Protein AF-A0A8H3HUD6-F1 (afdb_monomer_lite)

InterPro domains:
  IPR000417 Hydroxyethylthiazole kinase [MF_00228] (191-414)
  IPR000417 Hydroxyethylthiazole kinase [PF02110] (190-389)
  IPR000417 Hydroxyethylthiazole kinase [PR01099] (197-204)
  IPR000417 Hydroxyethylthiazole kinase [PR01099] (210-231)
  IPR000417 Hydroxyethylthiazole kinase [PR01099] (241-249)
  IPR000417 Hydroxyethylthiazole kinase [PR01099] (265-282)
  IPR000417 Hydroxyethylthiazole kinase [PR01099] (296-310)
  IPR000417 Hydroxyethylthiazole kinase [PR01099] (342-359)
  IPR000417 Hydroxyethylthiazole kinase [cd01170] (189-415)
  IPR013785 Aldolase-type TIM barrel [G3DSA:3.20.20.70] (1-159)
  IPR022998 Thiamine phosphate synthase/TenI [PF02581] (2-118)
  IPR022998 Thiamine phosphate synthase/TenI [cd00564] (2-156)
  IPR029056 Ribokinase-like [G3DSA:3.40.1190.20] (172-415)
  IPR029056 Ribokinase-like [SSF53613] (189-389)
  IPR036206 Thiamin phosphate synthase superfamily [SSF51391] (2-156)

Foldseek 3Di:
DEDELCLVVCLVVVHLAYEYEPPGDQLLVSQVVQCVRCVPHRRAYEYEDAAQVSLLSCLVSPHQAYEYDDQDAAPPDPPPDDHCFLLSLQSSQVSCVVSVHAYEYDHPDELLCQLVSQQQNAHLVNRGTHPYYDDDCNQPVDPHNVVRVVSSVLQVVLQVVVVPPVPQDDDQPDDDDPVRLVVLLVVLLVLLQVVQAEEEEQEDPVCVVVLQVLSVVSRHHYDDDQDLVCQLVVLQGQFAYEDYPLDPPRLSSLLSNQSSVLVSQHAYEYELQQCLPDPVSVVSVVVSLSRHAHAEYEAALQRLCSNVVHPQWHDPHRDTDDPGDPCPQVSQLSSLSNSQHWYWYDDCWIWIDNNNDIDIHNDDDPCCVVDPCSSVSLSSQLRSSLSSQQVPFDDDSSCSNHSHTGNSRSSNSSD

Radius of gyration: 22.9 Å; chains: 1; bounding box: 58×47×67 Å

pLDDT: mean 89.15, std 11.87, range [45.16, 98.56]

Organism: NCBI:txid456999

Secondary structure (DSSP, 8-state):
-EEES-HHHHHHTT-SEEEE-TTSS-HHHHHHHHHTT-TTSPPEEEEEE-SHHHHHHHHHTT-SEEEE---S--SSS--SS---HHHHTHHHHHHHHHTT--EEEESS--HHHHHHHHHH-B-TTT--B-SEEE-SHHHHTSSSTHHHHHHHHHHHHHHHHT-SS-TTS--TT-PPPHHHHHHHHHHHHHHHHHH--EEEEE--TTTHHHHHHHHHHHT-EEE----GGGHHHHHHSSEEEEEE-SS-S-HHHHHHHHHHHHHTT--EEEE-TTTTT-HHHHHHHHHHHHHS--SEEEEEHHHHHHHHT-SSS-EETTEE-SS--SSHHHHHHHHHHHHTSEEEEESSSEEEESSS-EEEE----GGGGGSTTHHHHHHHHHHHHHHHHHHHSPP-GGGGG-SS-S-HHHHHHH-

Sequence (415 aa):
MFINDRVDVALAVGATGVHLGQTDMPVSTARKLLELTHPDSPCLIGVSVGNVDEAKRAVLDGADYVGIGAVWDTKTKDLVKPVLGVRGVGDILDIVGDAGIPSVAIGGIKIHNALHTLHGAVGPITGTALSGLAVITEIVSAPDASIPAKALTKIINSRSKHFHWPALCLAPNTAPSAALLAENAGSLLTVLRERSPLVHQITNNVVIAQSANATLALGASPIMATAPEEMDDLGKVAGGLLVNFGTITNKAGMLVAGKAANTNKKPVVFDPVGVGATQFRRETASELLNSWQVSIIKGNAGEIGALLGSSEVVSRGVDSTGPGFSDPANIVRSLAKRERCIVVMTGKTDYVSDGYTTVALSNGHPMLADITGSGCIVGMAITAFAAASRLVAAETVEDEGKLVRGDMFQAAVAG

Structure (mmCIF, N/CA/C/O backbone):
data_AF-A0A8H3HUD6-F1
#
_entry.id   AF-A0A8H3HUD6-F1
#
loop_
_atom_site.group_PDB
_atom_site.id
_atom_site.type_symbol
_atom_site.label_atom_id
_atom_site.label_alt_id
_atom_site.label_comp_id
_atom_site.label_asym_id
_atom_site.label_entity_id
_atom_site.label_seq_id
_atom_site.pdbx_PDB_ins_code
_atom_site.Cartn_x
_atom_site.Cartn_y
_atom_site.Cartn_z
_atom_site.occupancy
_atom_site.B_iso_or_equiv
_atom_site.auth_seq_id
_atom_site.auth_comp_id
_atom_site.auth_asym_id
_atom_site.auth_atom_id
_atom_site.pdbx_PDB_model_num
ATOM 1 N N . MET A 1 1 ? -19.540 9.057 25.358 1.00 88.81 1 MET A N 1
ATOM 2 C CA . MET A 1 1 ? -18.301 8.992 26.167 1.00 88.81 1 MET A CA 1
ATOM 3 C C . MET A 1 1 ? -18.046 7.541 26.530 1.00 88.81 1 MET A C 1
ATOM 5 O O . MET A 1 1 ? -18.980 6.897 26.987 1.00 88.81 1 MET A O 1
ATOM 9 N N . PHE A 1 2 ? -16.829 7.040 26.315 1.00 93.81 2 PHE A N 1
ATOM 10 C CA . PHE A 1 2 ? -16.433 5.672 26.672 1.00 93.81 2 PHE A CA 1
ATOM 11 C C . PHE A 1 2 ? -15.448 5.688 27.843 1.00 93.81 2 PHE A C 1
ATOM 13 O O . PHE A 1 2 ? -14.644 6.616 27.938 1.00 93.81 2 PHE A O 1
ATOM 20 N N . ILE A 1 3 ? -15.496 4.667 28.701 1.00 96.00 3 ILE A N 1
ATOM 21 C CA . ILE A 1 3 ? -14.558 4.476 29.817 1.00 96.00 3 ILE A CA 1
ATOM 22 C C . ILE A 1 3 ? -13.679 3.252 29.549 1.00 96.00 3 ILE A C 1
ATOM 24 O O . ILE A 1 3 ? -14.173 2.196 29.164 1.00 96.00 3 ILE A O 1
ATOM 28 N N . ASN A 1 4 ? -12.369 3.392 29.742 1.00 95.69 4 ASN A N 1
ATOM 29 C CA . ASN A 1 4 ? -11.413 2.305 29.529 1.00 95.69 4 ASN A CA 1
ATOM 30 C C . ASN A 1 4 ? -11.294 1.429 30.786 1.00 95.69 4 ASN A C 1
ATOM 32 O O . ASN A 1 4 ? -11.142 1.972 31.881 1.00 95.69 4 ASN A O 1
ATOM 36 N N . ASP A 1 5 ? -11.351 0.106 30.614 1.00 95.50 5 ASP A N 1
ATOM 37 C CA . ASP A 1 5 ? -11.137 -0.994 31.579 1.00 95.50 5 ASP A CA 1
ATOM 38 C C . ASP A 1 5 ? -12.108 -1.051 32.786 1.00 95.50 5 ASP A C 1
ATOM 40 O O . ASP A 1 5 ? -12.412 -2.118 33.321 1.00 95.50 5 ASP A O 1
ATOM 44 N N . ARG A 1 6 ? -12.631 0.095 33.232 1.00 95.25 6 ARG A N 1
ATOM 45 C CA . ARG A 1 6 ? -13.376 0.280 34.485 1.00 95.25 6 ARG A CA 1
ATOM 46 C C . ARG A 1 6 ? -14.888 0.293 34.273 1.00 95.25 6 ARG A C 1
ATOM 48 O O . ARG A 1 6 ? -15.511 1.351 34.180 1.00 95.25 6 ARG A O 1
ATOM 55 N N . VAL A 1 7 ? -15.479 -0.903 34.237 1.00 94.19 7 VAL A N 1
ATOM 56 C CA . VAL A 1 7 ? -16.938 -1.105 34.119 1.00 94.19 7 VAL A CA 1
ATOM 57 C C . VAL A 1 7 ? -17.701 -0.458 35.278 1.00 94.19 7 VAL A C 1
ATOM 59 O O . VAL A 1 7 ? -18.738 0.160 35.072 1.00 94.19 7 VAL A O 1
ATOM 62 N N . ASP A 1 8 ? -17.159 -0.531 36.490 1.00 93.69 8 ASP A N 1
ATOM 63 C CA . ASP A 1 8 ? -17.718 0.100 37.687 1.00 93.69 8 ASP A CA 1
ATOM 64 C C . ASP A 1 8 ? -17.829 1.628 37.556 1.00 93.69 8 ASP A C 1
ATOM 66 O O . ASP A 1 8 ? -18.864 2.212 37.872 1.00 93.69 8 ASP A O 1
ATOM 70 N N . VAL A 1 9 ? -16.786 2.279 37.035 1.00 94.06 9 VAL A N 1
ATOM 71 C CA . VAL A 1 9 ? -16.792 3.728 36.788 1.00 94.06 9 VAL A CA 1
ATOM 72 C C . VAL A 1 9 ? -17.772 4.076 35.673 1.00 94.06 9 VAL A C 1
ATOM 74 O O . VAL A 1 9 ? -18.507 5.051 35.799 1.00 94.06 9 VAL A O 1
ATOM 77 N N . ALA A 1 10 ? -17.815 3.276 34.605 1.00 92.38 10 ALA A N 1
ATOM 78 C CA . ALA A 1 10 ? -18.746 3.472 33.497 1.00 92.38 10 ALA A CA 1
ATOM 79 C C . ALA A 1 10 ? -20.209 3.459 33.955 1.00 92.38 10 ALA A C 1
ATOM 81 O O . ALA A 1 10 ? -20.979 4.329 33.552 1.00 92.38 10 ALA A O 1
ATOM 82 N N . LEU A 1 11 ? -20.551 2.528 34.848 1.00 90.31 11 LEU A N 1
ATOM 83 C CA . LEU A 1 11 ? -21.855 2.449 35.501 1.00 90.31 11 LEU A CA 1
ATOM 84 C C . LEU A 1 11 ? -22.138 3.683 36.358 1.00 90.31 11 LEU A C 1
ATOM 86 O O . LEU A 1 11 ? -23.182 4.312 36.216 1.00 90.31 11 LEU A O 1
ATOM 90 N N . ALA A 1 12 ? -21.193 4.061 37.221 1.00 90.88 12 ALA A N 1
ATOM 91 C CA . ALA A 1 12 ? -21.374 5.174 38.150 1.00 90.88 12 ALA A CA 1
ATOM 92 C C . ALA A 1 12 ? -21.638 6.517 37.447 1.00 90.88 12 ALA A C 1
ATOM 94 O O . ALA A 1 12 ? -22.339 7.367 37.994 1.00 90.88 12 ALA A O 1
ATOM 95 N N . VAL A 1 13 ? -21.081 6.717 36.247 1.00 90.75 13 VAL A N 1
ATOM 96 C CA . VAL A 1 13 ? -21.214 7.970 35.482 1.00 90.75 13 VAL A CA 1
ATOM 97 C C . VAL A 1 13 ? -22.240 7.900 34.347 1.00 90.75 13 VAL A C 1
ATOM 99 O O . VAL A 1 13 ? -22.399 8.888 33.633 1.00 90.75 13 VAL A O 1
ATOM 102 N N . GLY A 1 14 ? -22.903 6.756 34.140 1.00 88.31 14 GLY A N 1
ATOM 103 C CA . GLY A 1 14 ? -23.822 6.553 33.014 1.00 88.31 14 GLY A CA 1
ATOM 104 C C . GLY A 1 14 ? -23.134 6.706 31.651 1.00 88.31 14 GLY A C 1
ATOM 105 O O . GLY A 1 14 ? -23.625 7.416 30.771 1.00 88.31 14 GLY A O 1
ATOM 106 N N . ALA A 1 15 ? -21.948 6.114 31.485 1.00 90.56 15 ALA A N 1
ATOM 107 C CA . ALA A 1 15 ? -21.188 6.203 30.242 1.00 90.56 15 ALA A CA 1
ATOM 108 C C . ALA A 1 15 ? -21.913 5.523 29.064 1.00 90.56 15 ALA A C 1
ATOM 110 O O . ALA A 1 15 ? -22.661 4.564 29.227 1.00 90.56 15 ALA A O 1
ATOM 111 N N . THR A 1 16 ? -21.622 5.978 27.841 1.00 91.75 16 THR A N 1
ATOM 112 C CA . THR A 1 16 ? -22.160 5.377 26.603 1.00 91.75 16 THR A CA 1
ATOM 113 C C . THR A 1 16 ? -21.660 3.949 26.392 1.00 91.75 16 THR A C 1
ATOM 115 O O . THR A 1 16 ? -22.322 3.143 25.744 1.00 91.75 16 THR A O 1
ATOM 118 N N . GLY A 1 17 ? -20.465 3.649 26.895 1.00 93.31 17 GLY A N 1
ATOM 119 C CA . GLY A 1 17 ? -19.817 2.371 26.676 1.00 93.31 17 GLY A CA 1
ATOM 120 C C . GLY A 1 17 ? -18.535 2.194 27.471 1.00 93.31 17 GLY A C 1
ATOM 121 O O . GLY A 1 17 ? -18.008 3.141 28.068 1.00 93.31 17 GLY A O 1
ATOM 122 N N . VAL A 1 18 ? -18.003 0.980 27.411 1.00 96.50 18 VAL A N 1
ATOM 123 C CA . VAL A 1 18 ? -16.693 0.608 27.944 1.00 96.50 18 VAL A CA 1
ATOM 124 C C . VAL A 1 18 ? -15.792 0.084 26.837 1.00 96.50 18 VAL A C 1
ATOM 126 O O . VAL A 1 18 ? -16.270 -0.476 25.854 1.00 96.50 18 VAL A O 1
ATOM 129 N N . HIS A 1 19 ? -14.485 0.252 26.994 1.00 97.50 19 HIS A N 1
ATOM 130 C CA . HIS A 1 19 ? -13.492 -0.423 26.166 1.00 97.50 19 HIS A CA 1
ATOM 131 C C . HIS A 1 19 ? -12.637 -1.324 27.050 1.00 97.50 19 HIS A C 1
ATOM 133 O O . HIS A 1 19 ? -12.144 -0.862 28.075 1.00 97.50 19 HIS A O 1
ATOM 139 N N . LEU A 1 20 ? -12.496 -2.593 26.670 1.00 97.25 20 LEU A N 1
ATOM 140 C CA . LEU A 1 20 ? -11.863 -3.632 27.477 1.00 97.25 20 LEU A CA 1
ATOM 141 C C . LEU A 1 20 ? -10.666 -4.235 26.734 1.00 97.25 20 LEU A C 1
ATOM 143 O O . LEU A 1 20 ? -10.720 -4.543 25.539 1.00 97.25 20 LEU A O 1
ATOM 147 N N . GLY A 1 21 ? -9.568 -4.409 27.453 1.00 94.94 21 GLY A N 1
ATOM 148 C CA . GLY A 1 21 ? -8.407 -5.179 27.050 1.00 94.94 21 GLY A CA 1
ATOM 149 C C . GLY A 1 21 ? -8.565 -6.678 27.308 1.00 94.94 21 GLY A C 1
ATOM 150 O O . GLY A 1 21 ? -9.526 -7.161 27.899 1.00 94.94 21 GLY A O 1
ATOM 151 N N . GLN A 1 22 ? -7.566 -7.438 26.859 1.00 92.81 22 GLN A N 1
ATOM 152 C CA . GLN A 1 22 ? -7.572 -8.907 26.917 1.00 92.81 22 GLN A CA 1
ATOM 153 C C . GLN A 1 22 ? -7.458 -9.482 28.338 1.00 92.81 22 GLN A C 1
ATOM 155 O O . GLN A 1 22 ? -7.762 -10.652 28.549 1.00 92.81 22 GLN A O 1
ATOM 160 N N . THR A 1 23 ? -6.982 -8.683 29.293 1.00 92.75 23 THR A N 1
ATOM 161 C CA . THR A 1 23 ? -6.793 -9.068 30.700 1.00 92.75 23 THR A CA 1
ATOM 162 C C . THR A 1 23 ? -7.838 -8.458 31.629 1.00 92.75 23 THR A C 1
ATOM 164 O O . THR A 1 23 ? -7.772 -8.679 32.836 1.00 92.75 23 THR A O 1
ATOM 167 N N . ASP A 1 24 ? -8.764 -7.670 31.083 1.00 94.94 24 ASP A N 1
ATOM 168 C CA . ASP A 1 24 ? -9.788 -6.982 31.861 1.00 94.94 24 ASP A CA 1
ATOM 169 C C . ASP A 1 24 ? -11.009 -7.884 32.083 1.00 94.94 24 ASP A C 1
ATOM 171 O O . ASP A 1 24 ? -10.981 -9.095 31.841 1.00 94.94 24 ASP A O 1
ATOM 175 N N . MET A 1 25 ? -12.099 -7.303 32.589 1.00 95.38 25 MET A N 1
ATOM 176 C CA . MET A 1 25 ? -13.349 -8.028 32.800 1.00 95.38 25 MET A CA 1
ATOM 177 C C . MET A 1 25 ? -13.828 -8.692 31.492 1.00 95.38 25 MET A C 1
ATOM 179 O O . MET A 1 25 ? -13.895 -8.014 30.469 1.00 95.38 25 MET A O 1
ATOM 183 N N . PRO A 1 26 ? -14.230 -9.979 31.502 1.00 95.38 26 PRO A N 1
ATOM 184 C CA . PRO A 1 26 ? -14.793 -10.622 30.318 1.00 95.38 26 PRO A CA 1
ATOM 185 C C . PRO A 1 26 ? -16.037 -9.890 29.810 1.00 95.38 26 PRO A C 1
ATOM 187 O O . PRO A 1 26 ? -16.895 -9.495 30.606 1.00 95.38 26 PRO A O 1
ATOM 190 N N . VAL A 1 27 ? -16.173 -9.776 28.486 1.00 95.44 27 VAL A N 1
ATOM 191 C CA . VAL A 1 27 ? -17.287 -9.075 27.819 1.00 95.44 27 VAL A CA 1
ATOM 192 C C . VAL A 1 27 ? -18.642 -9.598 28.292 1.00 95.44 27 VAL A C 1
ATOM 194 O O . VAL A 1 27 ? -19.525 -8.808 28.604 1.00 95.44 27 VAL A O 1
ATOM 197 N N . SER A 1 28 ? -18.795 -10.916 28.435 1.00 92.50 28 SER A N 1
ATOM 198 C CA . SER A 1 28 ? -20.040 -11.536 28.907 1.00 92.50 28 SER A CA 1
ATOM 199 C C . SER A 1 28 ? -20.422 -11.126 30.336 1.00 92.50 28 SER A C 1
ATOM 201 O O . SER A 1 28 ? -21.604 -10.964 30.640 1.00 92.50 28 SER A O 1
ATOM 203 N N . THR A 1 29 ? -19.440 -10.923 31.217 1.00 94.00 29 THR A N 1
ATOM 204 C CA . THR A 1 29 ? -19.663 -10.419 32.579 1.00 94.00 29 THR A CA 1
ATOM 205 C C . THR A 1 29 ? -19.981 -8.928 32.557 1.00 94.00 29 THR A C 1
ATOM 207 O O . THR A 1 29 ? -20.936 -8.503 33.205 1.00 94.00 29 THR A O 1
ATOM 210 N N . ALA A 1 30 ? -19.229 -8.141 31.782 1.00 94.19 30 ALA A N 1
ATOM 211 C CA . ALA A 1 30 ? -19.465 -6.708 31.633 1.00 94.19 30 ALA A CA 1
ATOM 212 C C . ALA A 1 30 ? -20.871 -6.427 31.078 1.00 94.19 30 ALA A C 1
ATOM 214 O O . ALA A 1 30 ? -21.603 -5.625 31.652 1.00 94.19 30 ALA A O 1
ATOM 215 N N . ARG A 1 31 ? -21.292 -7.159 30.040 1.00 92.50 31 ARG A N 1
ATOM 216 C CA . ARG A 1 31 ? -22.628 -7.084 29.431 1.00 92.50 31 ARG A CA 1
ATOM 217 C C . ARG A 1 31 ? -23.734 -7.264 30.468 1.00 92.50 31 ARG A C 1
ATOM 219 O O . ARG A 1 31 ? -24.584 -6.392 30.601 1.00 92.50 31 ARG A O 1
ATOM 226 N N . LYS A 1 32 ? -23.659 -8.330 31.275 1.00 91.06 32 LYS A N 1
ATOM 227 C CA . LYS A 1 32 ? -24.632 -8.601 32.347 1.00 91.06 32 LYS A CA 1
ATOM 228 C C . LYS A 1 32 ? -24.732 -7.451 33.350 1.00 91.06 32 LYS A C 1
ATOM 230 O O . LYS A 1 32 ? -25.830 -7.102 33.762 1.00 91.06 32 LYS A O 1
ATOM 235 N N . LEU A 1 33 ? -23.605 -6.864 33.759 1.00 90.75 33 LEU A N 1
ATOM 236 C CA . LEU A 1 33 ? -23.603 -5.750 34.716 1.00 90.75 33 LEU A CA 1
ATOM 237 C C . LEU A 1 33 ? -24.204 -4.468 34.120 1.00 90.75 33 LEU A C 1
ATOM 239 O O . LEU A 1 33 ? -24.945 -3.760 34.804 1.00 90.75 33 LEU A O 1
ATOM 243 N N . LEU A 1 34 ? -23.898 -4.187 32.853 1.00 86.69 34 LEU A N 1
ATOM 244 C CA . LEU A 1 34 ? -24.384 -3.009 32.134 1.00 86.69 34 LEU A CA 1
ATOM 245 C C . LEU A 1 34 ? -25.891 -3.093 31.828 1.00 86.69 34 LEU A C 1
ATOM 247 O O . LEU A 1 34 ? -26.606 -2.105 31.970 1.00 86.69 34 LEU A O 1
ATOM 251 N N . GLU A 1 35 ? -26.399 -4.274 31.474 1.00 82.31 35 GLU A N 1
ATOM 252 C CA . GLU A 1 35 ? -27.828 -4.493 31.196 1.00 82.31 35 GLU A CA 1
ATOM 253 C C . GLU A 1 35 ? -28.710 -4.374 32.449 1.00 82.31 35 GLU A C 1
ATOM 255 O O . GLU A 1 35 ? -29.838 -3.894 32.368 1.00 82.31 35 GLU A O 1
ATOM 260 N N . LEU A 1 36 ? -28.198 -4.757 33.625 1.00 76.00 36 LEU A N 1
ATOM 261 C CA . LEU A 1 36 ? -28.944 -4.678 34.891 1.00 76.00 36 LEU A CA 1
ATOM 262 C C . LEU A 1 36 ? -29.254 -3.242 35.339 1.00 76.00 36 LEU A C 1
ATOM 264 O O . LEU A 1 36 ? -30.143 -3.033 36.161 1.00 76.00 36 LEU A O 1
ATOM 268 N N . THR A 1 37 ? -28.503 -2.261 34.846 1.00 67.38 37 THR A N 1
ATOM 269 C CA . THR A 1 37 ? -28.535 -0.869 35.322 1.00 67.38 37 THR A CA 1
ATOM 270 C C . THR A 1 37 ? -29.155 0.096 34.317 1.00 67.38 37 THR A C 1
ATOM 272 O O . THR A 1 37 ? -29.713 1.112 34.731 1.00 67.38 37 THR A O 1
ATOM 275 N N . HIS A 1 38 ? -29.128 -0.230 33.021 1.00 67.88 38 HIS A N 1
ATOM 276 C CA . HIS A 1 38 ? -29.687 0.603 31.952 1.00 67.88 38 HIS A CA 1
ATOM 277 C C . HIS A 1 38 ? -30.481 -0.224 30.920 1.00 67.88 38 HIS A C 1
ATOM 279 O O . HIS A 1 38 ? -30.056 -0.344 29.771 1.00 67.88 38 HIS A O 1
ATOM 285 N N . PRO A 1 39 ? -31.652 -0.779 31.288 1.00 64.94 39 PRO A N 1
ATOM 286 C CA . PRO A 1 39 ? -32.442 -1.623 30.385 1.00 64.94 39 PRO A CA 1
ATOM 287 C C . PRO A 1 39 ? -32.956 -0.877 29.140 1.00 64.94 39 PRO A C 1
ATOM 289 O O . PRO A 1 39 ? -33.128 -1.492 28.091 1.00 64.94 39 PRO A O 1
ATOM 292 N N . ASP A 1 40 ? -33.145 0.444 29.229 1.00 72.06 40 ASP A N 1
ATOM 293 C CA . ASP A 1 40 ? -33.692 1.264 28.138 1.00 72.06 40 ASP A CA 1
ATOM 294 C C . ASP A 1 40 ? -32.619 1.881 27.216 1.00 72.06 40 ASP A C 1
ATOM 296 O O . ASP A 1 40 ? -32.956 2.546 26.236 1.00 72.06 40 ASP A O 1
ATOM 300 N N . SER A 1 41 ? -31.324 1.690 27.507 1.00 68.69 41 SER A N 1
ATOM 301 C CA . SER A 1 41 ? -30.229 2.204 26.672 1.00 68.69 41 SER A CA 1
ATOM 302 C C . SER A 1 41 ? -29.027 1.252 26.690 1.00 68.69 41 SER A C 1
ATOM 304 O O . SER A 1 41 ? -28.295 1.230 27.681 1.00 68.69 41 SER A O 1
ATOM 306 N N . PRO A 1 42 ? -28.762 0.505 25.601 1.00 76.88 42 PRO A N 1
ATOM 307 C CA . PRO A 1 42 ? -27.660 -0.448 25.567 1.00 76.88 42 PRO A CA 1
ATOM 308 C C . PRO A 1 42 ? -26.313 0.268 25.704 1.00 76.88 42 PRO A C 1
ATOM 310 O O . PRO A 1 42 ? -26.005 1.207 24.967 1.00 76.88 42 PRO A O 1
ATOM 313 N N . CYS A 1 43 ? -25.500 -0.193 26.653 1.00 88.12 43 CYS A N 1
ATOM 314 C CA . CYS A 1 43 ? -24.132 0.276 26.830 1.00 88.12 43 CYS A CA 1
ATOM 315 C C . CYS A 1 43 ? -23.207 -0.507 25.887 1.00 88.12 43 CYS A C 1
ATOM 317 O O . CYS A 1 43 ? -23.199 -1.741 25.899 1.00 88.12 43 CYS A O 1
ATOM 319 N N . LEU A 1 44 ? -22.438 0.205 25.063 1.00 94.06 44 LEU A N 1
ATOM 320 C CA . LEU A 1 44 ? -21.566 -0.403 24.055 1.00 94.06 44 LEU A CA 1
ATOM 321 C C . LEU A 1 44 ? -20.285 -0.956 24.695 1.00 94.06 44 LEU A C 1
ATOM 323 O O . LEU A 1 44 ? -19.682 -0.309 25.547 1.00 94.06 44 LEU A O 1
ATOM 327 N N . ILE A 1 45 ? -19.815 -2.115 24.246 1.00 96.81 45 ILE A N 1
ATOM 328 C CA . ILE A 1 45 ? -18.581 -2.751 24.714 1.00 96.81 45 ILE A CA 1
ATOM 329 C C . ILE A 1 45 ? -17.625 -2.905 23.538 1.00 96.81 45 ILE A C 1
ATOM 331 O O . ILE A 1 45 ? -17.870 -3.666 22.603 1.00 96.81 45 ILE A O 1
ATOM 335 N N . GLY A 1 46 ? -16.513 -2.183 23.605 1.00 97.56 46 GLY A N 1
ATOM 336 C CA . GLY A 1 46 ? -15.392 -2.340 22.693 1.00 97.56 46 GLY A CA 1
ATOM 337 C C . GLY A 1 46 ? -14.338 -3.286 23.236 1.00 97.56 46 GLY A C 1
ATOM 338 O O . GLY A 1 46 ? -14.103 -3.312 24.442 1.00 97.56 46 GLY A O 1
ATOM 339 N N . VAL A 1 47 ? -13.643 -3.993 22.347 1.00 97.94 47 VAL A N 1
ATOM 340 C CA . VAL A 1 47 ? -12.548 -4.895 22.736 1.00 97.94 47 VAL A CA 1
ATOM 341 C C . VAL A 1 47 ? -11.268 -4.570 21.971 1.00 97.94 47 VAL A C 1
ATOM 343 O O . VAL A 1 47 ? -11.292 -4.387 20.754 1.00 97.94 47 VAL A O 1
ATOM 346 N N . SER A 1 48 ? -10.134 -4.504 22.668 1.00 96.62 48 SER A N 1
ATOM 347 C CA . SER A 1 48 ? -8.812 -4.429 22.031 1.00 96.62 48 SER A CA 1
ATOM 348 C C . SER A 1 48 ? -8.401 -5.793 21.476 1.00 96.62 48 SER A C 1
ATOM 350 O O . SER A 1 48 ? -8.344 -6.760 22.233 1.00 96.62 48 SER A O 1
ATOM 352 N N . VAL A 1 49 ? -8.045 -5.871 20.193 1.00 96.25 49 VAL A N 1
ATOM 353 C CA . VAL A 1 49 ? -7.578 -7.098 19.525 1.00 96.25 49 VAL A CA 1
ATOM 354 C C . VAL A 1 49 ? -6.254 -6.853 18.799 1.00 96.25 49 VAL A C 1
ATOM 356 O O . VAL A 1 49 ? -6.027 -5.784 18.234 1.00 96.25 49 VAL A O 1
ATOM 359 N N . GLY A 1 50 ? -5.372 -7.850 18.806 1.00 94.31 50 GLY A N 1
ATOM 360 C CA . GLY A 1 50 ? -4.069 -7.796 18.135 1.00 94.31 50 GLY A CA 1
ATOM 361 C C . GLY A 1 50 ? -3.764 -9.004 17.250 1.00 94.31 50 GLY A C 1
ATOM 362 O O . GLY A 1 50 ? -2.676 -9.079 16.689 1.00 94.31 50 GLY A O 1
ATOM 363 N N . ASN A 1 51 ? -4.682 -9.965 17.137 1.00 95.00 51 ASN A N 1
ATOM 364 C CA . ASN A 1 51 ? -4.552 -11.130 16.262 1.00 95.00 51 ASN A CA 1
ATOM 365 C C . ASN A 1 51 ? -5.931 -11.711 15.900 1.00 95.00 51 ASN A C 1
ATOM 367 O O . ASN A 1 51 ? -6.959 -11.319 16.455 1.00 95.00 51 ASN A O 1
ATOM 371 N N . VAL A 1 52 ? -5.932 -12.661 14.964 1.00 95.50 52 VAL A N 1
ATOM 372 C CA . VAL A 1 52 ? -7.134 -13.330 14.442 1.00 95.50 52 VAL A CA 1
ATOM 373 C C . VAL A 1 52 ? -7.921 -14.062 15.535 1.00 95.50 52 VAL A C 1
ATOM 375 O O . VAL A 1 52 ? -9.149 -14.012 15.542 1.00 95.50 52 VAL A O 1
ATOM 378 N N . ASP A 1 53 ? -7.250 -14.716 16.484 1.00 96.31 53 ASP A N 1
ATOM 379 C CA . ASP A 1 53 ? -7.929 -15.482 17.537 1.00 96.31 53 ASP A CA 1
ATOM 380 C C . ASP A 1 53 ? -8.618 -14.571 18.562 1.00 96.31 53 ASP A C 1
ATOM 382 O O . ASP A 1 53 ? -9.701 -14.876 19.059 1.00 96.31 53 ASP A O 1
ATOM 386 N N . GLU A 1 54 ? -8.020 -13.420 18.862 1.00 96.56 54 GLU A N 1
ATOM 387 C CA . GLU A 1 54 ? -8.642 -12.353 19.650 1.00 96.56 54 GLU A CA 1
ATOM 388 C C . GLU A 1 54 ? -9.862 -11.766 18.942 1.00 96.56 54 GLU A C 1
ATOM 390 O O . GLU A 1 54 ? -10.887 -11.555 19.585 1.00 96.56 54 GLU A O 1
ATOM 395 N N . ALA A 1 55 ? -9.786 -11.567 17.625 1.00 97.00 55 ALA A N 1
ATOM 396 C CA . ALA A 1 55 ? -10.908 -11.081 16.827 1.00 97.00 55 ALA A CA 1
ATOM 397 C C . ALA A 1 55 ? -12.087 -12.065 16.832 1.00 97.00 55 ALA A C 1
ATOM 399 O O . ALA A 1 55 ? -13.219 -11.670 17.101 1.00 97.00 55 ALA A O 1
ATOM 400 N N . LYS A 1 56 ? -11.820 -13.362 16.622 1.00 97.50 56 LYS A N 1
ATOM 401 C CA . LYS A 1 56 ? -12.843 -14.421 16.687 1.00 97.50 56 LYS A CA 1
ATOM 402 C C . LYS A 1 56 ? -13.518 -14.477 18.056 1.00 97.50 56 LYS A C 1
ATOM 404 O O . LYS A 1 56 ? -14.737 -14.606 18.128 1.00 97.50 56 LYS A O 1
ATOM 409 N N . ARG A 1 57 ? -12.738 -14.363 19.138 1.00 97.00 57 ARG A N 1
ATOM 410 C CA . ARG A 1 57 ? -13.281 -14.316 20.504 1.00 97.00 57 ARG A CA 1
ATOM 411 C C . ARG A 1 57 ? -14.133 -13.073 20.736 1.00 97.00 57 ARG A C 1
ATOM 413 O O . ARG A 1 57 ? -15.231 -13.207 21.252 1.00 97.00 57 ARG A O 1
ATOM 420 N N . ALA A 1 58 ? -13.685 -11.899 20.294 1.00 96.88 58 ALA A N 1
ATOM 421 C CA . ALA A 1 58 ? -14.464 -10.667 20.415 1.00 96.88 58 ALA A CA 1
ATOM 422 C C . ALA A 1 58 ? -15.820 -10.758 19.689 1.00 96.88 58 ALA A C 1
ATOM 424 O O . ALA A 1 58 ? -16.829 -10.320 20.235 1.00 96.88 58 ALA A O 1
ATOM 425 N N . VAL A 1 59 ? -15.855 -11.370 18.498 1.00 96.75 59 VAL A N 1
ATOM 426 C CA . VAL A 1 59 ? -17.105 -11.654 17.770 1.00 96.75 59 VAL A CA 1
ATOM 427 C C . VAL A 1 59 ? -18.003 -12.595 18.574 1.00 96.75 59 VAL A C 1
ATOM 429 O O . VAL A 1 59 ? -19.175 -12.296 18.782 1.00 96.75 59 VAL A O 1
ATOM 432 N N . LEU A 1 60 ? -17.456 -13.719 19.048 1.00 96.31 60 LEU A N 1
ATOM 433 C CA . LEU A 1 60 ? -18.206 -14.730 19.799 1.00 96.31 60 LEU A CA 1
ATOM 434 C C . LEU A 1 60 ? -18.796 -14.175 21.101 1.00 96.31 60 LEU A C 1
ATOM 436 O O . LEU A 1 60 ? -19.934 -14.482 21.447 1.00 96.31 60 LEU A O 1
ATOM 440 N N . ASP A 1 61 ? -18.026 -13.348 21.802 1.00 95.25 61 ASP A N 1
ATOM 441 C CA . ASP A 1 61 ? -18.432 -12.726 23.057 1.00 95.25 61 ASP A CA 1
ATOM 442 C C . ASP A 1 61 ? -19.430 -11.568 22.854 1.00 95.25 61 ASP A C 1
ATOM 444 O O . ASP A 1 61 ? -19.945 -11.015 23.829 1.00 95.25 61 ASP A O 1
ATOM 448 N N . GLY A 1 62 ? -19.717 -11.203 21.599 1.00 94.62 62 GLY A N 1
ATOM 449 C CA . GLY A 1 62 ? -20.676 -10.166 21.238 1.00 94.62 62 GLY A CA 1
ATOM 450 C C . GLY A 1 62 ? -20.161 -8.755 21.501 1.00 94.62 62 GLY A C 1
ATOM 451 O O . GLY A 1 62 ? -20.892 -7.941 22.061 1.00 94.62 62 GLY A O 1
ATOM 452 N N . ALA A 1 63 ? -18.902 -8.461 21.167 1.00 96.94 63 ALA A N 1
ATOM 453 C CA . ALA A 1 63 ? -18.381 -7.094 21.190 1.00 96.94 63 ALA A CA 1
ATOM 454 C C . ALA A 1 63 ? -19.132 -6.196 20.187 1.00 96.94 63 ALA A C 1
ATOM 456 O O . ALA A 1 63 ? -19.446 -6.619 19.079 1.00 96.94 63 ALA A O 1
ATOM 457 N N . ASP A 1 64 ? -19.375 -4.936 20.551 1.00 96.69 64 ASP A N 1
ATOM 458 C CA . ASP A 1 64 ? -20.070 -3.976 19.681 1.00 96.69 64 ASP A CA 1
ATOM 459 C C . ASP A 1 64 ? -19.118 -3.291 18.691 1.00 96.69 64 ASP A C 1
ATOM 461 O O . ASP A 1 64 ? -19.542 -2.799 17.649 1.00 96.69 64 ASP A O 1
ATOM 465 N N . TYR A 1 65 ? -17.827 -3.228 19.023 1.00 97.88 65 TYR A N 1
ATOM 466 C CA . TYR A 1 65 ? -16.760 -2.787 18.125 1.00 97.88 65 TYR A CA 1
ATOM 467 C C . TYR A 1 65 ? -15.404 -3.334 18.581 1.00 97.88 65 TYR A C 1
ATOM 469 O O . TYR A 1 65 ? -15.236 -3.757 19.729 1.00 97.88 65 TYR A O 1
ATOM 477 N N . VAL A 1 66 ? -14.398 -3.268 17.708 1.00 98.06 66 VAL A N 1
ATOM 478 C CA . VAL A 1 66 ? -13.019 -3.634 18.066 1.00 98.06 66 VAL A CA 1
ATOM 479 C C . VAL A 1 66 ? -12.020 -2.502 17.836 1.00 98.06 66 VAL A C 1
ATOM 481 O O . VAL A 1 66 ? -12.117 -1.738 16.874 1.00 98.06 66 VAL A O 1
ATOM 484 N N . GLY A 1 67 ? -11.030 -2.406 18.722 1.00 97.62 67 GLY A N 1
ATOM 485 C CA . GLY A 1 67 ? -9.817 -1.618 18.520 1.00 97.62 67 GLY A CA 1
ATOM 486 C C . GLY A 1 67 ? -8.677 -2.534 18.088 1.00 97.62 67 GLY A C 1
ATOM 487 O O . GLY A 1 67 ? -8.232 -3.357 18.881 1.00 97.62 67 GLY A O 1
ATOM 488 N N . ILE A 1 68 ? -8.203 -2.407 16.850 1.00 97.12 68 ILE A N 1
ATOM 489 C CA . ILE A 1 68 ? -7.159 -3.267 16.281 1.00 97.12 68 ILE A CA 1
ATOM 490 C C . ILE A 1 68 ? -5.797 -2.598 16.462 1.00 97.12 68 ILE A C 1
ATOM 492 O O . ILE A 1 68 ? -5.564 -1.520 15.908 1.00 97.12 68 ILE A O 1
ATOM 496 N N . GLY A 1 69 ? -4.884 -3.212 17.215 1.00 91.88 69 GLY A N 1
ATOM 497 C CA . GLY A 1 69 ? -3.551 -2.646 17.397 1.00 91.88 69 GLY A CA 1
ATOM 498 C C . GLY A 1 69 ? -2.631 -3.391 18.369 1.00 91.88 69 GLY A C 1
ATOM 499 O O . GLY A 1 69 ? -3.010 -4.387 18.977 1.00 91.88 69 GLY A O 1
ATOM 500 N N . ALA A 1 70 ? -1.396 -2.913 18.552 1.00 92.12 70 ALA A N 1
ATOM 501 C CA . ALA A 1 70 ? -0.846 -1.669 17.996 1.00 92.12 70 ALA A CA 1
ATOM 502 C C . ALA A 1 70 ? -0.461 -1.786 16.505 1.00 92.12 70 ALA A C 1
ATOM 504 O O . ALA A 1 70 ? 0.294 -2.680 16.130 1.00 92.12 70 ALA A O 1
ATOM 505 N N . VAL A 1 71 ? -0.958 -0.873 15.659 1.00 93.56 71 VAL A N 1
ATOM 506 C CA . VAL A 1 71 ? -0.673 -0.875 14.207 1.00 93.56 71 VAL A CA 1
ATOM 507 C C . VAL A 1 71 ? 0.715 -0.326 13.894 1.00 93.56 71 VAL A C 1
ATOM 509 O O . VAL A 1 71 ? 1.428 -0.890 13.070 1.00 93.56 71 VAL A O 1
ATOM 512 N N . TRP A 1 72 ? 1.109 0.749 14.571 1.00 92.12 72 TRP A N 1
ATOM 513 C CA . TRP A 1 72 ? 2.434 1.353 14.481 1.00 92.12 72 TRP A CA 1
ATOM 514 C C . TRP A 1 72 ? 3.118 1.325 15.845 1.00 92.12 72 TRP A C 1
ATOM 516 O O . TRP A 1 72 ? 2.454 1.251 16.884 1.00 92.12 72 TRP A O 1
ATOM 526 N N . ASP A 1 73 ? 4.445 1.443 15.838 1.00 82.94 73 ASP A N 1
ATOM 527 C CA . ASP A 1 73 ? 5.217 1.572 17.071 1.00 82.94 73 ASP A CA 1
ATOM 528 C C . ASP A 1 73 ? 4.748 2.789 17.890 1.00 82.94 73 ASP A C 1
ATOM 530 O O . ASP A 1 73 ? 4.425 3.859 17.358 1.00 82.94 73 ASP A O 1
ATOM 534 N N . THR A 1 74 ? 4.659 2.619 19.206 1.00 65.81 74 THR A N 1
ATOM 535 C CA . THR A 1 74 ? 4.164 3.643 20.120 1.00 65.81 74 THR A CA 1
ATOM 536 C C . THR A 1 74 ? 4.870 3.577 21.463 1.00 65.81 74 THR A C 1
ATOM 538 O O . THR A 1 74 ? 5.050 2.518 22.046 1.00 65.81 74 THR A O 1
ATOM 541 N N . LYS A 1 75 ? 5.207 4.754 21.998 1.00 59.47 75 LYS A N 1
ATOM 542 C CA . LYS A 1 75 ? 5.797 4.913 23.335 1.00 59.47 75 LYS A CA 1
ATOM 543 C C . LYS A 1 75 ? 4.753 5.000 24.460 1.00 59.47 75 LYS A C 1
ATOM 545 O O . LYS A 1 75 ? 5.113 5.270 25.597 1.00 59.47 75 LYS A O 1
ATOM 550 N N . THR A 1 76 ? 3.457 4.887 24.152 1.00 56.00 76 THR A N 1
ATOM 551 C CA . THR A 1 76 ? 2.366 5.205 25.100 1.00 56.00 76 THR A CA 1
ATOM 552 C C . THR A 1 76 ? 1.958 4.023 25.988 1.00 56.00 76 THR A C 1
ATOM 554 O O . THR A 1 76 ? 1.319 4.231 27.014 1.00 56.00 76 THR A O 1
ATOM 557 N N . LYS A 1 77 ? 2.337 2.794 25.631 1.00 57.56 77 LYS A N 1
ATOM 558 C CA . LYS A 1 77 ? 2.217 1.597 26.473 1.00 57.56 77 LYS A CA 1
ATOM 559 C C . LYS A 1 77 ? 3.482 0.764 26.271 1.00 57.56 77 LYS A C 1
ATOM 561 O O . LYS A 1 77 ? 3.952 0.698 25.137 1.00 57.56 77 LYS A O 1
ATOM 566 N N . ASP A 1 78 ? 4.002 0.131 27.321 1.00 51.31 78 ASP A N 1
ATOM 567 C CA . ASP A 1 78 ? 5.015 -0.916 27.154 1.00 51.31 78 ASP A CA 1
ATOM 568 C C . ASP A 1 78 ? 4.421 -1.986 26.232 1.00 51.31 78 ASP A C 1
ATOM 570 O O . ASP A 1 78 ? 3.412 -2.622 26.555 1.00 51.31 78 ASP A O 1
ATOM 574 N N . LEU A 1 79 ? 4.969 -2.110 25.022 1.00 53.53 79 LEU A N 1
ATOM 575 C CA . LEU A 1 79 ? 4.453 -3.030 24.019 1.00 53.53 79 LEU A CA 1
ATOM 576 C C . LEU A 1 79 ? 4.765 -4.463 24.460 1.00 53.53 79 LEU A C 1
ATOM 578 O O . LEU A 1 79 ? 5.835 -4.996 24.196 1.00 53.53 79 LEU A O 1
ATOM 582 N N . VAL A 1 80 ? 3.802 -5.103 25.124 1.00 51.56 80 VAL A N 1
ATOM 583 C CA . VAL A 1 80 ? 3.848 -6.544 25.432 1.00 51.56 80 VAL A CA 1
ATOM 584 C C . VAL A 1 80 ? 3.686 -7.384 24.151 1.00 51.56 80 VAL A C 1
ATOM 586 O O . VAL A 1 80 ? 4.058 -8.554 24.119 1.00 51.56 80 VAL A O 1
ATOM 589 N N . LYS A 1 81 ? 3.142 -6.791 23.076 1.00 61.53 81 LYS A N 1
ATOM 590 C CA . LYS A 1 81 ? 2.855 -7.442 21.789 1.00 61.53 81 LYS A CA 1
ATOM 591 C C . LYS A 1 81 ? 3.596 -6.752 20.632 1.00 61.53 81 LYS A C 1
ATOM 593 O O . LYS A 1 81 ? 3.729 -5.528 20.662 1.00 61.53 81 LYS A O 1
ATOM 598 N N . PRO A 1 82 ? 4.046 -7.507 19.610 1.00 73.00 82 PRO A N 1
ATOM 599 C CA . PRO A 1 82 ? 4.708 -6.943 18.437 1.00 73.00 82 PRO A CA 1
ATOM 600 C C . PRO A 1 82 ? 3.771 -6.020 17.646 1.00 73.00 82 PRO A C 1
ATOM 602 O O . PRO A 1 82 ? 2.555 -6.213 17.629 1.00 73.00 82 PRO A O 1
ATOM 605 N N . VAL A 1 83 ? 4.354 -5.020 16.982 1.00 86.50 83 VAL A N 1
ATOM 606 C CA . VAL A 1 83 ? 3.636 -4.101 16.089 1.00 86.50 83 VAL A CA 1
ATOM 607 C C . VAL A 1 83 ? 3.047 -4.888 14.919 1.00 86.50 83 VAL A C 1
ATOM 609 O O . VAL A 1 83 ? 3.762 -5.627 14.244 1.00 86.50 83 VAL A O 1
ATOM 612 N N . LEU A 1 84 ? 1.750 -4.712 14.676 1.00 91.06 84 LEU A N 1
ATOM 613 C CA . LEU A 1 84 ? 1.006 -5.463 13.666 1.00 91.06 84 LEU A CA 1
ATOM 614 C C . LEU A 1 84 ? 1.338 -5.010 12.233 1.00 91.06 84 LEU A C 1
ATOM 616 O O . LEU A 1 84 ? 1.354 -5.821 11.307 1.00 91.06 84 LEU A O 1
ATOM 620 N N . GLY A 1 85 ? 1.612 -3.715 12.049 1.00 92.75 85 GLY A N 1
ATOM 621 C CA . GLY A 1 85 ? 1.728 -3.095 10.731 1.00 92.75 85 GLY A CA 1
ATOM 622 C C . GLY A 1 85 ? 0.371 -2.940 10.041 1.00 92.75 85 GLY A C 1
ATOM 623 O O . GLY A 1 85 ? -0.614 -3.584 10.401 1.00 92.75 85 GLY A O 1
ATOM 624 N N . VAL A 1 86 ? 0.305 -2.073 9.028 1.00 94.00 86 VAL A N 1
ATOM 625 C CA . VAL A 1 86 ? -0.938 -1.790 8.288 1.00 94.00 86 VAL A CA 1
ATOM 626 C C . VAL A 1 86 ? -1.495 -3.050 7.622 1.00 94.00 86 VAL A C 1
ATOM 628 O O . VAL A 1 86 ? -2.695 -3.301 7.696 1.00 94.00 86 VAL A O 1
ATOM 631 N N . ARG A 1 87 ? -0.628 -3.876 7.026 1.00 92.44 87 ARG A N 1
ATOM 632 C CA . ARG A 1 87 ? -1.031 -5.100 6.317 1.00 92.44 87 ARG A CA 1
ATOM 633 C C . ARG A 1 87 ? -1.534 -6.178 7.275 1.00 92.44 87 ARG A C 1
ATOM 635 O O . ARG A 1 87 ? -2.470 -6.895 6.939 1.00 92.44 87 ARG A O 1
ATOM 642 N N . GLY A 1 88 ? -0.969 -6.261 8.483 1.00 92.06 88 GLY A N 1
ATOM 643 C CA . GLY A 1 88 ? -1.382 -7.239 9.497 1.00 92.06 88 GLY A CA 1
ATOM 644 C C . GLY A 1 88 ? -2.792 -7.001 10.054 1.00 92.06 88 GLY A C 1
ATOM 645 O O . GLY A 1 88 ? -3.381 -7.902 10.643 1.00 92.06 88 GLY A O 1
ATOM 646 N N . VAL A 1 89 ? -3.365 -5.810 9.841 1.00 95.38 89 VAL A N 1
ATOM 647 C CA . VAL A 1 89 ? -4.761 -5.502 10.193 1.00 95.38 89 VAL A CA 1
ATOM 648 C C . VAL A 1 89 ? -5.750 -6.280 9.311 1.00 95.38 89 VAL A C 1
ATOM 650 O O . VAL A 1 89 ? -6.861 -6.560 9.756 1.00 95.38 89 VAL A O 1
ATOM 653 N N . GLY A 1 90 ? -5.362 -6.652 8.085 1.00 94.06 90 GLY A N 1
ATOM 654 C CA . GLY A 1 90 ? -6.264 -7.218 7.079 1.00 94.06 90 GLY A CA 1
ATOM 655 C C . GLY A 1 90 ? -6.965 -8.507 7.508 1.00 94.06 90 GLY A C 1
ATOM 656 O O . GLY A 1 90 ? -8.189 -8.580 7.454 1.00 94.06 90 GLY A O 1
ATOM 657 N N . ASP A 1 91 ? -6.226 -9.490 8.023 1.00 93.69 91 ASP A N 1
ATOM 658 C CA . ASP A 1 91 ? -6.822 -10.773 8.435 1.00 93.69 91 ASP A CA 1
ATOM 659 C C . ASP A 1 91 ? -7.813 -10.605 9.599 1.00 93.69 91 ASP A C 1
ATOM 661 O O . ASP A 1 91 ? -8.790 -11.341 9.715 1.00 93.69 91 ASP A O 1
ATOM 665 N N . ILE A 1 92 ? -7.592 -9.608 10.462 1.00 96.88 92 ILE A N 1
ATOM 666 C CA . ILE A 1 92 ? -8.525 -9.257 11.538 1.00 96.88 92 ILE A CA 1
ATOM 667 C C . ILE A 1 92 ? -9.787 -8.607 10.959 1.00 96.88 92 ILE A C 1
ATOM 669 O O . ILE A 1 92 ? -10.885 -8.897 11.435 1.00 96.88 92 ILE A O 1
ATOM 673 N N . LEU A 1 93 ? -9.641 -7.755 9.936 1.00 96.69 93 LEU A N 1
ATOM 674 C CA . LEU A 1 93 ? -10.761 -7.096 9.259 1.00 96.69 93 LEU A CA 1
ATOM 675 C C . LEU A 1 93 ? -11.709 -8.084 8.586 1.00 96.69 93 LEU A C 1
ATOM 677 O O . LEU A 1 93 ? -12.913 -7.860 8.644 1.00 96.69 93 LEU A O 1
ATOM 681 N N . ASP A 1 94 ? -11.198 -9.167 7.998 1.00 95.06 94 ASP A N 1
ATOM 682 C CA . ASP A 1 94 ? -12.054 -10.207 7.416 1.00 95.06 94 ASP A CA 1
ATOM 683 C C . ASP A 1 94 ? -12.956 -10.851 8.483 1.00 95.06 94 ASP A C 1
ATOM 685 O O . ASP A 1 94 ? -14.166 -10.944 8.291 1.00 95.06 94 ASP A O 1
ATOM 689 N N . ILE A 1 95 ? -12.404 -11.189 9.655 1.00 97.00 95 ILE A N 1
ATOM 690 C CA . ILE A 1 95 ? -13.168 -11.811 10.750 1.00 97.00 95 ILE A CA 1
ATOM 691 C C . ILE A 1 95 ? -14.282 -10.899 11.272 1.00 97.00 95 ILE A C 1
ATOM 693 O O . ILE A 1 95 ? -15.410 -11.345 11.477 1.00 97.00 95 ILE A O 1
ATOM 697 N N . VAL A 1 96 ? -13.966 -9.632 11.542 1.00 95.94 96 VAL A N 1
ATOM 698 C CA . VAL A 1 96 ? -14.938 -8.702 12.144 1.00 95.94 96 VAL A CA 1
ATOM 699 C C . VAL A 1 96 ? -15.917 -8.152 11.111 1.00 95.94 96 VAL A C 1
ATOM 701 O O . VAL A 1 96 ? -17.070 -7.894 11.447 1.00 95.94 96 VAL A O 1
ATOM 704 N N . GLY A 1 97 ? -15.480 -8.026 9.855 1.00 92.75 97 GLY A N 1
ATOM 705 C CA . GLY A 1 97 ? -16.305 -7.617 8.724 1.00 92.75 97 GLY A CA 1
ATOM 706 C C . GLY A 1 97 ? -17.412 -8.615 8.414 1.00 92.75 97 GLY A C 1
ATOM 707 O O . GLY A 1 97 ? -18.566 -8.207 8.298 1.00 92.75 97 GLY A O 1
ATOM 708 N N . ASP A 1 98 ? -17.093 -9.913 8.383 1.00 92.62 98 ASP A N 1
ATOM 709 C CA . ASP A 1 98 ? -18.085 -10.985 8.204 1.00 92.62 98 ASP A CA 1
ATOM 710 C C . ASP A 1 98 ? -19.155 -10.985 9.309 1.00 92.62 98 ASP A C 1
ATOM 712 O O . ASP A 1 98 ? -20.314 -11.323 9.070 1.00 92.62 98 ASP A O 1
ATOM 716 N N . ALA A 1 99 ? -18.782 -10.559 10.518 1.00 94.00 99 ALA A N 1
ATOM 717 C CA . ALA A 1 99 ? -19.692 -10.409 11.650 1.00 94.00 99 ALA A CA 1
ATOM 718 C C . ALA A 1 99 ? -20.432 -9.056 11.686 1.00 94.00 99 ALA A C 1
ATOM 720 O O . ALA A 1 99 ? -21.267 -8.840 12.564 1.00 94.00 99 ALA A O 1
ATOM 721 N N . GLY A 1 100 ? -20.126 -8.127 10.773 1.00 94.44 100 GLY A N 1
ATOM 722 C CA . GLY A 1 100 ? -20.698 -6.779 10.756 1.00 94.44 100 GLY A CA 1
ATOM 723 C C . GLY A 1 100 ? -20.253 -5.886 11.921 1.00 94.44 100 GLY A C 1
ATOM 724 O O . GLY A 1 100 ? -20.924 -4.897 12.214 1.00 94.44 100 GLY A O 1
ATOM 725 N N . ILE A 1 101 ? -19.142 -6.213 12.590 1.00 96.00 101 ILE A N 1
ATOM 726 C CA . ILE A 1 101 ? -18.636 -5.474 13.753 1.00 96.00 101 ILE A CA 1
ATOM 727 C C . ILE A 1 101 ? -17.724 -4.324 13.286 1.00 96.00 101 ILE A C 1
ATOM 729 O O . ILE A 1 101 ? -16.698 -4.570 12.641 1.00 96.00 101 ILE A O 1
ATOM 733 N N . PRO A 1 102 ? -18.034 -3.058 13.633 1.00 96.38 102 PRO A N 1
ATOM 734 C CA . PRO A 1 102 ? -17.175 -1.918 13.337 1.00 96.38 102 PRO A CA 1
ATOM 735 C C . PRO A 1 102 ? -15.782 -2.046 13.959 1.00 96.38 102 PRO A C 1
ATOM 737 O O . PRO A 1 102 ? -15.607 -2.548 15.072 1.00 96.38 102 PRO A O 1
ATOM 740 N N . SER A 1 103 ? -14.774 -1.518 13.268 1.00 97.06 103 SER A N 1
ATOM 741 C CA . SER A 1 103 ? -13.381 -1.606 13.707 1.00 97.06 103 SER A CA 1
ATOM 742 C C . SER A 1 103 ? -12.635 -0.285 13.563 1.00 97.06 103 SER A C 1
ATOM 744 O O . SER A 1 103 ? -12.790 0.454 12.586 1.00 97.06 103 SER A O 1
ATOM 746 N N . VAL A 1 104 ? -11.791 0.018 14.548 1.00 97.38 104 VAL A N 1
ATOM 747 C CA . VAL A 1 104 ? -10.886 1.171 14.520 1.00 97.38 104 VAL A CA 1
ATOM 748 C C . VAL A 1 104 ? -9.446 0.712 14.683 1.00 97.38 104 VAL A C 1
ATOM 750 O O . VAL A 1 104 ? -9.157 -0.156 15.500 1.00 97.38 104 VAL A O 1
ATOM 753 N N . ALA A 1 105 ? -8.523 1.304 13.930 1.00 96.94 105 ALA A N 1
ATOM 754 C CA . ALA A 1 105 ? -7.098 1.060 14.132 1.00 96.94 105 ALA A CA 1
ATOM 755 C C . ALA A 1 105 ? -6.588 1.901 15.306 1.00 96.94 105 ALA A C 1
ATOM 757 O O . ALA A 1 105 ? -6.977 3.062 15.452 1.00 96.94 105 ALA A O 1
ATOM 758 N N . ILE A 1 106 ? -5.692 1.339 16.118 1.00 95.12 106 ILE A N 1
ATOM 759 C CA . ILE A 1 106 ? -5.076 2.012 17.265 1.00 95.12 106 ILE A CA 1
ATOM 760 C C . ILE A 1 106 ? -3.572 1.710 17.352 1.00 95.12 106 ILE A C 1
ATOM 762 O O . ILE A 1 106 ? -3.094 0.671 16.908 1.00 95.12 106 ILE A O 1
ATOM 766 N N . GLY A 1 107 ? -2.814 2.624 17.963 1.00 92.25 107 GLY A N 1
ATOM 767 C CA . GLY A 1 107 ? -1.386 2.454 18.251 1.00 92.25 107 GLY A CA 1
ATOM 768 C C . GLY A 1 107 ? -0.497 3.141 17.218 1.00 92.25 107 GLY A C 1
ATOM 769 O O . GLY A 1 107 ? -0.477 2.761 16.053 1.00 92.25 107 GLY A O 1
ATOM 770 N N . GLY A 1 108 ? 0.200 4.194 17.660 1.00 92.31 108 GLY A N 1
ATOM 771 C CA . GLY A 1 108 ? 1.190 4.933 16.862 1.00 92.31 108 GLY A CA 1
ATOM 772 C C . GLY A 1 108 ? 0.638 5.676 15.634 1.00 92.31 108 GLY A C 1
ATOM 773 O O . GLY A 1 108 ? 1.406 6.090 14.768 1.00 92.31 108 GLY A O 1
ATOM 774 N N . ILE A 1 109 ? -0.681 5.877 15.556 1.00 95.00 109 ILE A N 1
ATOM 775 C CA . ILE A 1 109 ? -1.319 6.635 14.473 1.00 95.00 109 ILE A CA 1
ATOM 776 C C . ILE A 1 109 ? -1.061 8.135 14.651 1.00 95.00 109 ILE A C 1
ATOM 778 O O . ILE A 1 109 ? -1.188 8.695 15.745 1.00 95.00 109 ILE A O 1
ATOM 782 N N . LYS A 1 110 ? -0.684 8.770 13.545 1.00 94.25 110 LYS A N 1
ATOM 783 C CA . LYS A 1 110 ? -0.212 10.147 13.400 1.00 94.25 110 LYS A CA 1
ATOM 784 C C . LYS A 1 110 ? -0.750 10.732 12.100 1.00 94.25 110 LYS A C 1
ATOM 786 O O . LYS A 1 110 ? -1.146 9.981 11.212 1.00 94.25 110 LYS A O 1
ATOM 791 N N . ILE A 1 111 ? -0.714 12.056 11.934 1.00 93.44 111 ILE A N 1
ATOM 792 C CA . ILE A 1 111 ? -1.199 12.694 10.693 1.00 93.44 111 ILE A CA 1
ATOM 793 C C . ILE A 1 111 ? -0.501 12.100 9.458 1.00 93.44 111 ILE A C 1
ATOM 795 O O . ILE A 1 111 ? -1.158 11.758 8.478 1.00 93.44 111 ILE A O 1
ATOM 799 N N . HIS A 1 112 ? 0.819 11.898 9.532 1.00 90.75 112 HIS A N 1
ATOM 800 C CA . HIS A 1 112 ? 1.625 11.427 8.401 1.00 90.75 112 HIS A CA 1
ATOM 801 C C . HIS A 1 112 ? 1.360 9.965 7.989 1.00 90.75 112 HIS A C 1
ATOM 803 O O . HIS A 1 112 ? 1.697 9.590 6.871 1.00 90.75 112 HIS A O 1
ATOM 809 N N . ASN A 1 113 ? 0.783 9.130 8.864 1.00 93.31 113 ASN A N 1
ATOM 810 C CA . ASN A 1 113 ? 0.512 7.713 8.577 1.00 93.31 113 ASN A CA 1
ATOM 811 C C . ASN A 1 113 ? -0.988 7.359 8.593 1.00 93.31 113 ASN A C 1
ATOM 813 O O . ASN A 1 113 ? -1.356 6.235 8.247 1.00 93.31 113 ASN A O 1
ATOM 817 N N . ALA A 1 114 ? -1.863 8.310 8.937 1.00 94.31 114 ALA A N 1
ATOM 818 C CA . ALA A 1 114 ? -3.307 8.112 9.013 1.00 94.31 114 ALA A CA 1
ATOM 819 C C . ALA A 1 114 ? -3.904 7.660 7.675 1.00 94.31 114 ALA A C 1
ATOM 821 O O . ALA A 1 114 ? -4.666 6.695 7.636 1.00 94.31 114 ALA A O 1
ATOM 822 N N . LEU A 1 115 ? -3.527 8.314 6.570 1.00 91.69 115 LEU A N 1
ATOM 823 C CA . LEU A 1 115 ? -4.050 7.969 5.248 1.00 91.69 115 LEU A CA 1
ATOM 824 C C . LEU A 1 115 ? -3.587 6.578 4.794 1.00 91.69 115 LEU A C 1
ATOM 826 O O . LEU A 1 115 ? -4.404 5.796 4.316 1.00 91.69 115 LEU A O 1
ATOM 830 N N . HIS A 1 116 ? -2.308 6.246 5.000 1.00 93.25 116 HIS A N 1
ATOM 831 C CA . HIS A 1 116 ? -1.792 4.904 4.722 1.00 93.25 116 HIS A CA 1
ATOM 832 C C . HIS A 1 116 ? -2.535 3.853 5.560 1.00 93.25 116 HIS A C 1
ATOM 834 O O . HIS A 1 116 ? -3.010 2.866 5.010 1.00 93.25 116 HIS A O 1
ATOM 840 N N . THR A 1 117 ? -2.742 4.106 6.854 1.00 94.94 117 THR A N 1
ATOM 841 C CA . THR A 1 117 ? -3.494 3.199 7.737 1.00 94.94 117 THR A CA 1
ATOM 842 C C . THR A 1 117 ? -4.919 2.969 7.230 1.00 94.94 117 THR A C 1
ATOM 844 O O . THR A 1 117 ? -5.361 1.833 7.137 1.00 94.94 117 THR A O 1
ATOM 847 N N . LEU A 1 118 ? -5.639 4.032 6.856 1.00 92.44 118 LEU A N 1
ATOM 848 C CA . LEU A 1 118 ? -7.016 3.937 6.354 1.00 92.44 118 LEU A CA 1
ATOM 849 C C . LEU A 1 118 ? -7.134 3.247 4.992 1.00 92.44 118 LEU A C 1
ATOM 851 O O . LEU A 1 118 ? -8.190 2.691 4.683 1.00 92.44 118 LEU A O 1
ATOM 855 N N . HIS A 1 119 ? -6.114 3.367 4.145 1.00 90.12 119 HIS A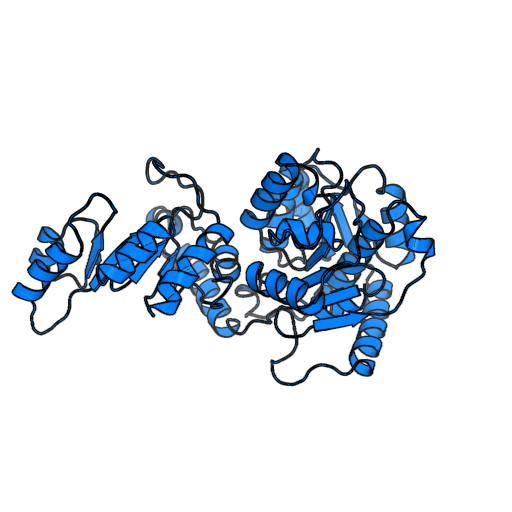 N 1
ATOM 856 C CA . HIS A 1 119 ? -6.147 2.854 2.777 1.00 90.12 119 HIS A CA 1
ATOM 857 C C . HIS A 1 119 ? -5.605 1.436 2.660 1.00 90.12 119 HIS A C 1
ATOM 859 O O . HIS A 1 119 ? -6.225 0.624 1.979 1.00 90.12 119 HIS A O 1
ATOM 865 N N . GLY A 1 120 ? -4.461 1.164 3.291 1.00 90.56 120 GLY A N 1
ATOM 866 C CA . GLY A 1 120 ? -3.765 -0.118 3.217 1.00 90.56 120 GLY A CA 1
ATOM 867 C C . GLY A 1 120 ? -4.364 -1.189 4.129 1.00 90.56 120 GLY A C 1
ATOM 868 O O . GLY A 1 120 ? -4.213 -2.371 3.845 1.00 90.56 120 GLY A O 1
ATOM 869 N N . ALA A 1 121 ? -5.071 -0.806 5.201 1.00 93.00 121 ALA A N 1
ATOM 870 C CA . ALA A 1 121 ? -5.774 -1.765 6.048 1.00 93.00 121 ALA A CA 1
ATOM 871 C C . ALA A 1 121 ? -7.102 -2.172 5.395 1.00 93.00 121 ALA A C 1
ATOM 873 O O . ALA A 1 121 ? -8.113 -1.466 5.497 1.00 93.00 121 ALA A O 1
ATOM 874 N N . VAL A 1 122 ? -7.082 -3.322 4.726 1.00 91.69 122 VAL A N 1
ATOM 875 C CA . VAL A 1 122 ? -8.245 -3.931 4.084 1.00 91.69 122 VAL A CA 1
ATOM 876 C C . VAL A 1 122 ? -8.266 -5.433 4.349 1.00 91.69 122 VAL A C 1
ATOM 878 O O . VAL A 1 122 ? -7.219 -6.077 4.361 1.00 91.69 122 VAL A O 1
ATOM 881 N N . GLY A 1 123 ? -9.459 -5.987 4.536 1.00 92.62 123 GLY A N 1
ATOM 882 C CA . GLY A 1 123 ? -9.689 -7.423 4.541 1.00 92.62 123 GLY A CA 1
ATOM 883 C C . GLY A 1 123 ? -9.368 -8.020 3.165 1.00 92.62 123 GLY A C 1
ATOM 884 O O . GLY A 1 123 ? -10.023 -7.635 2.189 1.00 92.62 123 GLY A O 1
ATOM 885 N N . PRO A 1 124 ? -8.359 -8.901 3.026 1.00 86.69 124 PRO A N 1
ATOM 886 C CA . PRO A 1 124 ? -7.971 -9.457 1.730 1.00 86.69 124 PRO A CA 1
ATOM 887 C C . PRO A 1 124 ? -9.090 -10.243 1.039 1.00 86.69 124 PRO A C 1
ATOM 889 O O . PRO A 1 124 ? -9.124 -10.281 -0.193 1.00 86.69 124 PRO A O 1
ATOM 892 N N . ILE A 1 125 ? -9.990 -10.862 1.808 1.00 85.94 125 ILE A N 1
ATOM 893 C CA . ILE A 1 125 ? -11.077 -11.695 1.283 1.00 85.94 125 ILE A CA 1
ATOM 894 C C . ILE A 1 125 ? -12.357 -10.872 1.134 1.00 85.94 125 ILE A C 1
ATOM 896 O O . ILE A 1 125 ? -12.963 -10.839 0.062 1.00 85.94 125 ILE A O 1
ATOM 900 N N . THR A 1 126 ? -12.758 -10.186 2.203 1.00 87.06 126 THR A N 1
ATOM 901 C CA . THR A 1 126 ? -14.049 -9.488 2.293 1.00 87.06 126 THR A CA 1
ATOM 902 C C . THR A 1 126 ? -14.012 -8.093 1.674 1.00 87.06 126 THR A C 1
ATOM 904 O O . THR A 1 126 ? -15.051 -7.532 1.331 1.00 87.06 126 THR A O 1
ATOM 907 N N . GLY A 1 127 ? -12.823 -7.498 1.533 1.00 87.12 127 GLY A N 1
ATOM 908 C CA . GLY A 1 127 ? -12.672 -6.088 1.179 1.00 87.12 127 GLY A CA 1
ATOM 909 C C . GLY A 1 127 ? -13.068 -5.128 2.307 1.00 87.12 127 GLY A C 1
ATOM 910 O O . GLY A 1 127 ? -13.149 -3.921 2.068 1.00 87.12 127 GLY A O 1
ATOM 911 N N . THR A 1 128 ? -13.319 -5.635 3.522 1.00 90.38 128 THR A N 1
ATOM 912 C CA . THR A 1 128 ? -13.713 -4.826 4.682 1.00 90.38 128 THR A CA 1
ATOM 913 C C . THR A 1 128 ? -12.635 -3.800 4.995 1.00 90.38 128 THR A C 1
ATOM 915 O O . THR A 1 128 ? -11.455 -4.127 5.063 1.00 90.38 128 THR A O 1
ATOM 918 N N . ALA A 1 129 ? -13.029 -2.550 5.209 1.00 91.25 129 ALA A N 1
ATOM 919 C CA . ALA A 1 129 ? -12.112 -1.479 5.573 1.00 91.25 129 ALA A CA 1
ATOM 920 C C . ALA A 1 129 ? -12.383 -0.988 6.997 1.00 91.25 129 ALA A C 1
ATOM 922 O O . ALA A 1 129 ? -13.479 -1.153 7.533 1.00 91.25 129 ALA A O 1
ATOM 923 N N . LEU A 1 130 ? -11.398 -0.306 7.581 1.00 93.50 130 LEU A N 1
ATOM 924 C CA . LEU A 1 130 ? -11.552 0.341 8.884 1.00 93.50 130 LEU A CA 1
ATOM 925 C C . LEU A 1 130 ? -12.709 1.350 8.896 1.00 93.50 130 LEU A C 1
ATOM 927 O O . LEU A 1 130 ? -12.813 2.209 8.004 1.00 93.50 130 LEU A O 1
ATOM 931 N N . SER A 1 131 ? -13.499 1.298 9.970 1.00 93.81 131 SER A N 1
ATOM 932 C CA . SER A 1 131 ? -14.555 2.264 10.288 1.00 93.81 131 SER A CA 1
ATOM 933 C C . SER A 1 131 ? -13.987 3.593 10.800 1.00 93.81 131 SER A C 1
ATOM 935 O O . SER A 1 131 ? -14.628 4.630 10.655 1.00 93.81 131 SER A O 1
ATOM 937 N N . GLY A 1 132 ? -12.775 3.594 11.368 1.00 93.88 132 GLY A N 1
ATOM 938 C CA . GLY A 1 132 ? -12.123 4.812 11.847 1.00 93.88 132 GLY A CA 1
ATOM 939 C C . GLY A 1 132 ? -10.707 4.608 12.388 1.00 93.88 132 GLY A C 1
ATOM 940 O O . GLY A 1 132 ? -10.123 3.529 12.289 1.00 93.88 132 GLY A O 1
ATOM 941 N N . LEU A 1 133 ? -10.157 5.674 12.972 1.00 96.12 133 LEU A N 1
ATOM 942 C CA . LEU A 1 133 ? -8.850 5.689 13.632 1.00 96.12 133 LEU A CA 1
ATOM 943 C C . LEU A 1 133 ? -9.009 6.139 15.085 1.00 96.12 133 LEU A C 1
ATOM 945 O O . LEU A 1 133 ? -9.752 7.079 15.364 1.00 96.12 133 LEU A O 1
ATOM 949 N N . ALA A 1 134 ? -8.256 5.520 15.989 1.00 95.62 134 ALA A N 1
ATOM 950 C CA . ALA A 1 134 ? -8.112 5.952 17.371 1.00 95.62 134 ALA A CA 1
ATOM 951 C C . ALA A 1 134 ? -6.722 6.572 17.582 1.00 95.62 134 ALA A C 1
ATOM 953 O O . ALA A 1 134 ? -5.688 5.932 17.376 1.00 95.62 134 ALA A O 1
ATOM 954 N N . VAL A 1 135 ? -6.698 7.834 18.014 1.00 95.12 135 VAL A N 1
ATOM 955 C CA . VAL A 1 135 ? -5.478 8.620 18.241 1.00 95.12 135 VAL A CA 1
ATOM 956 C C . VAL A 1 135 ? -5.432 9.136 19.677 1.00 95.12 135 VAL A C 1
ATOM 958 O O . VAL A 1 135 ? -6.461 9.485 20.247 1.00 95.12 135 VAL A O 1
ATOM 961 N N . ILE A 1 136 ? -4.231 9.191 20.260 1.00 93.81 136 ILE A N 1
ATOM 962 C CA . ILE A 1 136 ? -4.011 9.718 21.619 1.00 93.81 136 ILE A CA 1
ATOM 963 C C . ILE A 1 136 ? -3.004 10.864 21.560 1.00 93.81 136 ILE A C 1
ATOM 965 O O . ILE A 1 136 ? -3.386 12.029 21.510 1.00 93.81 136 ILE A O 1
ATOM 969 N N . THR A 1 137 ? -1.709 10.543 21.499 1.00 92.88 137 THR A N 1
ATOM 970 C CA . THR A 1 137 ? -0.630 11.532 21.662 1.00 92.88 137 THR A CA 1
ATOM 971 C C . THR A 1 137 ? -0.602 12.593 20.569 1.00 92.88 137 THR A C 1
ATOM 973 O O . THR A 1 137 ? -0.135 13.694 20.817 1.00 92.88 137 THR A O 1
ATOM 976 N N . GLU A 1 138 ? -1.116 12.298 19.373 1.00 94.75 138 GLU A N 1
ATOM 977 C CA . GLU A 1 138 ? -1.182 13.285 18.287 1.00 94.75 138 GLU A CA 1
ATOM 978 C C . GLU A 1 138 ? -2.093 14.472 18.597 1.00 94.75 138 GLU A C 1
ATOM 980 O O . GLU A 1 138 ? -1.836 15.569 18.120 1.00 94.75 138 GLU A O 1
ATOM 985 N N . ILE A 1 139 ? -3.138 14.261 19.401 1.00 96.38 139 ILE A N 1
ATOM 986 C CA . ILE A 1 139 ? -4.077 15.316 19.791 1.00 96.38 139 ILE A CA 1
ATOM 987 C C . ILE A 1 139 ? -3.793 15.765 21.222 1.00 96.38 139 ILE A C 1
ATOM 989 O O . ILE A 1 139 ? -3.612 16.950 21.471 1.00 96.38 139 ILE A O 1
ATOM 993 N N . VAL A 1 140 ? -3.724 14.820 22.164 1.00 96.12 140 VAL A N 1
ATOM 994 C CA . VAL A 1 140 ? -3.635 15.113 23.605 1.00 96.12 140 VAL A CA 1
ATOM 995 C C . VAL A 1 140 ? -2.316 15.791 23.975 1.00 96.12 140 VAL A C 1
ATOM 997 O O . VAL A 1 140 ? -2.290 16.619 24.878 1.00 96.12 140 VAL A O 1
ATOM 1000 N N . SER A 1 141 ? -1.220 15.453 23.291 1.00 94.50 141 SER A N 1
ATOM 1001 C CA . SER A 1 141 ? 0.099 16.043 23.559 1.00 94.50 141 SER A CA 1
ATOM 1002 C C . SER A 1 141 ? 0.409 17.252 22.672 1.00 94.50 141 SER A C 1
ATOM 1004 O O . SER A 1 141 ? 1.509 17.797 22.762 1.00 94.50 141 SER A O 1
ATOM 1006 N N . ALA A 1 142 ? -0.515 17.664 21.799 1.00 96.00 142 ALA A N 1
ATOM 1007 C CA . ALA A 1 142 ? -0.313 18.827 20.950 1.00 96.00 142 ALA A CA 1
ATOM 1008 C C . ALA A 1 142 ? -0.492 20.123 21.763 1.00 96.00 142 ALA A C 1
ATOM 1010 O O . ALA A 1 142 ? -1.447 20.219 22.534 1.00 96.00 142 ALA A O 1
ATOM 1011 N N . PRO A 1 143 ? 0.362 21.146 21.561 1.00 96.81 143 PRO A N 1
ATOM 1012 C CA . PRO A 1 143 ? 0.171 22.458 22.186 1.00 96.81 143 PRO A CA 1
ATOM 1013 C C . PRO A 1 143 ? -1.191 23.084 21.857 1.00 96.81 143 PRO A C 1
ATOM 1015 O O . PRO A 1 143 ? -1.799 23.734 22.701 1.00 96.81 143 PRO A O 1
ATOM 1018 N N . ASP A 1 144 ? -1.676 22.850 20.636 1.00 97.19 144 ASP A N 1
ATOM 1019 C CA . ASP A 1 144 ? -3.027 23.180 20.194 1.00 97.19 144 ASP A CA 1
ATOM 1020 C C . ASP A 1 144 ? -3.651 21.935 19.558 1.00 97.19 144 ASP A C 1
ATOM 1022 O O . ASP A 1 144 ? -3.296 21.543 18.444 1.00 97.19 144 ASP A O 1
ATOM 1026 N N . ALA A 1 145 ? -4.592 21.316 20.269 1.00 97.31 145 ALA A N 1
ATOM 1027 C CA . ALA A 1 145 ? -5.293 20.112 19.831 1.00 97.31 145 ALA A CA 1
ATOM 1028 C C . ALA A 1 145 ? -6.169 20.330 18.581 1.00 97.31 145 ALA A C 1
ATOM 1030 O O . ALA A 1 145 ? -6.495 19.369 17.880 1.00 97.31 145 ALA A O 1
ATOM 1031 N N . SER A 1 146 ? -6.544 21.575 18.262 1.00 97.38 146 SER A N 1
ATOM 1032 C CA . SER A 1 146 ? -7.407 21.880 17.118 1.00 97.38 146 SER A CA 1
ATOM 1033 C C . SER A 1 146 ? -6.701 21.675 15.776 1.00 97.38 146 SER A C 1
ATOM 1035 O O . SER A 1 146 ? -7.347 21.290 14.799 1.00 97.38 146 SER A O 1
ATOM 1037 N N . ILE A 1 147 ? -5.381 21.876 15.726 1.00 96.06 147 ILE A N 1
ATOM 1038 C CA . ILE A 1 147 ? -4.558 21.700 14.523 1.00 96.06 147 ILE A CA 1
ATOM 1039 C C . ILE A 1 147 ? -4.554 20.228 14.064 1.00 96.06 147 ILE A C 1
ATOM 1041 O O . ILE A 1 147 ? -5.024 19.959 12.952 1.00 96.06 147 ILE A O 1
ATOM 1045 N N . PRO A 1 148 ? -4.101 19.253 14.881 1.00 96.38 148 PRO A N 1
ATOM 1046 C CA . PRO A 1 148 ? -4.105 17.850 14.487 1.00 96.38 148 PRO A CA 1
ATOM 1047 C C . PRO A 1 148 ? -5.522 17.298 14.314 1.00 96.38 148 PRO A C 1
ATOM 1049 O O . PRO A 1 148 ? -5.752 16.514 13.394 1.00 96.38 148 PRO A O 1
ATOM 1052 N N . ALA A 1 149 ? -6.496 17.739 15.120 1.00 96.38 149 ALA A N 1
ATOM 1053 C CA . ALA A 1 149 ? -7.885 17.312 14.965 1.00 96.38 149 ALA A CA 1
ATOM 1054 C C . ALA A 1 149 ? -8.465 17.714 13.596 1.00 96.38 149 ALA A C 1
ATOM 1056 O O . ALA A 1 149 ? -9.081 16.885 12.920 1.00 96.38 149 ALA A O 1
ATOM 1057 N N . LYS A 1 150 ? -8.233 18.956 13.141 1.00 95.19 150 LYS A N 1
ATOM 1058 C CA . LYS A 1 150 ? -8.663 19.425 11.811 1.00 95.19 150 LYS A CA 1
ATOM 1059 C C . LYS A 1 150 ? -7.959 18.671 10.685 1.00 95.19 150 LYS A C 1
ATOM 1061 O O . LYS A 1 150 ? -8.627 18.257 9.740 1.00 95.19 150 LYS A O 1
ATOM 1066 N N . ALA A 1 151 ? -6.646 18.463 10.796 1.00 93.31 151 ALA A N 1
ATOM 1067 C CA . ALA A 1 151 ? -5.874 17.724 9.797 1.00 93.31 151 ALA A CA 1
ATOM 1068 C C . ALA A 1 151 ? -6.386 16.280 9.639 1.00 93.31 151 ALA A C 1
ATOM 1070 O O . ALA A 1 151 ? -6.700 15.847 8.532 1.00 93.31 151 ALA A O 1
ATOM 1071 N N . LEU A 1 152 ? -6.569 15.559 10.750 1.00 94.12 152 LEU A N 1
ATOM 1072 C CA . LEU A 1 152 ? -7.114 14.198 10.741 1.00 94.12 152 LEU A CA 1
ATOM 1073 C C . LEU A 1 152 ? -8.547 14.153 10.198 1.00 94.12 152 LEU A C 1
ATOM 1075 O O . LEU A 1 152 ? -8.870 13.281 9.395 1.00 94.12 152 LEU A O 1
ATOM 1079 N N . THR A 1 153 ? -9.391 15.117 10.575 1.00 93.00 153 THR A N 1
ATOM 1080 C CA . THR A 1 153 ? -10.762 15.232 10.050 1.00 93.00 153 THR A CA 1
ATOM 1081 C C . THR A 1 153 ? -10.762 15.402 8.533 1.00 93.00 153 THR A C 1
ATOM 1083 O O . THR A 1 153 ? -11.552 14.765 7.837 1.00 93.00 153 THR A O 1
ATOM 1086 N N . LYS A 1 154 ? -9.855 16.227 7.997 1.00 90.38 154 LYS A N 1
ATOM 1087 C CA . LYS A 1 154 ? -9.751 16.453 6.554 1.00 90.38 154 LYS A CA 1
ATOM 1088 C C . LYS A 1 154 ? -9.286 15.196 5.814 1.00 90.38 154 LYS A C 1
ATOM 1090 O O . LYS A 1 154 ? -9.880 14.869 4.787 1.00 90.38 154 LYS A O 1
ATOM 1095 N N . ILE A 1 155 ? -8.338 14.438 6.371 1.00 89.75 155 ILE A N 1
ATOM 1096 C CA . ILE A 1 155 ? -7.920 13.127 5.841 1.00 89.75 155 ILE A CA 1
ATOM 1097 C C . ILE A 1 155 ? -9.099 12.143 5.825 1.00 89.75 155 ILE A C 1
ATOM 1099 O O . ILE A 1 155 ? -9.397 11.561 4.784 1.00 89.75 155 ILE A O 1
ATOM 1103 N N . ILE A 1 156 ? -9.806 11.986 6.950 1.00 89.00 156 ILE A N 1
ATOM 1104 C CA . ILE A 1 156 ? -10.926 11.039 7.090 1.00 89.00 156 ILE A CA 1
ATOM 1105 C C . ILE A 1 156 ? -12.074 11.390 6.130 1.00 89.00 156 ILE A C 1
ATOM 1107 O O . ILE A 1 156 ? -12.565 10.514 5.416 1.00 89.00 156 ILE A O 1
ATOM 1111 N N . ASN A 1 157 ? -12.462 12.666 6.056 1.00 87.06 157 ASN A N 1
ATOM 1112 C CA . ASN A 1 157 ? -13.552 13.127 5.189 1.00 87.06 157 ASN A CA 1
ATOM 1113 C C . ASN A 1 157 ? -13.182 13.093 3.702 1.00 87.06 157 ASN A C 1
ATOM 1115 O O . ASN A 1 157 ? -14.026 12.813 2.857 1.00 87.06 157 ASN A O 1
ATOM 1119 N N . SER A 1 158 ? -11.928 13.380 3.353 1.00 80.38 158 SER A N 1
ATOM 1120 C CA . SER A 1 158 ? -11.484 13.272 1.957 1.00 80.38 158 SER A CA 1
ATOM 1121 C C . SER A 1 158 ? -11.410 11.804 1.532 1.00 80.38 158 SER A C 1
ATOM 1123 O O . SER A 1 158 ? -11.804 11.454 0.423 1.00 80.38 158 SER A O 1
ATOM 1125 N N . ARG A 1 159 ? -10.985 10.916 2.441 1.00 78.56 159 ARG A N 1
ATOM 1126 C CA . ARG A 1 159 ? -10.992 9.468 2.218 1.00 78.56 159 ARG A CA 1
ATOM 1127 C C . ARG A 1 159 ? -12.402 8.912 2.061 1.00 78.56 159 ARG A C 1
ATOM 1129 O O . ARG A 1 159 ? -12.568 8.033 1.234 1.00 78.56 159 ARG A O 1
ATOM 1136 N N . SER A 1 160 ? -13.414 9.390 2.793 1.00 71.94 160 SER A N 1
ATOM 1137 C CA . SER A 1 160 ? -14.794 8.892 2.632 1.00 71.94 160 SER A CA 1
ATOM 1138 C C . SER A 1 160 ? -15.382 9.217 1.254 1.00 71.94 160 SER A C 1
ATOM 1140 O O . SER A 1 160 ? -16.075 8.386 0.673 1.00 71.94 160 SER A O 1
ATOM 1142 N N . LYS A 1 161 ? -15.031 10.371 0.676 1.00 68.25 161 LYS A N 1
ATOM 1143 C CA . LYS A 1 161 ? -15.396 10.736 -0.704 1.00 68.25 161 LYS A CA 1
ATOM 1144 C C . LYS A 1 161 ? -14.687 9.893 -1.763 1.00 68.25 161 LYS A C 1
ATOM 1146 O O . LYS A 1 161 ? -15.254 9.609 -2.811 1.00 68.25 161 LYS A O 1
ATOM 1151 N N . HIS A 1 162 ? -13.451 9.488 -1.483 1.00 62.75 162 HIS A N 1
ATOM 1152 C CA . HIS A 1 162 ? -12.647 8.618 -2.346 1.00 62.75 162 HIS A CA 1
ATOM 1153 C C . HIS A 1 162 ? -12.673 7.149 -1.899 1.00 62.75 162 HIS A C 1
ATOM 1155 O O . HIS A 1 162 ? -11.855 6.348 -2.348 1.00 62.75 162 HIS A O 1
ATOM 1161 N N . PHE A 1 163 ? -13.609 6.780 -1.014 1.00 53.91 163 PHE A N 1
ATOM 1162 C CA . PHE A 1 163 ? -13.699 5.437 -0.433 1.00 53.91 163 PHE A CA 1
ATOM 1163 C C . PHE A 1 163 ? -14.014 4.385 -1.499 1.00 53.91 163 PHE A C 1
ATOM 1165 O O . PHE A 1 163 ? -13.676 3.209 -1.355 1.00 53.91 163 PHE A O 1
ATOM 1172 N N . HIS A 1 164 ? -14.580 4.833 -2.619 1.00 51.28 164 HIS A N 1
ATOM 1173 C CA . HIS A 1 164 ? -14.653 4.072 -3.850 1.00 51.28 164 HIS A CA 1
ATOM 1174 C C . HIS A 1 164 ? -13.266 4.012 -4.495 1.00 51.28 164 HIS A C 1
ATOM 1176 O O . HIS A 1 164 ? -12.913 4.792 -5.376 1.00 51.28 164 HIS A O 1
ATOM 1182 N N . TRP A 1 165 ? -12.473 3.044 -4.032 1.00 50.19 165 TRP A N 1
ATOM 1183 C CA . TRP A 1 165 ? -11.442 2.465 -4.879 1.00 50.19 165 TRP A CA 1
ATOM 1184 C C . TRP A 1 165 ? -12.129 1.886 -6.136 1.00 50.19 165 TRP A C 1
ATOM 1186 O O . TRP A 1 165 ? -13.122 1.172 -5.973 1.00 50.19 165 TRP A O 1
ATOM 1196 N N . PRO A 1 166 ? -11.641 2.201 -7.349 1.00 48.03 166 PRO A N 1
ATOM 1197 C CA . PRO A 1 166 ? -10.263 2.568 -7.595 1.00 48.03 166 PRO A CA 1
ATOM 1198 C C . PRO A 1 166 ? -10.001 4.074 -7.607 1.00 48.03 166 PRO A C 1
ATOM 1200 O O . PRO A 1 166 ? -10.228 4.761 -8.586 1.00 48.03 166 PRO A O 1
ATOM 1203 N N . ALA A 1 167 ? -9.365 4.582 -6.549 1.00 45.34 167 ALA A N 1
ATOM 1204 C CA . ALA A 1 167 ? -8.735 5.900 -6.550 1.00 45.34 167 ALA A CA 1
ATOM 1205 C C . ALA A 1 167 ? -7.498 5.937 -7.480 1.00 45.34 167 ALA A C 1
ATOM 1207 O O . ALA A 1 167 ? -6.785 6.937 -7.499 1.00 45.34 167 ALA A O 1
ATOM 1208 N N . LEU A 1 168 ? -7.245 4.852 -8.231 1.00 52.97 168 LEU A N 1
ATOM 1209 C CA . LEU A 1 168 ? -6.224 4.735 -9.267 1.00 52.97 168 LEU A CA 1
ATOM 1210 C C . LEU A 1 168 ? -6.744 4.322 -10.656 1.00 52.97 168 LEU A C 1
ATOM 1212 O O . LEU A 1 168 ? -5.898 4.166 -11.534 1.00 52.97 168 LEU A O 1
ATOM 1216 N N . CYS A 1 169 ? -8.068 4.197 -10.874 1.00 47.97 169 CYS A N 1
ATOM 1217 C CA . CYS A 1 169 ? -8.666 3.869 -12.183 1.00 47.97 169 CYS A CA 1
ATOM 1218 C C . CYS A 1 169 ? -10.094 4.413 -12.373 1.00 47.97 169 CYS A C 1
ATOM 1220 O O . CYS A 1 169 ? -10.751 4.865 -11.440 1.00 47.97 169 CYS A O 1
ATOM 1222 N N . LEU A 1 170 ? -10.564 4.296 -13.619 1.00 45.16 170 LEU A N 1
ATOM 1223 C CA . LEU A 1 170 ? -11.897 4.609 -14.142 1.00 45.16 170 LEU A CA 1
ATOM 1224 C C . LEU A 1 170 ? -13.072 4.114 -13.279 1.00 45.16 170 LEU A C 1
ATOM 1226 O O . LEU A 1 170 ? -13.004 3.095 -12.593 1.00 45.16 170 LEU A O 1
ATOM 1230 N N . ALA A 1 171 ? -14.187 4.843 -13.380 1.00 45.16 171 ALA A N 1
ATOM 1231 C CA . ALA A 1 171 ? -15.448 4.517 -12.726 1.00 45.16 171 ALA A CA 1
ATOM 1232 C C . ALA A 1 171 ? -15.865 3.045 -12.969 1.00 45.16 171 ALA A C 1
ATOM 1234 O O . ALA A 1 171 ? -15.686 2.536 -14.077 1.00 45.16 171 ALA A O 1
ATOM 1235 N N . PRO A 1 172 ? -16.483 2.378 -11.975 1.00 49.75 172 PRO A N 1
ATOM 1236 C CA . PRO A 1 172 ? -16.671 0.919 -11.915 1.00 49.75 172 PRO A CA 1
ATOM 1237 C C . PRO A 1 172 ? -17.497 0.255 -13.039 1.00 49.75 172 PRO A C 1
ATOM 1239 O O . PRO A 1 172 ? -17.682 -0.956 -12.999 1.00 49.75 172 PRO A O 1
ATOM 1242 N N . ASN A 1 173 ? -17.980 0.991 -14.048 1.00 50.00 173 ASN A N 1
ATOM 1243 C CA . ASN A 1 173 ? -18.987 0.501 -14.999 1.00 50.00 173 ASN A CA 1
ATOM 1244 C C . ASN A 1 173 ? -18.588 0.514 -16.484 1.00 50.00 173 ASN A C 1
ATOM 1246 O O . ASN A 1 173 ? -19.422 0.190 -17.327 1.00 50.00 173 ASN A O 1
ATOM 1250 N N . THR A 1 174 ? -17.340 0.824 -16.840 1.00 57.06 174 THR A N 1
ATOM 1251 C CA . THR A 1 174 ? -16.873 0.684 -18.231 1.00 57.06 174 THR A CA 1
ATOM 1252 C C . THR A 1 174 ? -15.437 0.190 -18.261 1.00 57.06 174 THR A C 1
ATOM 1254 O O . THR A 1 174 ? -14.510 0.974 -18.061 1.00 57.06 174 THR A O 1
ATOM 1257 N N . ALA A 1 175 ? -15.245 -1.104 -18.535 1.00 65.81 175 ALA A N 1
ATOM 1258 C CA . ALA A 1 175 ? -13.927 -1.608 -18.898 1.00 65.81 175 ALA A CA 1
ATOM 1259 C C . ALA A 1 175 ? -13.457 -0.848 -20.154 1.00 65.81 175 ALA A C 1
ATOM 1261 O O . ALA A 1 175 ? -14.187 -0.835 -21.154 1.00 65.81 175 ALA A O 1
ATOM 1262 N N . PRO A 1 176 ? -12.299 -0.167 -20.117 1.00 75.19 176 PRO A N 1
ATOM 1263 C CA . PRO A 1 176 ? -11.828 0.589 -21.266 1.00 75.19 176 PRO A CA 1
ATOM 1264 C C . PRO A 1 176 ? -11.561 -0.366 -22.431 1.00 75.19 176 PRO A C 1
ATOM 1266 O O . PRO A 1 176 ? -11.051 -1.474 -22.250 1.00 75.19 176 PRO A O 1
ATOM 1269 N N . SER A 1 177 ? -11.917 0.055 -23.644 1.00 87.38 177 SER A N 1
ATOM 1270 C CA . SER A 1 177 ? -11.588 -0.725 -24.836 1.00 87.38 177 SER A CA 1
ATOM 1271 C C . SER A 1 177 ? -10.070 -0.777 -25.030 1.00 87.38 177 SER A C 1
ATOM 1273 O O . SER A 1 177 ? -9.353 0.160 -24.672 1.00 87.38 177 SER A O 1
ATOM 1275 N N . ALA A 1 178 ? -9.571 -1.847 -25.652 1.00 89.88 178 ALA A N 1
ATOM 1276 C CA . ALA A 1 178 ? -8.149 -1.960 -25.981 1.00 89.88 178 ALA A CA 1
ATOM 1277 C C . ALA A 1 178 ? -7.654 -0.782 -26.845 1.00 89.88 178 ALA A C 1
ATOM 1279 O O . ALA A 1 178 ? -6.532 -0.315 -26.665 1.00 89.88 178 ALA A O 1
ATOM 1280 N N . ALA A 1 179 ? -8.508 -0.266 -27.738 1.00 91.88 179 ALA A N 1
ATOM 1281 C CA . ALA A 1 179 ? -8.202 0.898 -28.565 1.00 91.88 179 ALA A CA 1
ATOM 1282 C C . ALA A 1 179 ? -7.991 2.165 -27.721 1.00 91.88 179 ALA A C 1
ATOM 1284 O O . ALA A 1 179 ? -7.003 2.866 -27.916 1.00 91.88 179 ALA A O 1
ATOM 1285 N N . LEU A 1 180 ? -8.867 2.409 -26.740 1.00 90.94 180 LEU A N 1
ATOM 1286 C CA . LEU A 1 180 ? -8.749 3.557 -25.839 1.00 90.94 180 LEU A CA 1
ATOM 1287 C C . LEU A 1 180 ? -7.490 3.466 -24.966 1.00 90.94 180 LEU A C 1
ATOM 1289 O O . LEU A 1 180 ? -6.781 4.455 -24.805 1.00 90.94 180 LEU A O 1
ATOM 1293 N N . LEU A 1 181 ? -7.179 2.279 -24.432 1.00 92.06 181 LEU A N 1
ATOM 1294 C CA . LEU A 1 181 ? -5.956 2.070 -23.648 1.00 92.06 181 LEU A CA 1
ATOM 1295 C C . LEU A 1 181 ? -4.693 2.361 -24.469 1.00 92.06 181 LEU A C 1
ATOM 1297 O O . LEU A 1 181 ? -3.759 2.974 -23.951 1.00 92.06 181 LEU A O 1
ATOM 1301 N N . ALA A 1 182 ? -4.670 1.946 -25.739 1.00 94.19 182 ALA A N 1
ATOM 1302 C CA . ALA A 1 182 ? -3.555 2.198 -26.647 1.00 94.19 182 ALA A CA 1
ATOM 1303 C C . ALA A 1 182 ? -3.424 3.689 -27.013 1.00 94.19 182 ALA A C 1
ATOM 1305 O O . ALA A 1 182 ? -2.320 4.232 -26.996 1.00 94.19 182 ALA A O 1
ATOM 1306 N N . GLU A 1 183 ? -4.539 4.369 -27.292 1.00 95.38 183 GLU A N 1
ATOM 1307 C CA . GLU A 1 183 ? -4.570 5.813 -27.565 1.00 95.38 183 GLU A CA 1
ATOM 1308 C C . GLU A 1 183 ? -4.073 6.629 -26.362 1.00 95.38 183 GLU A C 1
ATOM 1310 O O . GLU A 1 183 ? -3.217 7.512 -26.497 1.00 95.38 183 GLU A O 1
ATOM 1315 N N . ASN A 1 184 ? -4.545 6.288 -25.163 1.00 93.94 184 ASN A N 1
ATOM 1316 C CA . ASN A 1 184 ? -4.110 6.922 -23.925 1.00 93.94 184 ASN A CA 1
ATOM 1317 C C . ASN A 1 184 ? -2.628 6.653 -23.631 1.00 93.94 184 ASN A C 1
ATOM 1319 O O . ASN A 1 184 ? -1.930 7.552 -23.161 1.00 93.94 184 ASN A O 1
ATOM 1323 N N . ALA A 1 185 ? -2.121 5.451 -23.931 1.00 95.75 185 ALA A N 1
ATOM 1324 C CA . ALA A 1 185 ? -0.698 5.141 -23.800 1.00 95.75 185 ALA A CA 1
ATOM 1325 C C . ALA A 1 185 ? 0.155 6.012 -24.738 1.00 95.75 185 ALA A C 1
ATOM 1327 O O . ALA A 1 185 ? 1.153 6.590 -24.303 1.00 95.75 185 ALA A O 1
ATOM 1328 N N . GLY A 1 186 ? -0.273 6.183 -25.994 1.00 97.31 186 GLY A N 1
ATOM 1329 C CA . GLY A 1 186 ? 0.368 7.103 -26.938 1.00 97.31 186 GLY A CA 1
ATOM 1330 C C . GLY A 1 186 ? 0.338 8.558 -26.459 1.00 97.31 186 GLY A C 1
ATOM 1331 O O . GLY A 1 186 ? 1.353 9.251 -26.518 1.00 97.31 186 GLY A O 1
ATOM 1332 N N . SER A 1 187 ? -0.789 9.004 -25.902 1.00 96.75 187 SER A N 1
ATOM 1333 C CA . SER A 1 187 ? -0.927 10.351 -25.330 1.00 96.75 187 SER A CA 1
ATOM 1334 C C . SER A 1 187 ? 0.002 10.570 -24.131 1.00 96.75 187 SER A C 1
ATOM 1336 O O . SER A 1 187 ? 0.677 11.598 -24.048 1.00 96.75 187 SER A O 1
ATOM 1338 N N . LEU A 1 188 ? 0.105 9.592 -23.224 1.00 96.44 188 LEU A N 1
ATOM 1339 C CA . LEU A 1 188 ? 1.037 9.660 -22.096 1.00 96.44 188 LEU A CA 1
ATOM 1340 C C . LEU A 1 188 ? 2.500 9.649 -22.547 1.00 96.44 188 LEU A C 1
ATOM 1342 O O . LEU A 1 188 ? 3.318 10.321 -21.923 1.00 96.44 188 LEU A O 1
ATOM 1346 N N . LEU A 1 189 ? 2.843 8.936 -23.625 1.00 98.25 189 LEU A N 1
ATOM 1347 C CA . LEU A 1 189 ? 4.200 8.952 -24.178 1.00 98.25 189 LEU A CA 1
ATOM 1348 C C . LEU A 1 189 ? 4.582 10.349 -24.689 1.00 98.25 189 LEU A C 1
ATOM 1350 O O . LEU A 1 189 ? 5.709 10.794 -24.465 1.00 98.25 189 LEU A O 1
ATOM 1354 N N . THR A 1 190 ? 3.650 11.056 -25.333 1.00 98.12 190 THR A N 1
ATOM 1355 C CA . THR A 1 190 ? 3.841 12.458 -25.739 1.00 98.12 190 THR A CA 1
ATOM 1356 C C . THR A 1 190 ? 4.117 13.337 -24.522 1.00 98.12 190 THR A C 1
ATOM 1358 O O . THR A 1 190 ? 5.140 14.015 -24.476 1.00 98.12 190 THR A O 1
ATOM 1361 N N . VAL A 1 191 ? 3.277 13.243 -23.486 1.00 96.81 191 VAL A N 1
ATOM 1362 C CA . VAL A 1 191 ? 3.456 13.986 -22.226 1.00 96.81 191 VAL A CA 1
ATOM 1363 C C . VAL A 1 191 ? 4.807 13.681 -21.582 1.00 96.81 191 VAL A C 1
ATOM 1365 O O . VAL A 1 191 ? 5.500 14.598 -21.145 1.00 96.81 191 VAL A O 1
ATOM 1368 N N . LEU A 1 192 ? 5.193 12.405 -21.513 1.00 97.38 192 LEU A N 1
ATOM 1369 C CA . LEU A 1 192 ? 6.463 11.970 -20.939 1.00 97.38 192 LEU A CA 1
ATOM 1370 C C . LEU A 1 192 ? 7.629 12.661 -21.652 1.00 97.38 192 LEU A C 1
ATOM 1372 O O . LEU A 1 192 ? 8.460 13.274 -20.987 1.00 97.38 192 LEU A O 1
ATOM 1376 N N . ARG A 1 193 ? 7.655 12.622 -22.989 1.00 97.75 193 ARG A N 1
ATOM 1377 C CA . ARG A 1 193 ? 8.734 13.205 -23.801 1.00 97.75 193 ARG A CA 1
ATOM 1378 C C . ARG A 1 193 ? 8.758 14.731 -23.780 1.00 97.75 193 ARG A C 1
ATOM 1380 O O . ARG A 1 193 ? 9.836 15.312 -23.812 1.00 97.75 193 ARG A O 1
ATOM 1387 N N . GLU A 1 194 ? 7.599 15.380 -23.709 1.00 97.31 194 GLU A N 1
ATOM 1388 C CA . GLU A 1 194 ? 7.504 16.842 -23.624 1.00 97.31 194 GLU A CA 1
ATOM 1389 C C . GLU A 1 194 ? 7.900 17.377 -22.247 1.00 97.31 194 GLU A C 1
ATOM 1391 O O . GLU A 1 194 ? 8.493 18.450 -22.136 1.00 97.31 194 GLU A O 1
ATOM 1396 N N . ARG A 1 195 ? 7.546 16.653 -21.179 1.00 96.19 195 ARG A N 1
ATOM 1397 C CA . ARG A 1 195 ? 7.707 17.130 -19.799 1.00 96.19 195 ARG A CA 1
ATOM 1398 C C . ARG A 1 195 ? 8.952 16.596 -19.106 1.00 96.19 195 ARG A C 1
ATOM 1400 O O . ARG A 1 195 ? 9.317 17.151 -18.075 1.00 96.19 195 ARG A O 1
ATOM 1407 N N . SER A 1 196 ? 9.570 15.546 -19.646 1.00 96.81 196 SER A N 1
ATOM 1408 C CA . SER A 1 196 ? 10.776 14.887 -19.132 1.00 96.81 196 SER A CA 1
ATOM 1409 C C . SER A 1 196 ? 10.784 14.737 -17.602 1.00 96.81 196 SER A C 1
ATOM 1411 O O . SER A 1 196 ? 11.611 15.338 -16.909 1.00 96.81 196 SER A O 1
ATOM 1413 N N . PRO A 1 197 ? 9.827 13.978 -17.032 1.00 96.94 197 PRO A N 1
ATOM 1414 C CA . PRO A 1 197 ? 9.698 13.855 -15.586 1.00 96.94 197 PRO A CA 1
ATOM 1415 C C . PRO A 1 197 ? 10.943 13.232 -14.944 1.00 96.94 197 PRO A C 1
ATOM 1417 O O . PRO A 1 197 ? 11.611 12.382 -15.537 1.00 96.94 197 PRO A O 1
ATOM 1420 N N . LEU A 1 198 ? 11.204 13.596 -13.686 1.00 98.00 198 LEU A N 1
ATOM 1421 C CA . LEU A 1 198 ? 12.242 12.956 -12.884 1.00 98.00 198 LEU A CA 1
ATOM 1422 C C . LEU A 1 198 ? 11.812 11.535 -12.481 1.00 98.00 198 LEU A C 1
ATOM 1424 O O . LEU A 1 198 ? 10.743 11.337 -11.895 1.00 98.00 198 LEU A O 1
ATOM 1428 N N . VAL A 1 199 ? 12.675 10.554 -12.729 1.00 98.31 199 VAL A N 1
ATOM 1429 C CA . VAL A 1 199 ? 12.522 9.161 -12.298 1.00 98.31 199 VAL A CA 1
ATOM 1430 C C . VAL A 1 199 ? 13.614 8.859 -11.282 1.00 98.31 199 VAL A C 1
ATOM 1432 O O . VAL A 1 199 ? 14.770 8.614 -11.634 1.00 98.31 199 VAL A O 1
ATOM 1435 N N . HIS A 1 200 ? 13.241 8.887 -10.004 1.00 97.88 200 HIS A N 1
ATOM 1436 C CA . HIS A 1 200 ? 14.132 8.542 -8.903 1.00 97.88 200 HIS A CA 1
ATOM 1437 C C . HIS A 1 200 ? 14.181 7.028 -8.733 1.00 97.88 200 HIS A C 1
ATOM 1439 O O . HIS A 1 200 ? 13.153 6.390 -8.537 1.00 97.88 200 HIS A O 1
ATOM 1445 N N . GLN A 1 201 ? 15.373 6.449 -8.837 1.00 96.19 201 GLN A N 1
ATOM 1446 C CA . GLN A 1 201 ? 15.582 5.008 -8.843 1.00 96.19 201 GLN A CA 1
ATOM 1447 C C . GLN A 1 201 ? 16.502 4.602 -7.700 1.00 96.19 201 GLN A C 1
ATOM 1449 O O . GLN A 1 201 ? 17.704 4.862 -7.726 1.00 96.19 201 GLN A O 1
ATOM 1454 N N . ILE A 1 202 ? 15.945 3.892 -6.724 1.00 94.81 202 ILE A N 1
ATOM 1455 C CA . ILE A 1 202 ? 16.726 3.116 -5.766 1.00 94.81 202 ILE A CA 1
ATOM 1456 C C . ILE A 1 202 ? 16.757 1.695 -6.317 1.00 94.81 202 ILE A C 1
ATOM 1458 O O . ILE A 1 202 ? 15.802 0.945 -6.137 1.00 94.81 202 ILE A O 1
ATOM 1462 N N . THR A 1 203 ? 17.813 1.362 -7.059 1.00 90.81 203 THR A N 1
ATOM 1463 C CA . THR A 1 203 ? 17.944 0.089 -7.784 1.00 90.81 203 THR A CA 1
ATOM 1464 C C . THR A 1 203 ? 19.247 -0.634 -7.447 1.00 90.81 203 THR A C 1
ATOM 1466 O O . THR A 1 203 ? 20.060 -0.161 -6.653 1.00 90.81 203 THR A O 1
ATOM 1469 N N . ASN A 1 204 ? 19.439 -1.812 -8.032 1.00 85.69 204 ASN A N 1
ATOM 1470 C CA . ASN A 1 204 ? 20.614 -2.645 -7.832 1.00 85.69 204 ASN A CA 1
ATOM 1471 C C . ASN A 1 204 ? 21.755 -2.290 -8.801 1.00 85.69 204 ASN A C 1
ATOM 1473 O O . ASN A 1 204 ? 21.527 -1.877 -9.936 1.00 85.69 204 ASN A O 1
ATOM 1477 N N . ASN A 1 205 ? 22.992 -2.539 -8.370 1.00 86.75 205 ASN A N 1
ATOM 1478 C CA . ASN A 1 205 ? 24.206 -2.156 -9.100 1.00 86.75 205 ASN A CA 1
ATOM 1479 C C . ASN A 1 205 ? 24.360 -2.813 -10.482 1.00 86.75 205 ASN A C 1
ATOM 1481 O O . ASN A 1 205 ? 25.137 -2.316 -11.291 1.00 86.75 205 ASN A O 1
ATOM 1485 N N . VAL A 1 206 ? 23.643 -3.907 -10.763 1.00 85.25 206 VAL A N 1
ATOM 1486 C CA . VAL A 1 206 ? 23.737 -4.615 -12.050 1.00 85.25 206 VAL A CA 1
ATOM 1487 C C . VAL A 1 206 ? 23.115 -3.787 -13.174 1.00 85.25 206 VAL A C 1
ATOM 1489 O O . VAL A 1 206 ? 23.614 -3.808 -14.294 1.00 85.25 206 VAL A O 1
ATOM 1492 N N . VAL A 1 207 ? 22.054 -3.029 -12.876 1.00 88.94 207 VAL A N 1
ATOM 1493 C CA . VAL A 1 207 ? 21.215 -2.380 -13.899 1.00 88.94 207 VAL A CA 1
ATOM 1494 C C . VAL A 1 207 ? 21.254 -0.853 -13.868 1.00 88.94 207 VAL A C 1
ATOM 1496 O O . VAL A 1 207 ? 20.605 -0.234 -14.704 1.00 88.94 207 VAL A O 1
ATOM 1499 N N . ILE A 1 208 ? 22.005 -0.218 -12.954 1.00 91.50 208 ILE A N 1
ATOM 1500 C CA . ILE A 1 208 ? 22.026 1.255 -12.800 1.00 91.50 208 ILE A CA 1
ATOM 1501 C C . ILE A 1 208 ? 22.289 1.965 -14.137 1.00 91.50 208 ILE A C 1
ATOM 1503 O O . ILE A 1 208 ? 21.497 2.814 -14.545 1.00 91.50 208 ILE A O 1
ATOM 1507 N N . ALA A 1 209 ? 23.367 1.603 -14.842 1.00 93.88 209 ALA A N 1
ATOM 1508 C CA . ALA A 1 209 ? 23.752 2.271 -16.089 1.00 93.88 209 ALA A CA 1
ATOM 1509 C C . ALA A 1 209 ? 22.743 2.027 -17.224 1.00 93.88 209 ALA A C 1
ATOM 1511 O O . ALA A 1 209 ? 22.378 2.949 -17.952 1.00 93.88 209 ALA A O 1
ATOM 1512 N N . GLN A 1 210 ? 22.263 0.789 -17.359 1.00 93.62 210 GLN A N 1
ATOM 1513 C CA . GLN A 1 210 ? 21.267 0.419 -18.367 1.00 93.62 210 GLN A CA 1
ATOM 1514 C C . GLN A 1 210 ? 19.942 1.145 -18.122 1.00 93.62 210 GLN A C 1
ATOM 1516 O O . GLN A 1 210 ? 19.370 1.714 -19.047 1.00 93.62 210 GLN A O 1
ATOM 1521 N N . SER A 1 211 ? 19.495 1.186 -16.866 1.00 94.38 211 SER A N 1
ATOM 1522 C CA . SER A 1 211 ? 18.262 1.856 -16.463 1.00 94.38 211 SER A CA 1
ATOM 1523 C C . SER A 1 211 ? 18.349 3.369 -16.668 1.00 94.38 211 SER A C 1
ATOM 1525 O O . SER A 1 211 ? 17.411 3.964 -17.196 1.00 94.38 211 SER A O 1
ATOM 1527 N N . ALA A 1 212 ? 19.490 3.998 -16.354 1.00 96.25 212 ALA A N 1
ATOM 1528 C CA . ALA A 1 212 ? 19.726 5.419 -16.625 1.00 96.25 212 ALA A CA 1
ATOM 1529 C C . ALA A 1 212 ? 19.583 5.751 -18.116 1.00 96.25 212 ALA A C 1
ATOM 1531 O O . ALA A 1 212 ? 18.816 6.638 -18.491 1.00 96.25 212 ALA A O 1
ATOM 1532 N N . ASN A 1 213 ? 20.273 4.993 -18.970 1.00 97.38 213 ASN A N 1
ATOM 1533 C CA . ASN A 1 213 ? 20.236 5.199 -20.415 1.00 97.38 213 ASN A CA 1
ATOM 1534 C C . ASN A 1 213 ? 18.845 4.924 -20.996 1.00 97.38 213 ASN A C 1
ATOM 1536 O O . ASN A 1 213 ? 18.375 5.689 -21.832 1.00 97.38 213 ASN A O 1
ATOM 1540 N N . ALA A 1 214 ? 18.159 3.882 -20.522 1.00 97.25 214 ALA A N 1
ATOM 1541 C CA . ALA A 1 214 ? 16.787 3.590 -20.925 1.00 97.25 214 ALA A CA 1
ATOM 1542 C C . ALA A 1 214 ? 15.810 4.702 -20.498 1.00 97.25 214 ALA A C 1
ATOM 1544 O O . ALA A 1 214 ? 14.917 5.050 -21.265 1.00 97.25 214 ALA A O 1
ATOM 1545 N N . THR A 1 215 ? 16.013 5.309 -19.322 1.00 98.19 215 THR A N 1
ATOM 1546 C CA . THR A 1 215 ? 15.212 6.454 -18.846 1.00 98.19 215 THR A CA 1
ATOM 1547 C C . THR A 1 215 ? 15.346 7.646 -19.792 1.00 98.19 215 THR A C 1
ATOM 1549 O O . THR A 1 215 ? 14.341 8.199 -20.241 1.00 98.19 215 THR A O 1
ATOM 1552 N N . LEU A 1 216 ? 16.587 7.998 -20.149 1.00 98.06 216 LEU A N 1
ATOM 1553 C CA . LEU A 1 216 ? 16.878 9.077 -21.096 1.00 98.06 216 LEU A CA 1
ATOM 1554 C C . LEU A 1 216 ? 16.312 8.774 -22.488 1.00 98.06 216 LEU A C 1
ATOM 1556 O O . LEU A 1 216 ? 15.691 9.638 -23.100 1.00 98.06 216 LEU A O 1
ATOM 1560 N N . ALA A 1 217 ? 16.479 7.539 -22.970 1.00 98.12 217 ALA A N 1
ATOM 1561 C CA . ALA A 1 217 ? 15.981 7.111 -24.275 1.00 98.12 217 ALA A CA 1
ATOM 1562 C C . ALA A 1 217 ? 14.445 7.139 -24.368 1.00 98.12 217 ALA A C 1
ATOM 1564 O O . ALA A 1 217 ? 13.895 7.438 -25.429 1.00 98.12 217 ALA A O 1
ATOM 1565 N N . LEU A 1 218 ? 13.746 6.853 -23.264 1.00 97.75 218 LEU A N 1
ATOM 1566 C CA . LEU A 1 218 ? 12.288 6.958 -23.192 1.00 97.75 218 LEU A CA 1
ATOM 1567 C C . LEU A 1 218 ? 11.814 8.423 -23.229 1.00 97.75 218 LEU A C 1
ATOM 1569 O O . LEU A 1 218 ? 10.734 8.699 -23.754 1.00 97.75 218 LEU A O 1
ATOM 1573 N N . GLY A 1 219 ? 12.650 9.353 -22.753 1.00 97.62 219 GLY A N 1
ATOM 1574 C CA . GLY A 1 219 ? 12.392 10.795 -22.725 1.00 97.62 219 GLY A CA 1
ATOM 1575 C C . GLY A 1 219 ? 12.232 11.380 -21.321 1.00 97.62 219 GLY A C 1
ATOM 1576 O O . GLY A 1 219 ? 11.680 12.465 -21.195 1.00 97.62 219 GLY A O 1
ATOM 1577 N N . ALA A 1 220 ? 12.673 10.671 -20.278 1.00 98.12 220 ALA A N 1
ATOM 1578 C CA . ALA A 1 220 ? 12.605 11.099 -18.882 1.00 98.12 220 ALA A CA 1
ATOM 1579 C C . ALA A 1 220 ? 14.003 11.384 -18.300 1.00 98.12 220 ALA A C 1
ATOM 1581 O O . ALA A 1 220 ? 15.026 11.085 -18.917 1.00 98.12 220 ALA A O 1
ATOM 1582 N N . SER A 1 221 ? 14.057 11.933 -17.085 1.00 98.12 221 SER A N 1
ATOM 1583 C CA . SER A 1 221 ? 15.308 12.315 -16.415 1.00 98.12 221 SER A CA 1
ATOM 1584 C C . SER A 1 221 ? 15.622 11.385 -15.230 1.00 98.12 221 SER A C 1
ATOM 1586 O O . SER A 1 221 ? 14.864 11.377 -14.261 1.00 98.12 221 SER A O 1
ATOM 1588 N N . PRO A 1 222 ? 16.706 10.587 -15.254 1.00 97.94 222 PRO A N 1
ATOM 1589 C CA . PRO A 1 222 ? 17.033 9.675 -14.158 1.00 97.94 222 PRO A CA 1
ATOM 1590 C C . PRO A 1 222 ? 17.763 10.355 -12.987 1.00 97.94 222 PRO A C 1
ATOM 1592 O O . PRO A 1 222 ? 18.589 11.242 -13.188 1.00 97.94 222 PRO A O 1
ATOM 1595 N N . ILE A 1 223 ? 17.541 9.853 -11.768 1.00 97.00 223 ILE A N 1
ATOM 1596 C CA . ILE A 1 223 ? 18.401 10.107 -10.599 1.00 97.00 223 ILE A CA 1
ATOM 1597 C C . ILE A 1 223 ? 18.517 8.852 -9.723 1.00 97.00 223 ILE A C 1
ATOM 1599 O O . ILE A 1 223 ? 17.522 8.171 -9.477 1.00 97.00 223 ILE A O 1
ATOM 1603 N N . MET A 1 224 ? 19.721 8.549 -9.229 1.00 94.06 224 MET A N 1
ATOM 1604 C CA . MET A 1 224 ? 20.034 7.322 -8.474 1.00 94.06 224 MET A CA 1
ATOM 1605 C C . MET A 1 224 ? 20.515 7.615 -7.048 1.00 94.06 224 MET A C 1
ATOM 1607 O O . MET A 1 224 ? 21.534 7.094 -6.599 1.00 94.06 224 MET A O 1
ATOM 1611 N N . ALA A 1 225 ? 19.800 8.483 -6.336 1.00 93.44 225 ALA A N 1
ATOM 1612 C CA . ALA A 1 225 ? 20.120 8.821 -4.954 1.00 93.44 225 ALA A CA 1
ATOM 1613 C C . ALA A 1 225 ? 19.581 7.764 -3.980 1.00 93.44 225 ALA A C 1
ATOM 1615 O O . ALA A 1 225 ? 18.442 7.312 -4.108 1.00 93.44 225 ALA A O 1
ATOM 1616 N N . THR A 1 226 ? 20.373 7.394 -2.975 1.00 93.94 226 THR A N 1
ATOM 1617 C CA . THR A 1 226 ? 19.982 6.392 -1.965 1.00 93.94 226 THR A CA 1
ATOM 1618 C C . THR A 1 226 ? 20.184 6.857 -0.526 1.00 93.94 226 THR A C 1
ATOM 1620 O O . THR A 1 226 ? 19.781 6.142 0.392 1.00 93.94 226 THR A O 1
ATOM 1623 N N . ALA A 1 227 ? 20.799 8.025 -0.321 1.00 94.94 227 ALA A N 1
ATOM 1624 C CA . ALA A 1 227 ? 21.075 8.589 0.994 1.00 94.94 227 ALA A CA 1
ATOM 1625 C C . ALA A 1 227 ? 19.772 9.073 1.662 1.00 94.94 227 ALA A C 1
ATOM 1627 O O . ALA A 1 227 ? 19.068 9.893 1.067 1.00 94.94 227 ALA A O 1
ATOM 1628 N N . PRO A 1 228 ? 19.410 8.584 2.865 1.00 95.62 228 PRO A N 1
ATOM 1629 C CA . PRO A 1 228 ? 18.199 9.007 3.576 1.00 95.62 228 PRO A CA 1
ATOM 1630 C C . PRO A 1 228 ? 18.031 10.528 3.695 1.00 95.62 228 PRO A C 1
ATOM 1632 O O . PRO A 1 228 ? 16.906 11.024 3.668 1.00 95.62 228 PRO A O 1
ATOM 1635 N N . GLU A 1 229 ? 19.142 11.252 3.800 1.00 96.50 229 GLU A N 1
ATOM 1636 C CA . GLU A 1 229 ? 19.227 12.698 3.987 1.00 96.50 229 GLU A CA 1
ATOM 1637 C C . GLU A 1 229 ? 18.673 13.488 2.792 1.00 96.50 229 GLU A C 1
ATOM 1639 O O . GLU A 1 229 ? 18.159 14.586 2.975 1.00 96.50 229 GLU A O 1
ATOM 1644 N N . GLU A 1 230 ? 18.718 12.924 1.581 1.00 95.81 230 GLU A N 1
ATOM 1645 C CA . GLU A 1 230 ? 18.259 13.585 0.348 1.00 95.81 230 GLU A CA 1
ATOM 1646 C C . GLU A 1 230 ? 16.783 13.280 0.020 1.00 95.81 230 GLU A C 1
ATOM 1648 O O . GLU A 1 230 ? 16.190 13.874 -0.883 1.00 95.81 230 GLU A O 1
ATOM 1653 N N . MET A 1 231 ? 16.161 12.332 0.732 1.00 96.31 231 MET A N 1
ATOM 1654 C CA . MET A 1 231 ? 14.861 11.765 0.351 1.00 96.31 231 MET A CA 1
ATOM 1655 C C . MET A 1 231 ? 13.692 12.742 0.501 1.00 96.31 231 MET A C 1
ATOM 1657 O O . MET A 1 231 ? 12.736 12.657 -0.270 1.00 96.31 231 MET A O 1
ATOM 1661 N N . ASP A 1 232 ? 13.749 13.664 1.466 1.00 95.12 232 ASP A N 1
ATOM 1662 C CA . ASP A 1 232 ? 12.706 14.684 1.647 1.00 95.12 232 ASP A CA 1
ATOM 1663 C C . ASP A 1 232 ? 12.699 15.689 0.485 1.00 95.12 232 ASP A C 1
ATOM 1665 O O . ASP A 1 232 ? 11.645 15.994 -0.078 1.00 95.12 232 ASP A O 1
ATOM 1669 N N . ASP A 1 233 ? 13.882 16.135 0.059 1.00 96.38 233 ASP A N 1
ATOM 1670 C CA . ASP A 1 233 ? 14.033 17.052 -1.071 1.00 96.38 233 ASP A CA 1
ATOM 1671 C C . ASP A 1 233 ? 13.621 16.386 -2.378 1.00 96.38 233 ASP A C 1
ATOM 1673 O O . ASP A 1 233 ? 12.799 16.927 -3.125 1.00 96.38 233 ASP A O 1
ATOM 1677 N N . LEU A 1 234 ? 14.086 15.156 -2.612 1.00 96.06 234 LEU A N 1
ATOM 1678 C CA . LEU A 1 234 ? 13.662 14.374 -3.768 1.00 96.06 234 LEU A CA 1
ATOM 1679 C C . LEU A 1 234 ? 12.169 14.075 -3.735 1.00 96.06 234 LEU A C 1
ATOM 1681 O O . LEU A 1 234 ? 11.542 14.074 -4.789 1.00 96.06 234 LEU A O 1
ATOM 1685 N N . GLY A 1 235 ? 11.567 13.865 -2.564 1.00 93.50 235 GLY A N 1
ATOM 1686 C CA . GLY A 1 235 ? 10.130 13.652 -2.400 1.00 93.50 235 GLY A CA 1
ATOM 1687 C C . GLY A 1 235 ? 9.280 14.793 -2.966 1.00 93.50 235 GLY A C 1
ATOM 1688 O O . GLY A 1 235 ? 8.262 14.521 -3.609 1.00 93.50 235 GLY A O 1
ATOM 1689 N N . LYS A 1 236 ? 9.731 16.044 -2.803 1.00 93.81 236 LYS A N 1
ATOM 1690 C CA . LYS A 1 236 ? 9.033 17.265 -3.252 1.00 93.81 236 LYS A CA 1
ATOM 1691 C C . LYS A 1 236 ? 9.108 17.486 -4.764 1.00 93.81 236 LYS A C 1
ATOM 1693 O O . LYS A 1 236 ? 8.199 18.081 -5.339 1.00 93.81 236 LYS A O 1
ATOM 1698 N N . VAL A 1 237 ? 10.167 17.011 -5.425 1.00 93.38 237 VAL A N 1
ATOM 1699 C CA . VAL A 1 237 ? 10.329 17.182 -6.879 1.00 93.38 237 VAL A CA 1
ATOM 1700 C C . VAL A 1 237 ? 9.247 16.400 -7.628 1.00 93.38 237 VAL A C 1
ATOM 1702 O O . VAL A 1 237 ? 9.007 15.228 -7.334 1.00 93.38 237 VAL A O 1
ATOM 1705 N N . ALA A 1 238 ? 8.597 17.010 -8.620 1.00 88.31 238 ALA A N 1
ATOM 1706 C CA . ALA A 1 238 ? 7.616 16.314 -9.449 1.00 88.31 238 ALA A CA 1
ATOM 1707 C C . ALA A 1 238 ? 8.276 15.156 -10.224 1.00 88.31 238 ALA A C 1
ATOM 1709 O O . ALA A 1 238 ? 9.335 15.320 -10.824 1.00 88.31 238 ALA A O 1
ATOM 1710 N N . GLY A 1 239 ? 7.667 13.971 -10.192 1.00 94.94 239 GLY A N 1
ATOM 1711 C CA . GLY A 1 239 ? 8.277 12.767 -10.751 1.00 94.94 239 GLY A CA 1
ATOM 1712 C C . GLY A 1 239 ? 7.665 11.483 -10.202 1.00 94.94 239 GLY A C 1
ATOM 1713 O O . GLY A 1 239 ? 6.555 11.509 -9.665 1.00 94.94 239 GLY A O 1
ATOM 1714 N N . GLY A 1 240 ? 8.417 10.387 -10.293 1.00 97.56 240 GLY A N 1
ATOM 1715 C CA . GLY A 1 240 ? 8.080 9.077 -9.729 1.00 97.56 240 GLY A CA 1
ATOM 1716 C C . GLY A 1 240 ? 9.265 8.435 -9.008 1.00 97.56 240 GLY A C 1
ATOM 1717 O O . GLY A 1 240 ? 10.416 8.804 -9.249 1.00 97.56 240 GLY A O 1
ATOM 1718 N N . LEU A 1 241 ? 8.972 7.504 -8.100 1.00 98.19 241 LEU A N 1
ATOM 1719 C CA . LEU A 1 241 ? 9.961 6.732 -7.347 1.00 98.19 241 LEU A CA 1
ATOM 1720 C C . LEU A 1 241 ? 9.874 5.252 -7.740 1.00 98.19 241 LEU A C 1
ATOM 1722 O O . LEU A 1 241 ? 8.821 4.639 -7.591 1.00 98.19 241 LEU A O 1
ATOM 1726 N N . LEU A 1 242 ? 10.992 4.674 -8.174 1.00 97.75 242 LEU A N 1
ATOM 1727 C CA . LEU A 1 242 ? 11.193 3.236 -8.317 1.00 97.75 242 LEU A CA 1
ATOM 1728 C C . LEU A 1 242 ? 12.007 2.719 -7.128 1.00 97.75 242 LEU A C 1
ATOM 1730 O O . LEU A 1 242 ? 13.160 3.115 -6.939 1.00 97.75 242 LEU A O 1
ATOM 1734 N N . VAL A 1 243 ? 11.431 1.789 -6.371 1.00 96.69 243 VAL A N 1
ATOM 1735 C CA . VAL A 1 243 ? 12.130 1.014 -5.342 1.00 96.69 243 VAL A CA 1
ATOM 1736 C C . VAL A 1 243 ? 12.323 -0.410 -5.859 1.00 96.69 243 VAL A C 1
ATOM 1738 O O . VAL A 1 243 ? 11.408 -1.229 -5.820 1.00 96.69 243 VAL A O 1
ATOM 1741 N N . ASN A 1 244 ? 13.530 -0.703 -6.338 1.00 90.50 244 ASN A N 1
ATOM 1742 C CA . ASN A 1 244 ? 13.977 -2.027 -6.759 1.00 90.50 244 ASN A CA 1
ATOM 1743 C C . ASN A 1 244 ? 15.054 -2.513 -5.783 1.00 90.50 244 ASN A C 1
ATOM 1745 O O . ASN A 1 244 ? 16.183 -2.022 -5.769 1.00 90.50 244 ASN A O 1
ATOM 1749 N N . PHE A 1 245 ? 14.717 -3.494 -4.949 1.00 76.56 245 PHE A N 1
ATOM 1750 C CA . PHE A 1 245 ? 15.622 -3.938 -3.887 1.00 76.56 245 PHE A CA 1
ATOM 1751 C C . PHE A 1 245 ? 16.485 -5.149 -4.274 1.00 76.56 245 PHE A C 1
ATOM 1753 O O . PHE A 1 245 ? 16.912 -5.918 -3.413 1.00 76.56 245 PHE A O 1
ATOM 1760 N N . GLY A 1 246 ? 16.806 -5.310 -5.567 1.00 71.56 246 GLY A N 1
ATOM 1761 C CA . GLY A 1 246 ? 17.664 -6.390 -6.073 1.00 71.56 246 GLY A CA 1
ATOM 1762 C C . GLY A 1 246 ? 18.957 -6.586 -5.263 1.00 71.56 246 GLY A C 1
ATOM 1763 O O . GLY A 1 246 ? 19.305 -7.729 -4.968 1.00 71.56 246 GLY A O 1
ATOM 1764 N N . THR A 1 247 ? 19.574 -5.498 -4.785 1.00 69.69 247 THR A N 1
ATOM 1765 C CA . THR A 1 247 ? 20.658 -5.514 -3.788 1.00 69.69 247 THR A CA 1
ATOM 1766 C C . THR A 1 247 ? 20.253 -4.659 -2.584 1.00 69.69 247 THR A C 1
ATOM 1768 O O . THR A 1 247 ? 20.231 -3.433 -2.666 1.00 69.69 247 THR A O 1
ATOM 1771 N N . ILE A 1 248 ? 19.922 -5.293 -1.453 1.00 75.94 248 ILE A N 1
ATOM 1772 C CA . ILE A 1 248 ? 19.486 -4.601 -0.226 1.00 75.94 248 ILE A CA 1
ATOM 1773 C C . ILE A 1 248 ? 20.707 -4.049 0.519 1.00 75.94 248 ILE A C 1
ATOM 1775 O O . ILE A 1 248 ? 21.183 -4.642 1.482 1.00 75.94 248 ILE A O 1
ATOM 1779 N N . THR A 1 249 ? 21.230 -2.912 0.080 1.00 78.69 249 THR A N 1
ATOM 1780 C CA . THR A 1 249 ? 22.263 -2.158 0.819 1.00 78.69 249 THR A CA 1
ATOM 1781 C C . THR A 1 249 ? 21.706 -0.899 1.471 1.00 78.69 249 THR A C 1
ATOM 1783 O O . THR A 1 249 ? 22.227 -0.447 2.482 1.00 78.69 249 THR A O 1
ATOM 1786 N N . ASN A 1 250 ? 20.601 -0.366 0.943 1.00 83.31 250 ASN A N 1
ATOM 1787 C CA . ASN A 1 250 ? 20.096 0.966 1.278 1.00 83.31 250 ASN A CA 1
ATOM 1788 C C . ASN A 1 250 ? 18.669 0.934 1.842 1.00 83.31 250 ASN A C 1
ATOM 1790 O O . ASN A 1 250 ? 17.838 1.776 1.501 1.00 83.31 250 ASN A O 1
ATOM 1794 N N . LYS A 1 251 ? 18.365 -0.040 2.713 1.00 91.00 251 LYS A N 1
ATOM 1795 C CA . LYS A 1 251 ? 17.022 -0.197 3.304 1.00 91.00 251 LYS A CA 1
ATOM 1796 C C . LYS A 1 251 ? 16.529 1.090 3.979 1.00 91.00 251 LYS A C 1
ATOM 1798 O O . LYS A 1 251 ? 15.377 1.471 3.799 1.00 91.00 251 LYS A O 1
ATOM 1803 N N . ALA A 1 252 ? 17.409 1.789 4.700 1.00 92.62 252 ALA A N 1
ATOM 1804 C CA . ALA A 1 252 ? 17.084 3.068 5.332 1.00 92.62 252 ALA A CA 1
ATOM 1805 C C . ALA A 1 252 ? 16.624 4.118 4.306 1.00 92.62 252 ALA A C 1
ATOM 1807 O O . ALA A 1 252 ? 15.581 4.741 4.493 1.00 92.62 252 ALA A O 1
ATOM 1808 N N . GLY A 1 253 ? 17.344 4.250 3.187 1.00 94.25 253 GLY A N 1
ATOM 1809 C CA . GLY A 1 253 ? 16.970 5.146 2.093 1.00 94.25 253 GLY A CA 1
ATOM 1810 C C . GLY A 1 253 ? 15.613 4.784 1.497 1.00 94.25 253 GLY A C 1
ATOM 1811 O O . GLY A 1 253 ? 14.763 5.652 1.355 1.00 94.25 253 GLY A O 1
ATOM 1812 N N . MET A 1 254 ? 15.355 3.496 1.244 1.00 95.62 254 MET A N 1
ATOM 1813 C CA . MET A 1 254 ? 14.066 3.013 0.719 1.00 95.62 254 MET A CA 1
ATOM 1814 C C . MET A 1 254 ? 12.885 3.333 1.650 1.00 95.62 254 MET A C 1
ATOM 1816 O O . MET A 1 254 ? 11.812 3.721 1.185 1.00 95.62 254 MET A O 1
ATOM 1820 N N . LEU A 1 255 ? 13.076 3.190 2.965 1.00 95.00 255 LEU A N 1
ATOM 1821 C CA . LEU A 1 255 ? 12.057 3.501 3.969 1.00 95.00 255 LEU A CA 1
ATOM 1822 C C . LEU A 1 255 ? 11.711 4.994 3.988 1.00 95.00 255 LEU A C 1
ATOM 1824 O O . LEU A 1 255 ? 10.530 5.345 4.033 1.00 95.00 255 LEU A O 1
ATOM 1828 N N . VAL A 1 256 ? 12.720 5.870 3.947 1.00 96.19 256 VAL A N 1
ATOM 1829 C CA . VAL A 1 256 ? 12.506 7.325 3.957 1.00 96.19 256 VAL A CA 1
ATOM 1830 C C . VAL A 1 256 ? 11.965 7.807 2.607 1.00 96.19 256 VAL A C 1
ATOM 1832 O O . VAL A 1 256 ? 11.021 8.593 2.587 1.00 96.19 256 VAL A O 1
ATOM 1835 N N . ALA A 1 257 ? 12.471 7.274 1.490 1.00 96.44 257 ALA A N 1
ATOM 1836 C CA . ALA A 1 257 ? 12.026 7.607 0.136 1.00 96.44 257 ALA A CA 1
ATOM 1837 C C . ALA A 1 257 ? 10.531 7.352 -0.062 1.00 96.44 257 ALA A C 1
ATOM 1839 O O . ALA A 1 257 ? 9.810 8.237 -0.517 1.00 96.44 257 ALA A O 1
ATOM 1840 N N . GLY A 1 258 ? 10.047 6.161 0.309 1.00 96.19 258 GLY A N 1
ATOM 1841 C CA . GLY A 1 258 ? 8.636 5.811 0.150 1.00 96.19 258 GLY A CA 1
ATOM 1842 C C . GLY A 1 258 ? 7.715 6.686 1.006 1.00 96.19 258 GLY A C 1
ATOM 1843 O O . GLY A 1 258 ? 6.674 7.141 0.529 1.00 96.19 258 GLY A O 1
ATOM 1844 N N . LYS A 1 259 ? 8.130 7.020 2.236 1.00 94.88 259 LYS A N 1
ATOM 1845 C CA . LYS A 1 259 ? 7.393 7.954 3.105 1.00 94.88 259 LYS A CA 1
ATOM 1846 C C . LYS A 1 259 ? 7.356 9.365 2.518 1.00 94.88 259 LYS A C 1
ATOM 1848 O O . LYS A 1 259 ? 6.281 9.953 2.426 1.00 94.88 259 LYS A O 1
ATOM 1853 N N . ALA A 1 260 ? 8.498 9.890 2.076 1.00 95.56 260 ALA A N 1
ATOM 1854 C CA . ALA A 1 260 ? 8.580 11.203 1.438 1.00 95.56 260 ALA A CA 1
ATOM 1855 C C . ALA A 1 260 ? 7.743 11.256 0.148 1.00 95.56 260 ALA A C 1
ATOM 1857 O O . ALA A 1 260 ? 7.039 12.237 -0.101 1.00 95.56 260 ALA A O 1
ATOM 1858 N N . ALA A 1 261 ? 7.752 10.177 -0.638 1.00 95.19 261 ALA A N 1
ATOM 1859 C CA . ALA A 1 261 ? 6.928 10.034 -1.828 1.00 95.19 261 ALA A CA 1
ATOM 1860 C C . ALA A 1 261 ? 5.428 10.071 -1.496 1.00 95.19 261 ALA A C 1
ATOM 1862 O O . ALA A 1 261 ? 4.705 10.870 -2.085 1.00 95.19 261 ALA A O 1
ATOM 1863 N N . ASN A 1 262 ? 4.961 9.286 -0.521 1.00 93.62 262 ASN A N 1
ATOM 1864 C CA . ASN A 1 262 ? 3.563 9.287 -0.073 1.00 93.62 262 ASN A CA 1
ATOM 1865 C C . ASN A 1 262 ? 3.105 10.657 0.448 1.00 93.62 262 ASN A C 1
ATOM 1867 O O . ASN A 1 262 ? 2.057 11.142 0.024 1.00 93.62 262 ASN A O 1
ATOM 1871 N N . THR A 1 263 ? 3.901 11.316 1.298 1.00 90.94 263 THR A N 1
ATOM 1872 C CA . THR A 1 263 ? 3.608 12.676 1.792 1.00 90.94 263 THR A CA 1
ATOM 1873 C C . THR A 1 263 ? 3.383 13.654 0.639 1.00 90.94 263 THR A C 1
ATOM 1875 O O . THR A 1 263 ? 2.476 14.483 0.679 1.00 90.94 263 THR A O 1
ATOM 1878 N N . ASN A 1 264 ? 4.172 13.515 -0.428 1.00 91.19 264 ASN A N 1
ATOM 1879 C CA . ASN A 1 264 ? 4.105 14.358 -1.617 1.00 91.19 264 ASN A CA 1
ATOM 1880 C C . ASN A 1 264 ? 3.234 13.772 -2.740 1.00 91.19 264 ASN A C 1
ATOM 1882 O O . ASN A 1 264 ? 3.307 14.260 -3.869 1.00 91.19 264 ASN A O 1
ATOM 1886 N N . LYS A 1 265 ? 2.430 12.731 -2.476 1.00 90.88 265 LYS A N 1
ATOM 1887 C CA . LYS A 1 265 ? 1.515 12.080 -3.441 1.00 90.88 265 LYS A CA 1
ATOM 1888 C C . LYS A 1 265 ? 2.212 11.631 -4.726 1.00 90.88 265 LYS A C 1
ATOM 1890 O O . LYS A 1 265 ? 1.675 11.733 -5.834 1.00 90.88 265 LYS A O 1
ATOM 1895 N N . LYS A 1 266 ? 3.462 11.202 -4.575 1.00 93.25 266 LYS A N 1
ATOM 1896 C CA . LYS A 1 266 ? 4.328 10.713 -5.641 1.00 93.25 266 LYS A CA 1
ATOM 1897 C C . LYS A 1 266 ? 4.073 9.237 -5.893 1.00 93.25 266 LYS A C 1
ATOM 1899 O O . LYS A 1 266 ? 4.040 8.485 -4.922 1.00 93.25 266 LYS A O 1
ATOM 1904 N N . PRO A 1 267 ? 3.928 8.822 -7.165 1.00 96.00 267 PRO A N 1
ATOM 1905 C CA . PRO A 1 267 ? 3.799 7.415 -7.475 1.00 96.00 267 PRO A CA 1
ATOM 1906 C C . PRO A 1 267 ? 5.042 6.656 -7.026 1.00 96.00 267 PRO A C 1
ATOM 1908 O O . PRO A 1 267 ? 6.173 7.067 -7.309 1.00 96.00 267 PRO A O 1
ATOM 1911 N N . VAL A 1 268 ? 4.802 5.551 -6.326 1.00 97.69 268 VAL A N 1
ATOM 1912 C CA . VAL A 1 268 ? 5.831 4.609 -5.888 1.00 97.69 268 VAL A CA 1
ATOM 1913 C C . VAL A 1 268 ? 5.613 3.293 -6.617 1.00 97.69 268 VAL A C 1
ATOM 1915 O O . VAL A 1 268 ? 4.581 2.642 -6.435 1.00 97.69 268 VAL A O 1
ATOM 1918 N N . VAL A 1 269 ? 6.591 2.908 -7.429 1.00 98.31 269 VAL A N 1
ATOM 1919 C CA . VAL A 1 269 ? 6.657 1.601 -8.078 1.00 98.31 269 VAL A CA 1
ATOM 1920 C C . VAL A 1 269 ? 7.597 0.717 -7.276 1.00 98.31 269 VAL A C 1
ATOM 1922 O O . VAL A 1 269 ? 8.745 1.086 -7.020 1.00 98.31 269 VAL A O 1
ATOM 1925 N N . PHE A 1 270 ? 7.111 -0.447 -6.869 1.00 97.62 270 PHE A N 1
ATOM 1926 C CA . PHE A 1 270 ? 7.882 -1.430 -6.125 1.00 97.62 270 PHE A CA 1
ATOM 1927 C C . PHE A 1 270 ? 8.179 -2.641 -7.005 1.00 97.62 270 PHE A C 1
ATOM 1929 O O . PHE A 1 270 ? 7.261 -3.287 -7.510 1.00 97.62 270 PHE A O 1
ATOM 1936 N N . ASP A 1 271 ? 9.465 -2.940 -7.174 1.00 96.12 271 ASP A N 1
ATOM 1937 C CA . ASP A 1 271 ? 9.971 -4.069 -7.955 1.00 96.12 271 ASP A CA 1
ATOM 1938 C C . ASP A 1 271 ? 10.694 -5.041 -7.009 1.00 96.12 271 ASP A C 1
ATOM 1940 O O . ASP A 1 271 ? 11.853 -4.801 -6.630 1.00 96.12 271 ASP A O 1
ATOM 1944 N N . PRO A 1 272 ? 10.007 -6.098 -6.532 1.00 94.00 272 PRO A N 1
ATOM 1945 C CA . PRO A 1 272 ? 10.458 -6.901 -5.419 1.00 94.00 272 PRO A CA 1
ATOM 1946 C C . PRO A 1 272 ? 11.383 -8.030 -5.868 1.00 94.00 272 PRO A C 1
ATOM 1948 O O . PRO A 1 272 ? 11.134 -9.206 -5.597 1.00 94.00 272 PRO A O 1
ATOM 1951 N N . VAL A 1 273 ? 12.458 -7.652 -6.560 1.00 90.31 273 VAL A N 1
ATOM 1952 C CA . VAL A 1 273 ? 13.348 -8.585 -7.252 1.00 90.31 273 VAL A CA 1
ATOM 1953 C C . VAL A 1 273 ? 13.793 -9.715 -6.326 1.00 90.31 273 VAL A C 1
ATOM 1955 O O . VAL A 1 273 ? 14.415 -9.491 -5.280 1.00 90.31 273 VAL A O 1
ATOM 1958 N N . GLY A 1 274 ? 13.474 -10.948 -6.711 1.00 86.94 274 GLY A N 1
ATOM 1959 C CA . GLY A 1 274 ? 13.845 -12.157 -5.984 1.00 86.94 274 GLY A CA 1
ATOM 1960 C C . GLY A 1 274 ? 13.232 -12.280 -4.585 1.00 86.94 274 GLY A C 1
ATOM 1961 O O . GLY A 1 274 ? 13.802 -12.977 -3.747 1.00 86.94 274 GLY A O 1
ATOM 1962 N N . VAL A 1 275 ? 12.104 -11.625 -4.284 1.00 91.25 275 VAL A N 1
ATOM 1963 C CA . VAL A 1 275 ? 11.458 -11.687 -2.955 1.00 91.25 275 VAL A CA 1
ATOM 1964 C C . VAL A 1 275 ? 11.160 -13.115 -2.487 1.00 91.25 275 VAL A C 1
ATOM 1966 O O . VAL A 1 275 ? 11.257 -13.402 -1.297 1.00 91.25 275 VAL A O 1
ATOM 1969 N N . GLY A 1 276 ? 10.898 -14.046 -3.409 1.00 87.94 276 GLY A N 1
ATOM 1970 C CA . GLY A 1 276 ? 10.713 -15.468 -3.103 1.00 87.94 276 GLY A CA 1
ATOM 1971 C C . GLY A 1 276 ? 11.985 -16.213 -2.685 1.00 87.94 276 GLY A C 1
ATOM 1972 O O . GLY A 1 276 ? 11.895 -17.256 -2.039 1.00 87.94 276 GLY A O 1
ATOM 1973 N N . ALA A 1 277 ? 13.173 -15.674 -2.974 1.00 87.62 277 ALA A N 1
ATOM 1974 C CA . ALA A 1 277 ? 14.428 -16.410 -2.855 1.00 87.62 277 ALA A CA 1
ATOM 1975 C C . ALA A 1 277 ? 14.912 -16.604 -1.408 1.00 87.62 277 ALA A C 1
ATOM 1977 O O . ALA A 1 277 ? 15.484 -17.645 -1.094 1.00 87.62 277 ALA A O 1
ATOM 1978 N N . THR A 1 278 ? 14.714 -15.627 -0.513 1.00 88.25 278 THR A N 1
ATOM 1979 C CA . THR A 1 278 ? 15.223 -15.697 0.871 1.00 88.25 278 THR A CA 1
ATOM 1980 C C . THR A 1 278 ? 14.255 -15.088 1.881 1.00 88.25 278 THR A C 1
ATOM 1982 O O . THR A 1 278 ? 13.464 -14.205 1.555 1.00 88.25 278 THR A O 1
ATOM 1985 N N . GLN A 1 279 ? 14.341 -15.531 3.140 1.00 89.50 279 GLN A N 1
ATOM 1986 C CA . GLN A 1 279 ? 13.554 -14.962 4.240 1.00 89.50 279 GLN A CA 1
ATOM 1987 C C . GLN A 1 279 ? 13.845 -13.470 4.442 1.00 89.50 279 GLN A C 1
ATOM 1989 O O . GLN A 1 279 ? 12.914 -12.678 4.522 1.00 89.50 279 GLN A O 1
ATOM 1994 N N . PHE A 1 280 ? 15.120 -13.078 4.399 1.00 90.44 280 PHE A N 1
ATOM 1995 C CA . PHE A 1 280 ? 15.536 -11.679 4.514 1.00 90.44 280 PHE A CA 1
ATOM 1996 C C . PHE A 1 280 ? 14.865 -10.763 3.475 1.00 90.44 280 PHE A C 1
ATOM 1998 O O . PHE A 1 280 ? 14.430 -9.658 3.806 1.00 90.44 280 PHE A O 1
ATOM 2005 N N . ARG A 1 281 ? 14.726 -11.221 2.220 1.00 91.50 281 ARG A N 1
ATOM 2006 C CA . ARG A 1 281 ? 14.030 -10.455 1.174 1.00 91.50 281 ARG A CA 1
ATOM 2007 C C . ARG A 1 281 ? 12.527 -10.342 1.442 1.00 91.50 281 ARG A C 1
ATOM 2009 O O . ARG A 1 281 ? 11.973 -9.262 1.251 1.00 91.50 281 ARG A O 1
ATOM 2016 N N . ARG A 1 282 ? 11.879 -11.413 1.921 1.00 91.50 282 ARG A N 1
ATOM 2017 C CA . ARG A 1 282 ? 10.452 -11.394 2.304 1.00 91.50 282 ARG A CA 1
ATOM 2018 C C . ARG A 1 282 ? 10.180 -10.443 3.465 1.00 91.50 282 ARG A C 1
ATOM 2020 O O . ARG A 1 282 ? 9.249 -9.646 3.395 1.00 91.50 282 ARG A O 1
ATOM 2027 N N . GLU A 1 283 ? 11.006 -10.499 4.504 1.00 90.94 283 GLU A N 1
ATOM 2028 C CA . GLU A 1 283 ? 10.900 -9.618 5.671 1.00 90.94 283 GLU A CA 1
ATOM 2029 C C . GLU A 1 283 ? 11.116 -8.156 5.278 1.00 90.94 283 GLU A C 1
ATOM 2031 O O . GLU A 1 283 ? 10.307 -7.304 5.635 1.00 90.94 283 GLU A O 1
ATOM 2036 N N . THR A 1 284 ? 12.132 -7.876 4.454 1.00 92.62 284 THR A N 1
ATOM 2037 C CA . THR A 1 284 ? 12.397 -6.521 3.945 1.00 92.62 284 THR A CA 1
ATOM 2038 C C . THR A 1 284 ? 11.228 -5.988 3.115 1.00 92.62 284 THR A C 1
ATOM 2040 O O . THR A 1 284 ? 10.805 -4.851 3.313 1.00 92.62 284 THR A O 1
ATOM 2043 N N . ALA A 1 285 ? 10.662 -6.796 2.210 1.00 94.12 285 ALA A N 1
ATOM 2044 C CA . ALA A 1 285 ? 9.486 -6.395 1.439 1.00 94.12 285 ALA A CA 1
ATOM 2045 C C . ALA A 1 285 ? 8.280 -6.110 2.346 1.00 94.12 285 ALA A C 1
ATOM 2047 O O . ALA A 1 285 ? 7.583 -5.117 2.149 1.00 94.12 285 ALA A O 1
ATOM 2048 N N . SER A 1 286 ? 8.064 -6.947 3.365 1.00 92.12 286 SER A N 1
ATOM 2049 C CA . SER A 1 286 ? 6.996 -6.742 4.344 1.00 92.12 286 SER A CA 1
ATOM 2050 C C . SER A 1 286 ? 7.184 -5.450 5.140 1.00 92.12 286 SER A C 1
ATOM 2052 O O . SER A 1 286 ? 6.228 -4.700 5.320 1.00 92.12 286 SER A O 1
ATOM 2054 N N . GLU A 1 287 ? 8.406 -5.151 5.580 1.00 92.50 287 GLU A N 1
ATOM 2055 C CA . GLU A 1 287 ? 8.739 -3.923 6.310 1.00 92.50 287 GLU A CA 1
ATOM 2056 C C . GLU A 1 287 ? 8.506 -2.670 5.452 1.00 92.50 287 GLU A C 1
ATOM 2058 O O . GLU A 1 287 ? 7.908 -1.699 5.921 1.00 92.50 287 GLU A O 1
ATOM 2063 N N . LEU A 1 288 ? 8.926 -2.700 4.182 1.00 94.50 288 LEU A N 1
ATOM 2064 C CA . LEU A 1 288 ? 8.730 -1.600 3.235 1.00 94.50 288 LEU A CA 1
ATOM 2065 C C . LEU A 1 288 ? 7.241 -1.342 2.965 1.00 94.50 288 LEU A C 1
ATOM 2067 O O . LEU A 1 288 ? 6.780 -0.218 3.161 1.00 94.50 288 LEU A O 1
ATOM 2071 N N . LEU A 1 289 ? 6.482 -2.383 2.610 1.00 94.00 289 LEU A N 1
ATOM 2072 C CA . LEU A 1 289 ? 5.049 -2.269 2.313 1.00 94.00 289 LEU A CA 1
ATOM 2073 C C . LEU A 1 289 ? 4.200 -1.937 3.552 1.00 94.00 289 LEU A C 1
ATOM 2075 O O . LEU A 1 289 ? 3.113 -1.392 3.421 1.00 94.00 289 LEU A O 1
ATOM 2079 N N . ASN A 1 290 ? 4.676 -2.234 4.766 1.00 93.06 290 ASN A N 1
ATOM 2080 C CA . ASN A 1 290 ? 4.039 -1.750 5.996 1.00 93.06 290 ASN A CA 1
ATOM 2081 C C . ASN A 1 290 ? 4.414 -0.301 6.334 1.00 93.06 290 ASN A C 1
ATOM 2083 O O . ASN A 1 290 ? 3.707 0.346 7.102 1.00 93.06 290 ASN A O 1
ATOM 2087 N N . SER A 1 291 ? 5.513 0.224 5.790 1.00 93.19 291 SER A N 1
ATOM 2088 C CA . SER A 1 291 ? 6.017 1.563 6.116 1.00 93.19 291 SER A CA 1
ATOM 2089 C C . SER A 1 291 ? 5.422 2.669 5.251 1.00 93.19 291 SER A C 1
ATOM 2091 O O . SER A 1 291 ? 5.294 3.803 5.717 1.00 93.19 291 SER A O 1
ATOM 2093 N N . TRP A 1 292 ? 5.070 2.356 4.008 1.00 94.75 292 TRP A N 1
ATOM 2094 C CA . TRP A 1 292 ? 4.491 3.280 3.038 1.00 94.75 292 TRP A CA 1
ATOM 2095 C C . TRP A 1 292 ? 3.594 2.524 2.054 1.00 94.75 292 TRP A C 1
ATOM 2097 O O . TRP A 1 292 ? 3.780 1.333 1.823 1.00 94.75 292 TRP A O 1
ATOM 2107 N N . GLN A 1 293 ? 2.643 3.234 1.451 1.00 94.50 293 GLN A N 1
ATOM 2108 C CA . GLN A 1 293 ? 1.744 2.688 0.446 1.00 94.50 293 GLN A CA 1
ATOM 2109 C C . GLN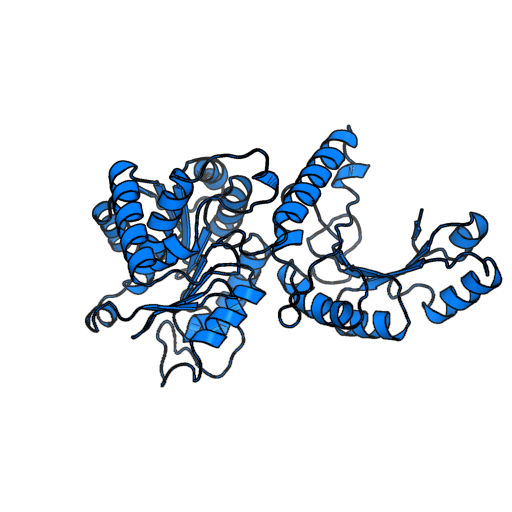 A 1 293 ? 2.399 2.698 -0.934 1.00 94.50 293 GLN A C 1
ATOM 2111 O O . GLN A 1 293 ? 2.823 3.742 -1.441 1.00 94.50 293 GLN A O 1
ATOM 2116 N N . VAL A 1 294 ? 2.409 1.534 -1.572 1.00 96.00 294 VAL A N 1
ATOM 2117 C CA . VAL A 1 294 ? 2.819 1.369 -2.965 1.00 96.00 294 VAL A CA 1
ATOM 2118 C C . VAL A 1 294 ? 1.702 1.790 -3.928 1.00 96.00 294 VAL A C 1
ATOM 2120 O O . VAL A 1 294 ? 0.521 1.559 -3.672 1.00 96.00 294 VAL A O 1
ATOM 2123 N N . SER A 1 295 ? 2.064 2.411 -5.052 1.00 96.19 295 SER A N 1
ATOM 2124 C CA . SER A 1 295 ? 1.117 2.725 -6.133 1.00 96.19 295 SER A CA 1
ATOM 2125 C C . SER A 1 295 ? 1.010 1.575 -7.132 1.00 96.19 295 SER A C 1
ATOM 2127 O O . SER A 1 295 ? -0.095 1.226 -7.544 1.00 96.19 295 SER A O 1
ATOM 2129 N N . ILE A 1 296 ? 2.155 0.992 -7.506 1.00 98.12 296 ILE A N 1
ATOM 2130 C CA . ILE A 1 296 ? 2.251 -0.109 -8.468 1.00 98.12 296 ILE A CA 1
ATOM 2131 C C . ILE A 1 296 ? 3.273 -1.139 -7.970 1.00 98.12 296 ILE A C 1
ATOM 2133 O O . ILE A 1 296 ? 4.417 -0.787 -7.692 1.00 98.12 296 ILE A O 1
ATOM 2137 N N . ILE A 1 297 ? 2.890 -2.409 -7.875 1.00 98.19 297 ILE A N 1
ATOM 2138 C CA . ILE A 1 297 ? 3.814 -3.533 -7.678 1.00 98.19 297 ILE A CA 1
ATOM 2139 C C . ILE A 1 297 ? 4.061 -4.176 -9.039 1.00 98.19 297 ILE A C 1
ATOM 2141 O O . ILE A 1 297 ? 3.110 -4.598 -9.692 1.00 98.19 297 ILE A O 1
ATOM 2145 N N . LYS A 1 298 ? 5.322 -4.303 -9.453 1.00 97.31 298 LYS A N 1
ATOM 2146 C CA . LYS A 1 298 ? 5.707 -5.041 -10.663 1.00 97.31 298 LYS A CA 1
ATOM 2147 C C . LYS A 1 298 ? 6.586 -6.219 -10.283 1.00 97.31 298 LYS A C 1
ATOM 2149 O O . LYS A 1 298 ? 7.630 -6.001 -9.691 1.00 97.31 298 LYS A O 1
ATOM 2154 N N . GLY A 1 299 ? 6.242 -7.430 -10.703 1.00 95.50 299 GLY A N 1
ATOM 2155 C CA . GLY A 1 299 ? 7.092 -8.609 -10.515 1.00 95.50 299 GLY A CA 1
ATOM 2156 C C . GLY A 1 299 ? 6.853 -9.676 -11.575 1.00 95.50 299 GLY A C 1
ATOM 2157 O O . GLY A 1 299 ? 5.898 -9.604 -12.342 1.00 95.50 299 GLY A O 1
ATOM 2158 N N . ASN A 1 300 ? 7.715 -10.684 -11.625 1.00 93.44 300 ASN A N 1
ATOM 2159 C CA . ASN A 1 300 ? 7.432 -11.903 -12.383 1.00 93.44 300 ASN A CA 1
ATOM 2160 C C . ASN A 1 300 ? 6.500 -12.851 -11.601 1.00 93.44 300 ASN A C 1
ATOM 2162 O O . ASN A 1 300 ? 6.180 -12.611 -10.436 1.00 93.44 300 ASN A O 1
ATOM 2166 N N . ALA A 1 301 ? 6.069 -13.951 -12.224 1.00 92.38 301 ALA A N 1
ATOM 2167 C CA . ALA A 1 301 ? 5.135 -14.894 -11.604 1.00 92.38 301 ALA A CA 1
ATOM 2168 C C . ALA A 1 301 ? 5.613 -15.437 -10.241 1.00 92.38 301 ALA A C 1
ATOM 2170 O O . ALA A 1 301 ? 4.825 -15.506 -9.299 1.00 92.38 301 ALA A O 1
ATOM 2171 N N . GLY A 1 302 ? 6.899 -15.775 -10.103 1.00 90.12 302 GLY A N 1
ATOM 2172 C CA . GLY A 1 302 ? 7.468 -16.252 -8.841 1.00 90.12 302 GLY A CA 1
ATOM 2173 C C . GLY A 1 302 ? 7.490 -15.184 -7.744 1.00 90.12 302 GLY A C 1
ATOM 2174 O O . GLY A 1 302 ? 7.207 -15.480 -6.586 1.00 90.12 302 GLY A O 1
ATOM 2175 N N . GLU A 1 303 ? 7.776 -13.931 -8.093 1.00 94.00 303 GLU A N 1
ATOM 2176 C CA . GLU A 1 303 ? 7.780 -12.804 -7.152 1.00 94.00 303 GLU A CA 1
ATOM 2177 C C . GLU A 1 303 ? 6.368 -12.432 -6.694 1.00 94.00 303 GLU A C 1
ATOM 2179 O O . GLU A 1 303 ? 6.135 -12.250 -5.497 1.00 94.00 303 GLU A O 1
ATOM 2184 N N . ILE A 1 304 ? 5.413 -12.380 -7.627 1.00 95.31 304 ILE A N 1
ATOM 2185 C CA . ILE A 1 304 ? 3.996 -12.138 -7.329 1.00 95.31 304 ILE A CA 1
ATOM 2186 C C . ILE A 1 304 ? 3.429 -13.272 -6.466 1.00 95.31 304 ILE A C 1
ATOM 2188 O O . ILE A 1 304 ? 2.761 -13.003 -5.467 1.00 95.31 304 ILE A O 1
ATOM 2192 N N . GLY A 1 305 ? 3.758 -14.530 -6.782 1.00 92.25 305 GLY A N 1
ATOM 2193 C CA . GLY A 1 305 ? 3.391 -15.691 -5.968 1.00 92.25 305 GLY A CA 1
ATOM 2194 C C . GLY A 1 305 ? 3.952 -15.619 -4.553 1.00 92.25 305 GLY A C 1
ATOM 2195 O O . GLY A 1 305 ? 3.212 -15.799 -3.587 1.00 92.25 305 GLY A O 1
ATOM 2196 N N . ALA A 1 306 ? 5.233 -15.269 -4.418 1.00 91.94 306 ALA A N 1
ATOM 2197 C CA . ALA A 1 306 ? 5.889 -15.123 -3.125 1.00 91.94 306 ALA A CA 1
ATOM 2198 C C . ALA A 1 306 ? 5.308 -13.982 -2.282 1.00 91.94 306 ALA A C 1
ATOM 2200 O O . ALA A 1 306 ? 5.155 -14.149 -1.072 1.00 91.94 306 ALA A O 1
ATOM 2201 N N . LEU A 1 307 ? 4.956 -12.843 -2.893 1.00 92.75 307 LEU A N 1
ATOM 2202 C CA . LEU A 1 307 ? 4.239 -11.784 -2.187 1.00 92.75 307 LEU A CA 1
ATOM 2203 C C . LEU A 1 307 ? 2.868 -12.273 -1.735 1.00 92.75 307 LEU A C 1
ATOM 2205 O O . LEU A 1 307 ? 2.509 -12.049 -0.582 1.00 92.75 307 LEU A O 1
ATOM 2209 N N . LEU A 1 308 ? 2.109 -12.941 -2.608 1.00 90.00 308 LEU A N 1
ATOM 2210 C CA . LEU A 1 308 ? 0.774 -13.443 -2.289 1.00 90.00 308 LEU A CA 1
ATOM 2211 C C . LEU A 1 308 ? 0.800 -14.555 -1.223 1.00 90.00 308 LEU A C 1
ATOM 2213 O O . LEU A 1 308 ? -0.170 -14.687 -0.484 1.00 90.00 308 LEU A O 1
ATOM 2217 N N . GLY A 1 309 ? 1.908 -15.290 -1.099 1.00 86.25 309 GLY A N 1
ATOM 2218 C CA . GLY A 1 309 ? 2.006 -16.500 -0.279 1.00 86.25 309 GLY A CA 1
ATOM 2219 C C . GLY A 1 309 ? 1.501 -17.754 -1.002 1.00 86.25 309 GLY A C 1
ATOM 2220 O O . GLY A 1 309 ? 1.184 -18.746 -0.352 1.00 86.25 309 GLY A O 1
ATOM 2221 N N . SER A 1 310 ? 1.409 -17.715 -2.337 1.00 80.06 310 SER A N 1
ATOM 2222 C CA . SER A 1 310 ? 1.019 -18.865 -3.161 1.00 80.06 310 SER A CA 1
ATOM 2223 C C . SER A 1 310 ? 2.196 -19.820 -3.367 1.00 80.06 310 SER A C 1
ATOM 2225 O O . SER A 1 310 ? 3.336 -19.396 -3.564 1.00 80.06 310 SER A O 1
ATOM 2227 N N . SER A 1 311 ? 1.906 -21.120 -3.352 1.00 72.69 311 SER A N 1
ATOM 2228 C CA . SER A 1 311 ? 2.855 -22.200 -3.636 1.00 72.69 311 SER A CA 1
ATOM 2229 C C . SER A 1 311 ? 2.773 -22.730 -5.074 1.00 72.69 311 SER A C 1
ATOM 2231 O O . SER A 1 311 ? 3.565 -23.599 -5.432 1.00 72.69 311 SER A O 1
ATOM 2233 N N . GLU A 1 312 ? 1.854 -22.217 -5.906 1.00 72.62 312 GLU A N 1
ATOM 2234 C CA . GLU A 1 312 ? 1.660 -22.685 -7.292 1.00 72.62 312 GLU A CA 1
ATOM 2235 C C . GLU A 1 312 ? 2.881 -22.428 -8.184 1.00 72.62 312 GLU A C 1
ATOM 2237 O O . GLU A 1 312 ? 3.195 -23.234 -9.060 1.00 72.62 312 GLU A O 1
ATOM 2242 N N . VAL A 1 313 ? 3.590 -21.318 -7.957 1.00 67.75 313 VAL A N 1
ATOM 2243 C CA . VAL A 1 313 ? 4.789 -20.943 -8.713 1.00 67.75 313 VAL A CA 1
ATOM 2244 C C . VAL A 1 313 ? 5.945 -20.751 -7.743 1.00 67.75 313 VAL A C 1
ATOM 2246 O O . VAL A 1 313 ? 5.941 -19.840 -6.918 1.00 67.75 313 VAL A O 1
ATOM 2249 N N . VAL A 1 314 ? 6.962 -21.605 -7.860 1.00 61.34 314 VAL A N 1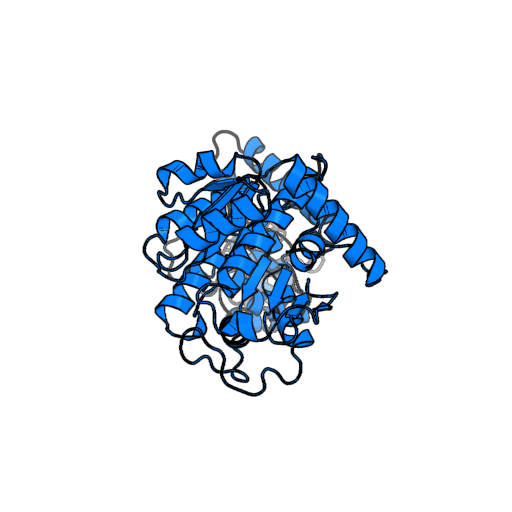
ATOM 2250 C CA . VAL A 1 314 ? 8.175 -21.528 -7.040 1.00 61.34 314 VAL A CA 1
ATOM 2251 C C . VAL A 1 314 ? 9.269 -20.798 -7.818 1.00 61.34 314 VAL A C 1
ATOM 2253 O O . VAL A 1 314 ? 9.644 -21.204 -8.917 1.00 61.34 314 VAL A O 1
ATOM 2256 N N . SER A 1 315 ? 9.814 -19.729 -7.235 1.00 58.22 315 SER A N 1
ATOM 2257 C CA . SER A 1 315 ? 10.990 -19.032 -7.768 1.00 58.22 315 SER A CA 1
ATOM 2258 C C . SER A 1 315 ? 12.269 -19.838 -7.515 1.00 58.22 315 SER A C 1
ATOM 2260 O O . SER A 1 315 ? 12.515 -20.252 -6.378 1.00 58.22 315 SER A O 1
ATOM 2262 N N . ARG A 1 316 ? 13.136 -19.988 -8.525 1.00 54.22 316 ARG A N 1
ATOM 2263 C CA . ARG A 1 316 ? 14.536 -20.411 -8.342 1.00 54.22 316 ARG A CA 1
ATOM 2264 C C . ARG A 1 316 ? 15.444 -19.211 -8.608 1.00 54.22 316 ARG A C 1
ATOM 2266 O O . ARG A 1 316 ? 15.885 -18.994 -9.728 1.00 54.22 316 ARG A O 1
ATOM 2273 N N . GLY A 1 317 ? 15.724 -18.422 -7.571 1.00 58.34 317 GLY A N 1
ATOM 2274 C CA . GLY A 1 317 ? 16.460 -17.162 -7.722 1.00 58.34 317 GLY A CA 1
ATOM 2275 C C . GLY A 1 317 ? 15.558 -16.032 -8.228 1.00 58.34 317 GLY A C 1
ATOM 2276 O O . GLY A 1 317 ? 14.474 -15.842 -7.679 1.00 58.34 317 GLY A O 1
ATOM 2277 N N . VAL A 1 318 ? 16.018 -15.269 -9.228 1.00 51.62 318 VAL A N 1
ATOM 2278 C CA . VAL A 1 318 ? 15.231 -14.197 -9.880 1.00 51.62 318 VAL A CA 1
ATOM 2279 C C . VAL A 1 318 ? 14.386 -14.704 -11.049 1.00 51.62 318 VAL A C 1
ATOM 2281 O O . VAL A 1 318 ? 13.477 -14.005 -11.482 1.00 51.62 318 VAL A O 1
ATOM 2284 N N . ASP A 1 319 ? 14.635 -15.926 -11.518 1.00 58.06 319 ASP A N 1
ATOM 2285 C CA . ASP A 1 319 ? 13.902 -16.526 -12.627 1.00 58.06 319 ASP A CA 1
ATOM 2286 C C . ASP A 1 319 ? 12.712 -17.359 -12.126 1.00 58.06 319 ASP A C 1
ATOM 2288 O O . ASP A 1 319 ? 12.768 -18.051 -11.100 1.00 58.06 319 ASP A O 1
ATOM 2292 N N . SER A 1 320 ? 11.611 -17.309 -12.877 1.00 59.31 320 SER A N 1
ATOM 2293 C CA . SER A 1 320 ? 10.441 -18.167 -12.660 1.00 59.31 320 SER A CA 1
ATOM 2294 C C . SER A 1 320 ? 10.560 -19.431 -13.515 1.00 59.31 320 SER A C 1
ATOM 2296 O O . SER A 1 320 ? 10.706 -19.337 -14.730 1.00 59.31 320 SER A O 1
ATOM 2298 N N . THR A 1 321 ? 10.464 -20.618 -12.908 1.00 55.19 321 THR A N 1
ATOM 2299 C CA . THR A 1 321 ? 10.481 -21.907 -13.627 1.00 55.19 321 THR A CA 1
ATOM 2300 C C . THR A 1 321 ? 9.142 -22.627 -13.471 1.00 55.19 321 THR A C 1
ATOM 2302 O O . THR A 1 321 ? 8.747 -22.914 -12.344 1.00 55.19 321 THR A O 1
ATOM 2305 N N . GLY A 1 322 ? 8.461 -22.953 -14.574 1.00 62.25 322 GLY A N 1
ATOM 2306 C CA . GLY A 1 322 ? 7.201 -23.712 -14.569 1.00 62.25 322 GLY A CA 1
ATOM 2307 C C . GLY A 1 322 ? 6.189 -23.218 -15.611 1.00 62.25 322 GLY A C 1
ATOM 2308 O O . GLY A 1 322 ? 6.478 -22.256 -16.321 1.00 62.25 322 GLY A O 1
ATOM 2309 N N . PRO A 1 323 ? 5.000 -23.845 -15.710 1.00 62.84 323 PRO A N 1
ATOM 2310 C CA . PRO A 1 323 ? 3.943 -23.425 -16.638 1.00 62.84 323 PRO A CA 1
ATOM 2311 C C . PRO A 1 323 ? 3.307 -22.065 -16.282 1.00 62.84 323 PRO A C 1
ATOM 2313 O O . PRO A 1 323 ? 2.511 -21.550 -17.062 1.00 62.84 323 PRO A O 1
ATOM 2316 N N . GLY A 1 324 ? 3.669 -21.473 -15.136 1.00 79.50 324 GLY A N 1
ATOM 2317 C CA . GLY A 1 324 ? 3.023 -20.285 -14.579 1.00 79.50 324 GLY A CA 1
ATOM 2318 C C . GLY A 1 324 ? 1.779 -20.641 -13.762 1.00 79.50 324 GLY A C 1
ATOM 2319 O O . GLY A 1 324 ? 1.548 -21.808 -13.447 1.00 79.50 324 GLY A O 1
ATOM 2320 N N . PHE A 1 325 ? 0.997 -19.626 -13.396 1.00 85.62 325 PHE A N 1
ATOM 2321 C CA . PHE A 1 325 ? -0.273 -19.817 -12.693 1.00 85.62 325 PHE A CA 1
ATOM 2322 C C . PHE A 1 325 ? -1.347 -20.393 -13.615 1.00 85.62 325 PHE A C 1
ATOM 2324 O O . PHE A 1 325 ? -1.379 -20.088 -14.807 1.00 85.62 325 PHE A O 1
ATOM 2331 N N . SER A 1 326 ? -2.261 -21.169 -13.032 1.00 86.50 326 SER A N 1
ATOM 2332 C CA . SER A 1 326 ? -3.453 -21.676 -13.722 1.00 86.50 326 SER A CA 1
ATOM 2333 C C . SER A 1 326 ? -4.423 -20.551 -14.112 1.00 86.50 326 SER A C 1
ATOM 2335 O O . SER A 1 326 ? -4.956 -20.553 -15.220 1.00 86.50 326 SER A O 1
ATOM 2337 N N . ASP A 1 327 ? -4.579 -19.555 -13.234 1.00 91.56 327 ASP A N 1
ATOM 2338 C CA . ASP A 1 327 ? -5.328 -18.318 -13.475 1.00 91.56 327 ASP A CA 1
ATOM 2339 C C . ASP A 1 327 ? -4.475 -17.078 -13.123 1.00 91.56 327 ASP A C 1
ATOM 2341 O O . ASP A 1 327 ? -4.590 -16.503 -12.034 1.00 91.56 327 ASP A O 1
ATOM 2345 N N . PRO A 1 328 ? -3.590 -16.645 -14.042 1.00 93.56 328 PRO A N 1
ATOM 2346 C CA . PRO A 1 328 ? -2.744 -15.465 -13.863 1.00 93.56 328 PRO A CA 1
ATOM 2347 C C . PRO A 1 328 ? -3.528 -14.184 -13.545 1.00 93.56 328 PRO A C 1
ATOM 2349 O O . PRO A 1 328 ? -3.061 -13.349 -12.766 1.00 93.56 328 PRO A O 1
ATOM 2352 N N . ALA A 1 329 ? -4.721 -14.031 -14.129 1.00 94.06 329 ALA A N 1
ATOM 2353 C CA . ALA A 1 329 ? -5.555 -12.846 -13.968 1.00 94.06 329 ALA A CA 1
ATOM 2354 C C . ALA A 1 329 ? -6.106 -12.744 -12.539 1.00 94.06 329 ALA A C 1
ATOM 2356 O O . ALA A 1 329 ? -6.068 -11.672 -11.932 1.00 94.06 329 ALA A O 1
ATOM 2357 N N . ASN A 1 330 ? -6.568 -13.858 -11.966 1.00 93.00 330 ASN A N 1
ATOM 2358 C CA . ASN A 1 330 ? -7.040 -13.881 -10.585 1.00 93.00 330 ASN A CA 1
ATOM 2359 C C . ASN A 1 330 ? -5.915 -13.660 -9.562 1.00 93.00 330 ASN A C 1
ATOM 2361 O O . ASN A 1 330 ? -6.146 -13.044 -8.519 1.00 93.00 330 ASN A O 1
ATOM 2365 N N . ILE A 1 331 ? -4.691 -14.100 -9.864 1.00 95.00 331 ILE A N 1
ATOM 2366 C CA . ILE A 1 331 ? -3.528 -13.885 -8.993 1.00 95.00 331 ILE A CA 1
ATOM 2367 C C . ILE A 1 331 ? -3.200 -12.395 -8.864 1.00 95.00 331 ILE A C 1
ATOM 2369 O O . ILE A 1 331 ? -3.140 -11.876 -7.745 1.00 95.00 331 ILE A O 1
ATOM 2373 N N . VAL A 1 332 ? -3.058 -11.675 -9.985 1.00 95.50 332 VAL A N 1
ATOM 2374 C CA . VAL A 1 332 ? -2.798 -10.224 -9.936 1.00 95.50 332 VAL A CA 1
ATOM 2375 C C . VAL A 1 332 ? -3.974 -9.455 -9.341 1.00 95.50 332 VAL A C 1
ATOM 2377 O O . VAL A 1 332 ? -3.766 -8.480 -8.622 1.00 95.50 332 VAL A O 1
ATOM 2380 N N . ARG A 1 333 ? -5.211 -9.919 -9.565 1.00 93.31 333 ARG A N 1
ATOM 2381 C CA . ARG A 1 333 ? -6.418 -9.338 -8.968 1.00 93.31 333 ARG A CA 1
ATOM 2382 C C . ARG A 1 333 ? -6.424 -9.464 -7.451 1.00 93.31 333 ARG A C 1
ATOM 2384 O O . ARG A 1 333 ? -6.672 -8.478 -6.761 1.00 93.31 333 ARG A O 1
ATOM 2391 N N . SER A 1 334 ? -6.129 -10.654 -6.939 1.00 92.50 334 SER A N 1
ATOM 2392 C CA . SER A 1 334 ? -6.074 -10.929 -5.503 1.00 92.50 334 SER A CA 1
ATOM 2393 C C . SER A 1 334 ? -5.002 -10.087 -4.815 1.00 92.50 334 SER A C 1
ATOM 2395 O O . SER A 1 334 ? -5.280 -9.443 -3.803 1.00 92.50 334 SER A O 1
ATOM 2397 N N . LEU A 1 335 ? -3.798 -10.015 -5.396 1.00 94.44 335 LEU A N 1
ATOM 2398 C CA . LEU A 1 335 ? -2.726 -9.197 -4.830 1.00 94.44 335 LEU A CA 1
ATOM 2399 C C . LEU A 1 335 ? -3.069 -7.699 -4.873 1.00 94.44 335 LEU A C 1
ATOM 2401 O O . LEU A 1 335 ? -2.858 -7.003 -3.883 1.00 94.44 335 LEU A O 1
ATOM 2405 N N . ALA A 1 336 ? -3.654 -7.212 -5.971 1.00 93.69 336 ALA A N 1
ATOM 2406 C CA . ALA A 1 336 ? -4.057 -5.812 -6.110 1.00 93.69 336 ALA A CA 1
ATOM 2407 C C . ALA A 1 336 ? -5.125 -5.408 -5.083 1.00 93.69 336 ALA A C 1
ATOM 2409 O O . ALA A 1 336 ? -5.025 -4.341 -4.475 1.00 93.69 336 ALA A O 1
ATOM 2410 N N . LYS A 1 337 ? -6.109 -6.284 -4.822 1.00 90.81 337 LYS A N 1
ATOM 2411 C CA . LYS A 1 337 ? -7.106 -6.073 -3.762 1.00 90.81 337 LYS A CA 1
ATOM 2412 C C . LYS A 1 337 ? -6.462 -5.998 -2.381 1.00 90.81 337 LYS A C 1
ATOM 2414 O O . LYS A 1 337 ? -6.767 -5.067 -1.639 1.00 90.81 337 LYS A O 1
ATOM 2419 N N . ARG A 1 338 ? -5.569 -6.941 -2.062 1.00 91.12 338 ARG A N 1
ATOM 2420 C CA . ARG A 1 338 ? -4.918 -7.026 -0.748 1.00 91.12 338 ARG A CA 1
ATOM 2421 C C . ARG A 1 338 ? -3.987 -5.850 -0.472 1.00 91.12 338 ARG A C 1
ATOM 2423 O O . ARG A 1 338 ? -4.035 -5.280 0.607 1.00 91.12 338 ARG A O 1
ATOM 2430 N N . GLU A 1 339 ? -3.139 -5.492 -1.431 1.00 92.62 339 GLU A N 1
ATOM 2431 C CA . GLU A 1 339 ? -2.150 -4.416 -1.257 1.00 92.62 339 GLU A CA 1
ATOM 2432 C C . GLU A 1 339 ? -2.714 -3.033 -1.620 1.00 92.62 339 GLU A C 1
ATOM 2434 O O . GLU A 1 339 ? -2.039 -2.019 -1.449 1.00 92.62 339 GLU A O 1
ATOM 2439 N N . ARG A 1 340 ? -3.953 -2.972 -2.129 1.00 90.38 340 ARG A N 1
ATOM 2440 C CA . ARG A 1 340 ? -4.671 -1.736 -2.489 1.00 90.38 340 ARG A CA 1
ATOM 2441 C C . ARG A 1 340 ? -3.878 -0.861 -3.463 1.00 90.38 340 ARG A C 1
ATOM 2443 O O . ARG A 1 340 ? -3.737 0.352 -3.271 1.00 90.38 340 ARG A O 1
ATOM 2450 N N . 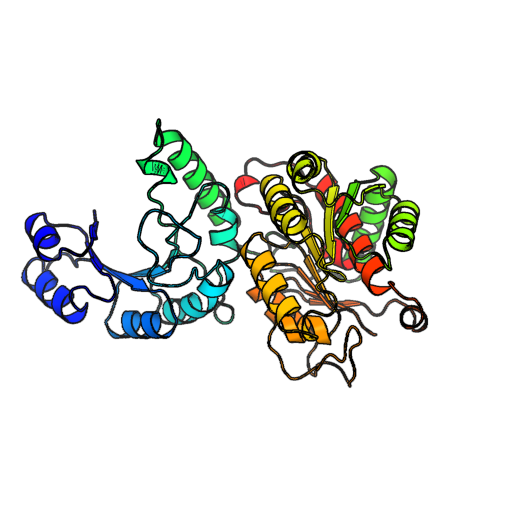CYS A 1 341 ? -3.344 -1.498 -4.498 1.00 93.88 341 CYS A N 1
ATOM 2451 C CA . CYS A 1 341 ? -2.483 -0.894 -5.511 1.00 93.88 341 CYS A CA 1
ATOM 2452 C C . CYS A 1 341 ? -2.688 -1.561 -6.880 1.00 93.88 341 CYS A C 1
ATOM 2454 O O . CYS A 1 341 ? -3.437 -2.531 -6.997 1.00 93.88 341 CYS A O 1
ATOM 2456 N N . ILE A 1 342 ? -2.015 -1.051 -7.912 1.00 96.25 342 ILE A N 1
ATOM 2457 C CA . ILE A 1 342 ? -1.943 -1.730 -9.210 1.00 96.25 342 ILE A CA 1
ATOM 2458 C C . ILE A 1 342 ? -0.896 -2.841 -9.136 1.00 96.25 342 ILE A C 1
ATOM 2460 O O . ILE A 1 342 ? 0.189 -2.639 -8.596 1.00 96.25 342 ILE A O 1
ATOM 2464 N N . VAL A 1 343 ? -1.188 -4.003 -9.709 1.00 97.81 343 VAL A N 1
ATOM 2465 C CA . VAL A 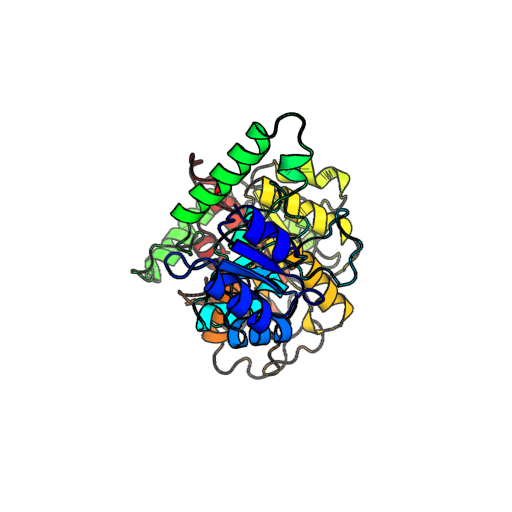1 343 ? -0.241 -5.115 -9.822 1.00 97.81 343 VAL A CA 1
ATOM 2466 C C . VAL A 1 343 ? 0.025 -5.410 -11.288 1.00 97.81 343 VAL A C 1
ATOM 2468 O O . VAL A 1 343 ? -0.911 -5.599 -12.063 1.00 97.81 343 VAL A O 1
ATOM 2471 N N . VAL A 1 344 ? 1.306 -5.482 -11.637 1.00 98.19 344 VAL A N 1
ATOM 2472 C CA . VAL A 1 344 ? 1.823 -5.874 -12.947 1.00 98.19 344 VAL A CA 1
ATOM 2473 C C . VAL A 1 344 ? 2.603 -7.172 -12.787 1.00 98.19 344 VAL A C 1
ATOM 2475 O O . VAL A 1 344 ? 3.602 -7.223 -12.066 1.00 98.19 344 VAL A O 1
ATOM 2478 N N . MET A 1 345 ? 2.156 -8.222 -13.469 1.00 97.19 345 MET A N 1
ATOM 2479 C CA . MET A 1 345 ? 2.878 -9.484 -13.561 1.00 97.19 345 MET A CA 1
ATOM 2480 C C . MET A 1 345 ? 3.451 -9.657 -14.959 1.00 97.19 345 MET A C 1
ATOM 2482 O O . MET A 1 345 ? 2.689 -9.812 -15.911 1.00 97.19 345 MET A O 1
ATOM 2486 N N . THR A 1 346 ? 4.778 -9.655 -15.070 1.00 95.25 346 THR A N 1
ATOM 2487 C CA . THR A 1 346 ? 5.470 -9.779 -16.359 1.00 95.25 346 THR A CA 1
ATOM 2488 C C . THR A 1 346 ? 5.667 -11.238 -16.774 1.00 95.25 346 THR A C 1
ATOM 2490 O O . THR A 1 346 ? 5.953 -12.088 -15.922 1.00 95.25 346 THR A O 1
ATOM 2493 N N . GLY A 1 347 ? 5.606 -11.528 -18.073 1.00 92.00 347 GLY A N 1
ATOM 2494 C CA . GLY A 1 347 ? 5.841 -12.860 -18.631 1.00 92.00 347 GLY A CA 1
ATOM 2495 C C . GLY A 1 347 ? 5.771 -12.893 -20.159 1.00 92.00 347 GLY A C 1
ATOM 2496 O O . GLY A 1 347 ? 6.056 -11.912 -20.830 1.00 92.00 347 GLY A O 1
ATOM 2497 N N . LYS A 1 348 ? 5.383 -14.042 -20.735 1.00 90.81 348 LYS A N 1
ATOM 2498 C CA . LYS A 1 348 ? 5.046 -14.123 -22.174 1.00 90.81 348 LYS A CA 1
ATOM 2499 C C . LYS A 1 348 ? 3.818 -13.266 -22.511 1.00 90.81 348 LYS A C 1
ATOM 2501 O O . LYS A 1 348 ? 3.712 -12.721 -23.604 1.00 90.81 348 LYS A O 1
ATOM 2506 N N . THR A 1 349 ? 2.884 -13.222 -21.572 1.00 93.94 349 THR A N 1
ATOM 2507 C CA . THR A 1 349 ? 1.743 -12.317 -21.548 1.00 93.94 349 THR A CA 1
ATOM 2508 C C . THR A 1 349 ? 1.822 -11.599 -20.215 1.00 93.94 349 THR A C 1
ATOM 2510 O O . THR A 1 349 ? 1.899 -12.264 -19.177 1.00 93.94 349 THR A O 1
ATOM 2513 N N . ASP A 1 350 ? 1.809 -10.275 -20.250 1.00 96.69 350 ASP A N 1
ATOM 2514 C CA . ASP A 1 350 ? 1.813 -9.465 -19.041 1.00 96.69 350 ASP A CA 1
ATOM 2515 C C . ASP A 1 350 ? 0.375 -9.258 -18.564 1.00 96.69 350 ASP A C 1
ATOM 2517 O O . ASP A 1 350 ? -0.542 -9.097 -19.373 1.00 96.69 350 ASP A O 1
ATOM 2521 N N . TYR A 1 351 ? 0.167 -9.254 -17.251 1.00 97.44 351 TYR A N 1
ATOM 2522 C CA . TYR A 1 351 ? -1.141 -9.014 -16.642 1.00 97.44 351 TYR A CA 1
ATOM 2523 C C . TYR A 1 351 ? -1.082 -7.777 -15.755 1.00 97.44 351 TYR A C 1
ATOM 2525 O O . TYR A 1 351 ? -0.256 -7.715 -14.846 1.00 97.44 351 TYR A O 1
ATOM 2533 N N . VAL A 1 352 ? -1.983 -6.822 -15.985 1.00 97.19 352 VAL A N 1
ATOM 2534 C CA . VAL A 1 352 ? -2.108 -5.593 -15.188 1.00 97.19 352 VAL A CA 1
ATOM 2535 C C . VAL A 1 352 ? -3.483 -5.563 -14.535 1.00 97.19 352 VAL A C 1
ATOM 2537 O O . VAL A 1 352 ? -4.493 -5.759 -15.212 1.00 97.19 352 VAL A O 1
ATOM 2540 N N . SER A 1 353 ? -3.542 -5.336 -13.223 1.00 94.56 353 SER A N 1
ATOM 2541 C CA . SER A 1 353 ? -4.796 -5.346 -12.468 1.00 94.56 353 SER A CA 1
ATOM 2542 C C . SER A 1 353 ? -4.831 -4.299 -11.363 1.00 94.56 353 SER A C 1
ATOM 2544 O O . SER A 1 353 ? -3.858 -4.126 -10.639 1.00 94.56 353 SER A O 1
ATOM 2546 N N . ASP A 1 354 ? -5.987 -3.665 -11.177 1.00 91.06 354 ASP A N 1
ATOM 2547 C CA . ASP A 1 354 ? -6.298 -2.781 -10.039 1.00 91.06 354 ASP A CA 1
ATOM 2548 C C . ASP A 1 354 ? -7.095 -3.484 -8.920 1.00 91.06 354 ASP A C 1
ATOM 2550 O O . ASP A 1 354 ? -7.450 -2.880 -7.905 1.00 91.06 354 ASP A O 1
ATOM 2554 N N . GLY A 1 355 ? -7.402 -4.769 -9.124 1.00 89.81 355 GLY A N 1
ATOM 2555 C CA . GLY A 1 355 ? -8.214 -5.592 -8.229 1.00 89.81 355 GLY A CA 1
ATOM 2556 C C . GLY A 1 355 ? -9.655 -5.799 -8.705 1.00 89.81 355 GLY A C 1
ATOM 2557 O O . GLY A 1 355 ? -10.335 -6.684 -8.188 1.00 89.81 355 GLY A O 1
ATOM 2558 N N . TYR A 1 356 ? -10.111 -5.072 -9.722 1.00 85.69 356 TYR A N 1
ATOM 2559 C CA . TYR A 1 356 ? -11.438 -5.215 -10.329 1.00 85.69 356 TYR A CA 1
ATOM 2560 C C . TYR A 1 356 ? -11.346 -5.418 -11.839 1.00 85.69 356 TYR A C 1
ATOM 2562 O O . TYR A 1 356 ? -11.899 -6.378 -12.376 1.00 85.69 356 TYR A O 1
ATOM 2570 N N . THR A 1 357 ? -10.596 -4.548 -12.503 1.00 87.69 357 THR A N 1
ATOM 2571 C CA . THR A 1 357 ? -10.253 -4.623 -13.914 1.00 87.69 357 THR A CA 1
ATOM 2572 C C . THR A 1 357 ? -8.918 -5.332 -14.060 1.00 87.69 357 THR A C 1
ATOM 2574 O O . THR A 1 357 ? -7.964 -5.075 -13.325 1.00 87.69 357 THR A O 1
ATOM 2577 N N . THR A 1 358 ? -8.840 -6.229 -15.036 1.00 92.50 358 THR A N 1
ATOM 2578 C CA . THR A 1 358 ? -7.602 -6.919 -15.387 1.00 92.50 358 THR A CA 1
ATOM 2579 C C . THR A 1 358 ? -7.448 -6.897 -16.898 1.00 92.50 358 THR A C 1
ATOM 2581 O O . THR A 1 358 ? -8.386 -7.250 -17.612 1.00 92.50 358 THR A O 1
ATOM 2584 N N . VAL A 1 359 ? -6.276 -6.491 -17.381 1.00 94.19 359 VAL A N 1
ATOM 2585 C CA . VAL A 1 359 ? -5.927 -6.513 -18.806 1.00 94.19 359 VAL A CA 1
ATOM 2586 C C . VAL A 1 359 ? -4.729 -7.420 -19.037 1.00 94.19 359 VAL A C 1
ATOM 2588 O O . VAL A 1 359 ? -3.852 -7.539 -18.180 1.00 94.19 359 VAL A O 1
ATOM 2591 N N . ALA A 1 360 ? -4.718 -8.063 -20.201 1.00 95.94 360 ALA A N 1
ATOM 2592 C CA . ALA A 1 360 ? -3.627 -8.906 -20.661 1.00 95.94 360 ALA A CA 1
ATOM 2593 C C . ALA A 1 360 ? -2.940 -8.236 -21.854 1.00 95.94 360 ALA A C 1
ATOM 2595 O O . ALA A 1 360 ? -3.604 -7.847 -22.818 1.00 95.94 360 ALA A O 1
ATOM 2596 N N . LEU A 1 361 ? -1.617 -8.116 -21.799 1.00 96.00 361 LEU A N 1
ATOM 2597 C CA . LEU A 1 361 ? -0.792 -7.519 -22.844 1.00 96.00 361 LEU A CA 1
ATOM 2598 C C . LEU A 1 361 ? 0.040 -8.625 -23.495 1.00 96.00 361 LEU A C 1
ATOM 2600 O O . LEU A 1 361 ? 0.740 -9.371 -22.818 1.00 96.00 361 LEU A O 1
ATOM 2604 N N . SER A 1 362 ? -0.058 -8.755 -24.819 1.00 94.56 362 SER A N 1
ATOM 2605 C CA . SER A 1 362 ? 0.649 -9.787 -25.601 1.00 94.56 362 SER A CA 1
ATOM 2606 C C . SER A 1 362 ? 1.707 -9.171 -26.523 1.00 94.56 362 SER A C 1
ATOM 2608 O O . SER A 1 362 ? 1.861 -9.584 -27.671 1.00 94.56 362 SER A O 1
ATOM 2610 N N . ASN A 1 363 ? 2.390 -8.138 -26.024 1.00 91.69 363 ASN A N 1
ATOM 2611 C CA . ASN A 1 363 ? 3.496 -7.464 -26.702 1.00 91.69 363 ASN A CA 1
ATOM 2612 C C . ASN A 1 363 ? 4.845 -8.096 -26.301 1.00 91.69 363 ASN A C 1
ATOM 2614 O O . ASN A 1 363 ? 4.895 -9.038 -25.514 1.00 91.69 363 ASN A O 1
ATOM 2618 N N . GLY A 1 364 ? 5.948 -7.555 -26.823 1.00 90.75 364 GLY A N 1
ATOM 2619 C CA . GLY A 1 364 ? 7.306 -7.953 -26.439 1.00 90.75 364 GLY A CA 1
ATOM 2620 C C . GLY A 1 364 ? 7.940 -8.992 -27.368 1.00 90.75 364 GLY A C 1
ATOM 2621 O O . GLY A 1 364 ? 7.449 -9.263 -28.463 1.00 90.75 364 GLY A O 1
ATOM 2622 N N . HIS A 1 365 ? 9.088 -9.534 -26.954 1.00 94.12 365 HIS A N 1
ATOM 2623 C CA . HIS A 1 365 ? 9.868 -10.486 -27.747 1.00 94.12 365 HIS A CA 1
ATOM 2624 C C . HIS A 1 365 ? 10.653 -11.457 -26.845 1.00 94.12 365 HIS A C 1
ATOM 2626 O O . HIS A 1 365 ? 11.190 -11.008 -25.830 1.00 94.12 365 HIS A O 1
ATOM 2632 N N . PRO A 1 366 ? 10.810 -12.749 -27.212 1.00 90.88 366 PRO A N 1
ATOM 2633 C CA . PRO A 1 366 ? 11.548 -13.727 -26.402 1.00 90.88 366 PRO A CA 1
ATOM 2634 C C . PRO A 1 366 ? 12.979 -13.311 -26.037 1.00 90.88 366 PRO A C 1
ATOM 2636 O O . PRO A 1 366 ? 13.430 -13.601 -24.937 1.00 90.88 366 PRO A O 1
ATOM 2639 N N . MET A 1 367 ? 13.657 -12.557 -26.911 1.00 93.94 367 MET A N 1
ATOM 2640 C CA . MET A 1 367 ? 15.019 -12.050 -26.660 1.00 93.94 367 MET A CA 1
ATOM 2641 C C . MET A 1 367 ? 15.131 -11.133 -25.433 1.00 93.94 367 MET A C 1
ATOM 2643 O O . MET A 1 367 ? 16.233 -10.899 -24.949 1.00 93.94 367 MET A O 1
ATOM 2647 N N . LEU A 1 368 ? 14.021 -10.597 -24.911 1.00 90.88 368 LEU A N 1
ATOM 2648 C CA . LEU A 1 368 ? 14.044 -9.823 -23.667 1.00 90.88 368 LEU A CA 1
ATOM 2649 C C . LEU A 1 368 ? 14.480 -10.675 -22.464 1.00 90.88 368 LEU A C 1
ATOM 2651 O O . LEU A 1 368 ? 15.016 -10.123 -21.504 1.00 90.88 368 LEU A O 1
ATOM 2655 N N . ALA A 1 369 ? 14.295 -11.999 -22.518 1.00 87.25 369 ALA A N 1
ATOM 2656 C CA . ALA A 1 369 ? 14.792 -12.924 -21.500 1.00 87.25 369 ALA A CA 1
ATOM 2657 C C . ALA A 1 369 ? 16.323 -13.094 -21.546 1.00 87.25 369 ALA A C 1
ATOM 2659 O O . ALA A 1 369 ? 16.925 -13.456 -20.541 1.00 87.25 369 ALA A O 1
ATOM 2660 N N . ASP A 1 370 ? 16.955 -12.769 -22.677 1.00 89.00 370 ASP A N 1
ATOM 2661 C CA . ASP A 1 370 ? 18.403 -12.900 -22.883 1.00 89.00 370 ASP A CA 1
ATOM 2662 C C . ASP A 1 370 ? 19.173 -11.618 -22.507 1.00 89.00 370 ASP A C 1
ATOM 2664 O O . ASP A 1 370 ? 20.390 -11.533 -22.679 1.00 89.00 370 ASP A O 1
ATOM 2668 N N . ILE A 1 371 ? 18.471 -10.598 -21.998 1.00 89.31 371 ILE A N 1
ATOM 2669 C CA . ILE A 1 371 ? 19.046 -9.314 -21.588 1.00 89.31 371 ILE A CA 1
ATOM 2670 C C . ILE A 1 371 ? 18.866 -9.142 -20.083 1.00 89.31 371 ILE A C 1
ATOM 2672 O O . ILE A 1 371 ? 17.763 -8.894 -19.588 1.00 89.31 371 ILE A O 1
ATOM 2676 N N . THR A 1 372 ? 19.976 -9.194 -19.346 1.00 86.69 372 THR A N 1
ATOM 2677 C CA . THR A 1 372 ? 19.987 -8.869 -17.918 1.00 86.69 372 THR A CA 1
ATOM 2678 C C . THR A 1 372 ? 19.399 -7.482 -17.684 1.00 86.69 372 THR A C 1
ATOM 2680 O O . THR A 1 372 ? 19.793 -6.511 -18.328 1.00 86.69 372 THR A O 1
ATOM 2683 N N . GLY A 1 373 ? 18.470 -7.386 -16.734 1.00 86.94 373 GLY A N 1
ATOM 2684 C CA . GLY A 1 373 ? 17.855 -6.119 -16.354 1.00 86.94 373 GLY A CA 1
ATOM 2685 C C . GLY A 1 373 ? 16.666 -5.693 -17.209 1.00 86.94 373 GLY A C 1
ATOM 2686 O O . GLY A 1 373 ? 16.075 -4.662 -16.897 1.00 86.94 373 GLY A O 1
ATOM 2687 N N . SER A 1 374 ? 16.247 -6.479 -18.207 1.00 91.62 374 SER A N 1
ATOM 2688 C CA . SER A 1 374 ? 15.040 -6.198 -18.999 1.00 91.62 374 SER A CA 1
ATOM 2689 C C . SER A 1 374 ? 13.810 -5.958 -18.114 1.00 91.62 374 SER A C 1
ATOM 2691 O O . SER A 1 374 ? 13.154 -4.926 -18.231 1.00 91.62 374 SER A O 1
ATOM 2693 N N . GLY A 1 375 ? 13.567 -6.826 -17.128 1.00 90.94 375 GLY A N 1
ATOM 2694 C CA . GLY A 1 375 ? 12.477 -6.650 -16.162 1.00 90.94 375 GLY A CA 1
ATOM 2695 C C . GLY A 1 375 ? 12.625 -5.416 -15.258 1.00 90.94 375 GLY A C 1
ATOM 2696 O O . GLY A 1 375 ? 11.619 -4.829 -14.862 1.00 90.94 375 GLY A O 1
ATOM 2697 N N . CYS A 1 376 ? 13.856 -4.989 -14.952 1.00 91.81 376 CYS A N 1
ATOM 2698 C CA . CYS A 1 376 ? 14.109 -3.757 -14.193 1.00 91.81 376 CYS A CA 1
ATOM 2699 C C . CYS A 1 376 ? 13.826 -2.511 -15.049 1.00 91.81 376 CYS A C 1
ATOM 2701 O O . CYS A 1 376 ? 13.293 -1.525 -14.541 1.00 91.81 376 CYS A O 1
ATOM 2703 N N . ILE A 1 377 ? 14.134 -2.567 -16.350 1.00 95.06 377 ILE A N 1
ATOM 2704 C CA . ILE A 1 377 ? 13.819 -1.508 -17.318 1.00 95.06 377 ILE A CA 1
ATOM 2705 C C . ILE A 1 377 ? 12.302 -1.340 -17.456 1.00 95.06 377 ILE A C 1
ATOM 2707 O O . ILE A 1 377 ? 11.841 -0.205 -17.506 1.00 95.06 377 ILE A O 1
ATOM 2711 N N . VAL A 1 378 ? 11.518 -2.426 -17.419 1.00 96.00 378 VAL A N 1
ATOM 2712 C CA . VAL A 1 378 ? 10.043 -2.339 -17.353 1.00 96.00 378 VAL A CA 1
ATOM 2713 C C . VAL A 1 378 ? 9.597 -1.599 -16.088 1.00 96.00 378 VAL A C 1
ATOM 2715 O O . VAL A 1 378 ? 8.776 -0.693 -16.154 1.00 96.00 378 VAL A O 1
ATOM 2718 N N . GLY A 1 379 ? 10.191 -1.906 -14.927 1.00 96.75 379 GLY A N 1
ATOM 2719 C CA . GLY A 1 379 ? 9.914 -1.168 -13.686 1.00 96.75 379 GLY A CA 1
ATOM 2720 C C . GLY A 1 379 ? 10.210 0.328 -13.808 1.00 96.75 379 GLY A C 1
ATOM 2721 O O . GLY A 1 379 ? 9.425 1.156 -13.353 1.00 96.75 379 GLY A O 1
ATOM 2722 N N . MET A 1 380 ? 11.312 0.685 -14.469 1.00 96.75 380 MET A N 1
ATOM 2723 C CA . MET A 1 380 ? 11.655 2.074 -14.773 1.00 96.75 380 MET A CA 1
ATOM 2724 C C . MET A 1 380 ? 10.645 2.725 -15.727 1.00 96.75 380 MET A C 1
ATOM 2726 O O . MET A 1 380 ? 10.193 3.835 -15.442 1.00 96.75 380 MET A O 1
ATOM 2730 N N . ALA A 1 381 ? 10.264 2.044 -16.811 1.00 98.19 381 ALA A N 1
ATOM 2731 C CA . ALA A 1 381 ? 9.311 2.554 -17.792 1.00 98.19 381 ALA A CA 1
ATOM 2732 C C . ALA A 1 381 ? 7.955 2.846 -17.137 1.00 98.19 381 ALA A C 1
ATOM 2734 O O . ALA A 1 381 ? 7.467 3.973 -17.231 1.00 98.19 381 ALA A O 1
ATOM 2735 N N . ILE A 1 382 ? 7.421 1.899 -16.358 1.00 98.56 382 ILE A N 1
ATOM 2736 C CA . ILE A 1 382 ? 6.197 2.082 -15.563 1.00 98.56 382 ILE A CA 1
ATOM 2737 C C . ILE A 1 382 ? 6.311 3.314 -14.656 1.00 98.56 382 ILE A C 1
ATOM 2739 O O . ILE A 1 382 ? 5.394 4.134 -14.613 1.00 98.56 382 ILE A O 1
ATOM 2743 N N . THR A 1 383 ? 7.439 3.508 -13.964 1.00 98.56 383 THR A N 1
ATOM 2744 C CA . THR A 1 383 ? 7.645 4.700 -13.121 1.00 98.56 383 THR A CA 1
ATOM 2745 C C . THR A 1 383 ? 7.648 5.995 -13.932 1.00 98.56 383 THR A C 1
ATOM 2747 O O . THR A 1 383 ? 7.093 6.996 -13.478 1.00 98.56 383 THR A O 1
ATOM 2750 N N . ALA A 1 384 ? 8.246 6.000 -15.125 1.00 98.50 384 ALA A N 1
ATOM 2751 C CA . ALA A 1 384 ? 8.277 7.168 -16.001 1.00 98.50 384 ALA A CA 1
ATOM 2752 C C . ALA A 1 384 ? 6.870 7.544 -16.498 1.00 98.50 384 ALA A C 1
ATOM 2754 O O . ALA A 1 384 ? 6.481 8.713 -16.431 1.00 98.50 384 ALA A O 1
ATOM 2755 N N . PHE A 1 385 ? 6.072 6.556 -16.909 1.00 98.44 385 PHE A N 1
ATOM 2756 C CA . PHE A 1 385 ? 4.672 6.763 -17.285 1.00 98.44 385 PHE A CA 1
ATOM 2757 C C . PHE A 1 385 ? 3.800 7.172 -16.093 1.00 98.44 385 PHE A C 1
ATOM 2759 O O . PHE A 1 385 ? 2.957 8.059 -16.227 1.00 98.44 385 PHE A O 1
ATOM 2766 N N . ALA A 1 386 ? 4.033 6.609 -14.906 1.00 97.56 386 ALA A N 1
ATOM 2767 C CA . ALA A 1 386 ? 3.339 7.010 -13.682 1.00 97.56 386 ALA A CA 1
ATOM 2768 C C . ALA A 1 386 ? 3.651 8.468 -13.316 1.00 97.56 386 ALA A C 1
ATOM 2770 O O . ALA A 1 386 ? 2.759 9.233 -12.943 1.00 97.56 386 ALA A O 1
ATOM 2771 N N . ALA A 1 387 ? 4.905 8.887 -13.484 1.00 97.31 387 ALA A N 1
ATOM 2772 C CA . ALA A 1 387 ? 5.313 10.271 -13.300 1.00 97.31 387 ALA A CA 1
ATOM 2773 C C . ALA A 1 387 ? 4.644 11.211 -14.320 1.00 97.31 387 ALA A C 1
ATOM 2775 O O . ALA A 1 387 ? 4.143 12.266 -13.934 1.00 97.31 387 ALA A O 1
ATOM 2776 N N . ALA A 1 388 ? 4.575 10.821 -15.597 1.00 96.75 388 ALA A N 1
ATOM 2777 C CA . ALA A 1 388 ? 3.875 11.582 -16.633 1.00 96.75 388 ALA A CA 1
ATOM 2778 C C . ALA A 1 388 ? 2.366 11.703 -16.342 1.00 96.75 388 ALA A C 1
ATOM 2780 O O . ALA A 1 388 ? 1.811 12.800 -16.399 1.00 96.75 388 ALA A O 1
ATOM 2781 N N . SER A 1 389 ? 1.725 10.604 -15.934 1.00 94.50 389 SER A N 1
ATOM 2782 C CA . SER A 1 389 ? 0.316 10.559 -15.518 1.00 94.50 389 SER A CA 1
ATOM 2783 C C . SER A 1 389 ? 0.039 11.484 -14.325 1.00 94.50 389 SER A C 1
ATOM 2785 O O . SER A 1 389 ? -0.950 12.219 -14.301 1.00 94.50 389 SER A O 1
ATOM 2787 N N . ARG A 1 390 ? 0.964 11.550 -13.359 1.00 92.19 390 ARG A N 1
ATOM 2788 C CA . ARG A 1 390 ? 0.896 12.518 -12.259 1.00 92.19 390 ARG A CA 1
ATOM 2789 C C . ARG A 1 390 ? 0.951 13.971 -12.749 1.00 92.19 390 ARG A C 1
ATOM 2791 O O . ARG A 1 390 ? 0.259 14.810 -12.180 1.00 92.19 390 ARG A O 1
ATOM 2798 N N . LEU A 1 391 ? 1.783 14.291 -13.742 1.00 91.94 391 LEU A N 1
ATOM 2799 C CA . LEU A 1 391 ? 1.978 15.670 -14.217 1.00 91.94 391 LEU A CA 1
ATOM 2800 C C . LEU A 1 391 ? 0.753 16.259 -14.927 1.00 91.94 391 LEU A C 1
ATOM 2802 O O . LEU A 1 391 ? 0.612 17.482 -14.964 1.00 91.94 391 LEU A O 1
ATOM 2806 N N . VAL A 1 392 ? -0.107 15.413 -15.496 1.00 89.75 392 VAL A N 1
ATOM 2807 C CA . VAL A 1 392 ? -1.358 15.838 -16.150 1.00 89.75 392 VAL A CA 1
ATOM 2808 C C . VAL A 1 392 ? -2.552 15.866 -15.199 1.00 89.75 392 VAL A C 1
ATOM 2810 O O . VAL A 1 392 ? -3.580 16.457 -15.522 1.00 89.75 392 VAL A O 1
ATOM 2813 N N . ALA A 1 393 ? -2.433 15.259 -14.017 1.00 85.50 393 ALA A N 1
ATOM 2814 C CA . ALA A 1 393 ? -3.484 15.282 -13.014 1.00 85.50 393 ALA A CA 1
ATOM 2815 C C . ALA A 1 393 ? -3.587 16.670 -12.361 1.00 85.50 393 ALA A C 1
ATOM 2817 O O . ALA A 1 393 ? -2.616 17.179 -11.799 1.00 85.50 393 ALA A O 1
ATOM 2818 N N . ALA A 1 394 ? -4.780 17.265 -12.396 1.00 74.06 394 ALA A N 1
ATOM 2819 C CA . ALA A 1 394 ? -5.047 18.531 -11.721 1.00 74.06 394 ALA A CA 1
ATOM 2820 C C . ALA A 1 394 ? -4.919 18.384 -10.194 1.00 74.06 394 ALA A C 1
ATOM 2822 O O . ALA A 1 394 ? -5.384 17.400 -9.614 1.00 74.06 394 ALA A O 1
ATOM 2823 N N . GLU A 1 395 ? -4.328 19.382 -9.533 1.00 73.44 395 GLU A N 1
ATOM 2824 C CA . GLU A 1 395 ? -4.362 19.465 -8.074 1.00 73.44 395 GLU A CA 1
ATOM 2825 C C . GLU A 1 395 ? -5.758 19.882 -7.615 1.00 73.44 395 GLU A C 1
ATOM 2827 O O . GLU A 1 395 ? -6.308 20.884 -8.076 1.00 73.44 395 GLU A O 1
ATOM 2832 N N . THR A 1 396 ? -6.340 19.113 -6.698 1.00 68.50 396 THR A N 1
ATOM 2833 C CA . THR A 1 396 ? -7.692 19.371 -6.195 1.00 68.50 396 THR A CA 1
ATOM 2834 C C . THR A 1 396 ? -7.708 19.488 -4.678 1.00 68.50 396 THR A C 1
ATOM 2836 O O . THR A 1 396 ? -6.866 18.920 -3.980 1.00 68.50 396 THR A O 1
ATOM 2839 N N . VAL A 1 397 ? -8.712 20.189 -4.141 1.00 60.78 397 VAL A N 1
ATOM 2840 C CA . VAL A 1 397 ? -8.929 20.325 -2.686 1.00 60.78 397 VAL A CA 1
ATOM 2841 C C . VAL A 1 397 ? -9.103 18.956 -2.005 1.00 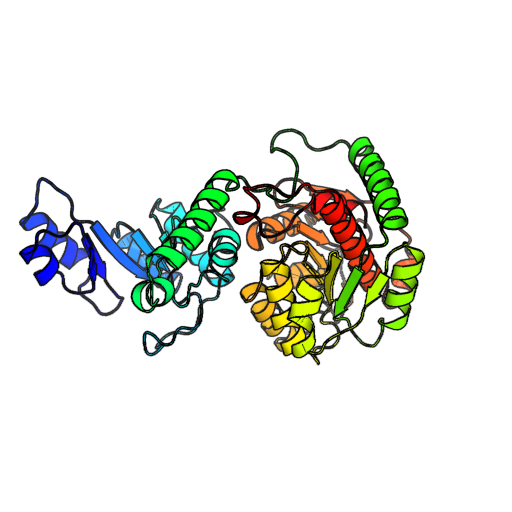60.78 397 VAL A C 1
ATOM 2843 O O . VAL A 1 397 ? -8.823 18.815 -0.816 1.00 60.78 397 VAL A O 1
ATOM 2846 N N . GLU A 1 398 ? -9.515 17.935 -2.762 1.00 66.69 398 GLU A N 1
ATOM 2847 C CA . GLU A 1 398 ? -9.771 16.573 -2.281 1.00 66.69 398 GLU A CA 1
ATOM 2848 C C . GLU A 1 398 ? -8.524 15.675 -2.275 1.00 66.69 398 GLU A C 1
ATOM 2850 O O . GLU A 1 398 ? -8.562 14.545 -1.789 1.00 66.69 398 GLU A O 1
ATOM 2855 N N . ASP A 1 399 ? -7.376 16.179 -2.739 1.00 74.06 399 ASP A N 1
ATOM 2856 C CA . ASP A 1 399 ? -6.155 15.381 -2.821 1.00 74.06 399 ASP A CA 1
ATOM 2857 C C . ASP A 1 399 ? -5.688 14.856 -1.457 1.00 74.06 399 ASP A C 1
ATOM 2859 O O . ASP A 1 399 ? -4.849 13.965 -1.412 1.00 74.06 399 ASP A O 1
ATOM 2863 N N . GLU A 1 400 ? -6.121 15.427 -0.332 1.00 77.31 400 GLU A N 1
ATOM 2864 C CA . GLU A 1 400 ? -5.746 14.939 1.005 1.00 77.31 400 GLU A CA 1
ATOM 2865 C C . GLU A 1 400 ? -6.263 13.533 1.323 1.00 77.31 400 GLU A C 1
ATOM 2867 O O . GLU A 1 400 ? -5.728 12.879 2.213 1.00 77.31 400 GLU A O 1
ATOM 2872 N N . GLY A 1 401 ? -7.257 13.046 0.578 1.00 77.75 401 GLY A N 1
ATOM 2873 C CA . GLY A 1 401 ? -7.719 11.661 0.652 1.00 77.75 401 GLY A CA 1
ATOM 2874 C C . GLY A 1 401 ? -7.004 10.718 -0.319 1.00 77.75 401 GLY A C 1
ATOM 2875 O O . GLY A 1 401 ? -7.382 9.552 -0.391 1.00 77.75 401 GLY A O 1
ATOM 2876 N N . LYS A 1 402 ? -6.017 11.197 -1.092 1.00 81.31 402 LYS A N 1
ATOM 2877 C CA . LYS A 1 402 ? -5.332 10.428 -2.143 1.00 81.31 402 LYS A CA 1
ATOM 2878 C C . LYS A 1 402 ? -3.863 10.207 -1.791 1.00 81.31 402 LYS A C 1
ATOM 2880 O O . LYS A 1 402 ? -3.162 11.142 -1.410 1.00 81.31 402 LYS A O 1
ATOM 2885 N N . LEU A 1 403 ? -3.384 8.977 -1.977 1.00 83.19 403 LEU A N 1
ATOM 2886 C CA . LEU A 1 403 ? -1.973 8.608 -1.764 1.00 83.19 403 LEU A CA 1
ATOM 2887 C C . LEU A 1 403 ? -1.081 8.924 -2.966 1.00 83.19 403 LEU A C 1
ATOM 2889 O O . LEU A 1 403 ? 0.138 8.986 -2.842 1.00 83.19 403 LEU A O 1
ATOM 2893 N N . VAL A 1 404 ? -1.685 9.122 -4.133 1.00 88.50 404 VAL A N 1
ATOM 2894 C CA . VAL A 1 404 ? -1.003 9.350 -5.406 1.00 88.50 404 VAL A CA 1
ATOM 2895 C C . VAL A 1 404 ? -1.957 10.080 -6.353 1.00 88.50 404 VAL A C 1
ATOM 2897 O O . VAL A 1 404 ? -3.177 10.035 -6.179 1.00 88.50 404 VAL A O 1
ATOM 2900 N N . ARG A 1 405 ? -1.397 10.808 -7.321 1.00 86.75 405 ARG A N 1
ATOM 2901 C CA . ARG A 1 405 ? -2.131 11.532 -8.366 1.00 86.75 405 ARG A CA 1
ATOM 2902 C C . ARG A 1 405 ? -1.875 10.910 -9.735 1.00 86.75 405 ARG A C 1
ATOM 2904 O O . ARG A 1 405 ? -0.761 10.462 -9.994 1.00 86.75 405 ARG A O 1
ATOM 2911 N N . GLY A 1 406 ? -2.870 10.992 -10.612 1.00 88.00 406 GLY A N 1
ATOM 2912 C CA . GLY A 1 406 ? -2.833 10.410 -11.954 1.00 88.00 406 GLY A CA 1
ATOM 2913 C C . GLY A 1 406 ? -3.468 9.024 -12.012 1.00 88.00 406 GLY A C 1
ATOM 2914 O O . GLY A 1 406 ? -3.713 8.389 -10.988 1.00 88.00 406 GLY A O 1
ATOM 2915 N N . ASP A 1 407 ? -3.740 8.573 -13.230 1.00 90.69 407 ASP A N 1
ATOM 2916 C CA . ASP A 1 407 ? -4.211 7.221 -13.521 1.00 90.69 407 ASP A CA 1
ATOM 2917 C C . ASP A 1 407 ? -3.006 6.269 -13.530 1.00 90.69 407 ASP A C 1
ATOM 2919 O O . ASP A 1 407 ? -2.177 6.303 -14.449 1.00 90.69 407 ASP A O 1
ATOM 2923 N N . MET A 1 408 ? -2.857 5.481 -12.461 1.00 94.25 408 MET A N 1
ATOM 2924 C CA . MET A 1 408 ? -1.730 4.552 -12.319 1.00 94.25 408 MET A CA 1
ATOM 2925 C C . MET A 1 408 ? -1.938 3.265 -13.106 1.00 94.25 408 MET A C 1
ATOM 2927 O O . MET A 1 408 ? -0.957 2.615 -13.454 1.00 94.25 408 MET A O 1
ATOM 2931 N N . PHE A 1 409 ? -3.180 2.897 -13.412 1.00 93.56 409 PHE A N 1
ATOM 2932 C CA . PHE A 1 409 ? -3.457 1.723 -14.228 1.00 93.56 409 PHE A CA 1
ATOM 2933 C C . PHE A 1 409 ? -3.135 1.987 -15.688 1.00 93.56 409 PHE A C 1
ATOM 2935 O O . PHE A 1 409 ? -2.399 1.217 -16.295 1.00 93.56 409 PHE A O 1
ATOM 2942 N N . GLN A 1 410 ? -3.580 3.121 -16.229 1.00 93.94 410 GLN A N 1
ATOM 2943 C CA . GLN A 1 410 ? -3.196 3.543 -17.570 1.00 93.94 410 GLN A CA 1
ATOM 2944 C C . GLN A 1 410 ? -1.678 3.738 -17.687 1.00 93.94 410 GLN A C 1
ATOM 2946 O O . GLN A 1 410 ? -1.099 3.382 -18.713 1.00 93.94 410 GLN A O 1
ATOM 2951 N N . ALA A 1 411 ? -1.022 4.255 -16.641 1.00 96.06 411 ALA A N 1
ATOM 2952 C CA . ALA A 1 411 ? 0.435 4.349 -16.596 1.00 96.06 411 ALA A CA 1
ATOM 2953 C C . ALA A 1 411 ? 1.123 2.973 -16.601 1.00 96.06 411 ALA A C 1
ATOM 2955 O O . ALA A 1 411 ? 2.100 2.795 -17.319 1.00 96.06 411 ALA A O 1
ATOM 2956 N N . ALA A 1 412 ? 0.600 2.006 -15.841 1.00 97.12 412 ALA A N 1
ATOM 2957 C CA . ALA A 1 412 ? 1.105 0.633 -15.794 1.00 97.12 412 ALA A CA 1
ATOM 2958 C C . ALA A 1 412 ? 0.861 -0.160 -17.087 1.00 97.12 412 ALA A C 1
ATOM 2960 O O . ALA A 1 412 ? 1.575 -1.114 -17.351 1.00 97.12 412 ALA A O 1
ATOM 2961 N N . VAL A 1 413 ? -0.165 0.195 -17.866 1.00 96.06 413 VAL A N 1
ATOM 2962 C CA . VAL A 1 413 ? -0.417 -0.388 -19.194 1.00 96.06 413 VAL A CA 1
ATOM 2963 C C . VAL A 1 413 ? 0.495 0.226 -20.258 1.00 96.06 413 VAL A C 1
ATOM 2965 O O . VAL A 1 413 ? 0.841 -0.445 -21.227 1.00 96.06 413 VAL A O 1
ATOM 2968 N N . ALA A 1 414 ? 0.835 1.509 -20.113 1.00 96.31 414 ALA A N 1
ATOM 2969 C CA . ALA A 1 414 ? 1.645 2.237 -21.083 1.00 96.31 414 ALA A CA 1
ATOM 2970 C C . ALA A 1 414 ? 3.152 1.965 -20.949 1.00 96.31 414 ALA A C 1
ATOM 2972 O O . ALA A 1 414 ? 3.847 1.938 -21.966 1.00 96.31 414 ALA A O 1
ATOM 2973 N N . GLY A 1 415 ? 3.641 1.814 -19.714 1.00 95.31 415 GLY A N 1
ATOM 2974 C CA . GLY A 1 415 ? 5.030 1.458 -19.410 1.00 95.31 415 GLY A CA 1
ATOM 2975 C C . GLY A 1 415 ? 5.244 -0.040 -19.367 1.00 95.31 415 GLY A C 1
ATOM 2976 O O . GLY A 1 415 ? 6.339 -0.458 -19.806 1.00 95.31 415 GLY A O 1
#